Protein AF-A0A833Y8Z1-F1 (afdb_monomer)

Secondary structure (DSSP, 8-state):
--EEE-TT-TT-TTT--EEE----SSHHHHHHHHHHHHHHHTTPPPPPSSTTS---SSTT----TTS---SSS---S--HHHHHHHHHHHHTTTTGGGGS-------S---TTSS--BTTBS-----TTT---TTEETTTTEEPTT-SS-TTSTTEETTEEPPTT-EEE---STTB--EE--SS-SSPPPP-BBPTT-EEGGGTEE-BTTB---HHHHHHHHH-TT-EEPPHHHHHHHHTT-SSSS-S-B-TTS-B-PPPTTTGGGSB--EESS-SS-SSSEEEEEEEEEEEETTEEEEEEEEEEE--TTB----BPPTTBEEETTEEEETTEEEEGGGG-HHHHHHTTTTSEEEBTTS-EEEPTTEETTTS-EE-----THHHHHHHHHHHHHHHHHHHHHHHHHHHHHHHHHHHS-S---PPP---PPPP-----------------------PPP-PPPPPPPPTTSSSSSS--PPPPPPPPPPPP---------PPPPPPPPPPPPPP----------------PPPPPPP--PPPPPPP------

Nearest PDB structures (foldseek):
  8y6b-assembly2_B  TM=7.627E-01  e=2.754E-31  Homo sapiens
  5y31-assembly2_C  TM=7.857E-01  e=7.204E-30  Homo sapiens
  5y2z-assembly5_I  TM=7.882E-01  e=6.789E-30  Homo sapiens
  5y2z-assembly4_G  TM=7.884E-01  e=2.596E-26  Homo sapiens
  2dw0-assembly1_A  TM=6.151E-01  e=1.289E-25  Crotalus atrox

Sequence (550 aa):
MVGMAIQNSICSPDFSGGVNMDHSISILGVASSIAHELGHSLGLDHDTPGNSCPCPGPAPSKTCIMEASTDFLPGLNFSNCSRQALEKALLDGMGSCLFEQLPRLPSMATVCGNKISGLSKQYNCGFPDHCTDPCCDSVTCQLRPGARCTSDGPCCQNCQLRPAGWQCRPARGDCDLPEFCSGDSSECPPDVSLGDGEPCAGGQAVCMQGRCASYAQQCQALWGPGAQPATPLCLLTANTRGDAFGNCGRSPTGSYVSCDPRDAICGQLQCQGGMAQPLLGSARDLHWETLEANGTWLNCSWVHLDLGNDVAQPLLTLPGTACGPGLVCIDHRCQPVDLLGAQECRSKCHGHGVCDSNRNCHCEEGWAPPDCSARVRASSSLTTGLPLSLLLLLILVLLGASYWHRARLRQRLCQLKGPSCQYRAAQSGPQECPEPPQRALLMPGAKASALGFLAPPSRPLPPDPVSRRLQAELADRPNPPTRPLPADPVVRHPKSQGPAKPPPPRKPLPADPQGRCPSSDLPDPGAGNLPLVVPSRPAPPPPGVTSLYL

Solvent-accessible surface area (backbone atoms only — not comparable to full-atom values): 33336 Å² total; per-residue (Å²): 127,60,42,30,12,18,58,67,15,44,75,38,93,89,41,50,56,64,50,73,52,92,81,49,97,44,67,62,42,39,50,21,49,52,51,30,32,49,33,18,17,51,44,34,67,66,53,62,92,64,86,86,41,54,57,68,71,71,84,82,62,84,45,31,32,41,38,78,89,84,67,99,67,59,20,86,33,65,23,57,52,45,52,52,39,37,54,50,35,50,48,63,24,46,45,53,66,73,52,50,78,71,81,77,74,82,74,72,78,72,53,79,22,70,59,62,79,40,103,86,34,93,39,41,71,19,40,64,95,69,37,80,45,89,16,47,36,43,88,78,27,39,65,37,93,89,36,74,22,40,58,87,25,66,14,24,52,94,20,33,57,37,57,58,72,42,75,46,42,79,51,42,65,78,16,35,44,64,39,42,11,74,38,86,40,28,52,53,61,68,70,53,24,33,14,36,45,39,72,17,76,94,65,41,11,15,12,38,81,23,25,59,49,28,60,42,55,52,23,23,64,39,21,31,79,77,19,28,60,35,56,71,66,49,32,36,60,34,6,45,64,20,46,82,56,10,11,42,48,61,45,101,87,66,47,51,28,52,25,54,80,80,16,10,80,15,4,38,69,47,50,39,73,39,49,98,58,46,72,62,53,37,80,71,45,80,51,72,49,77,44,81,53,97,93,41,81,43,82,33,66,38,58,28,72,42,60,56,92,38,40,57,78,74,65,48,40,55,62,24,15,50,62,49,94,71,21,17,15,49,95,43,27,55,36,60,44,72,80,54,42,32,68,68,44,32,66,55,6,66,82,34,32,43,34,25,63,86,70,44,34,50,42,40,93,58,33,31,70,72,32,20,80,45,69,52,76,77,79,58,63,69,73,58,50,52,59,51,52,52,49,51,51,50,50,52,49,52,52,50,50,50,51,50,49,52,49,52,50,49,52,53,54,52,68,75,44,75,100,69,85,77,79,79,81,83,76,88,77,85,85,89,86,84,86,90,88,86,89,81,92,84,84,88,86,80,90,81,90,83,84,88,88,88,84,83,93,76,81,84,79,84,85,81,83,82,73,85,80,71,70,74,82,71,76,86,67,84,80,78,86,80,76,79,78,82,78,80,86,79,84,78,80,90,79,80,90,77,88,80,83,84,81,85,88,81,84,82,83,83,81,88,84,84,87,85,85,87,88,88,88,86,85,90,88,82,90,83,84,86,84,86,88,77,87,90,76,85,82,83,80,80,84,78,86,80,87,72,94,129

Foldseek 3Di:
DQKFAAACAPPPPVGLDMGGHPPDPDPLQRVLQVVQRNLRNLHHAADDPDPPWDWDDDPPLVDASRHPDDDPDGHDTHTPSSVVRNVVSVLQQRPLVVLDDPDADPDPPPDQFPPDDHPPQNARQHAPVRRPWPQADSVVSDGDPPALDTPPQLQDDPSAGHQWQQFSAPFRFDFFHTFTGRRNDSHTPGTWTFAQLCAHPPNQFTDDSSHDDALQNLQCLWQNPPKGADDLVLLLVQQQVQDLQHALDADPVRGGHRDDSLLSLQIARFIDDHHPATPAAGFPDKDWDWDDDPNDIDIHMTTRGDRDPRHDDRNGDDFGRASDDQWTHDSSGTHGSCVSVQVVLLVQQVVQAGQIRVSAGDGDQQADDRRSPDGDPPPPVVVPPVVVVVVVVVVVVVVVVVVVVVVVVVVVVCVVDPPDPDDDDDDDDDDDDDDDDDDDDDDDDDDDDDDDDDDDDDDDDDDDDDDPPVPPVVPDDDDDDDDDDDDDDDDDDDDDDDDDDDDDDDDDDDDDDDDDDDDDDDDDDDDDDDDDDDDDDDDDDDDDDDDDDD

Radius of gyration: 40.7 Å; Cα contacts (8 Å, |Δi|>4): 850; chains: 1; bounding box: 122×117×95 Å

Mean predicted aligned error: 18.91 Å

Structure (mmCIF, N/CA/C/O backbone):
data_AF-A0A833Y8Z1-F1
#
_entry.id   AF-A0A833Y8Z1-F1
#
loop_
_atom_site.group_PDB
_atom_site.id
_atom_site.type_symbol
_atom_site.label_atom_id
_atom_site.label_alt_id
_atom_site.label_comp_id
_atom_site.label_asym_id
_atom_site.label_entity_id
_atom_site.label_seq_id
_atom_site.pdbx_PDB_ins_code
_atom_site.Cartn_x
_atom_site.Cartn_y
_atom_site.Cartn_z
_atom_site.occupancy
_atom_site.B_iso_or_equiv
_atom_site.auth_seq_id
_atom_site.auth_comp_id
_atom_site.auth_asym_id
_atom_site.auth_atom_id
_atom_site.pdbx_PDB_model_num
ATOM 1 N N . MET A 1 1 ? 0.655 26.658 5.316 1.00 70.88 1 MET A N 1
ATOM 2 C CA . MET A 1 1 ? 0.199 25.471 4.573 1.00 70.88 1 MET A CA 1
ATOM 3 C C . MET A 1 1 ? 0.143 25.849 3.105 1.00 70.88 1 MET A C 1
ATOM 5 O O . MET A 1 1 ? -0.548 26.809 2.778 1.00 70.88 1 MET A O 1
ATOM 9 N N . VAL A 1 2 ? 0.922 25.166 2.269 1.00 84.94 2 VAL A N 1
ATOM 10 C CA . VAL A 1 2 ? 0.940 25.349 0.805 1.00 84.94 2 VAL A CA 1
ATOM 11 C C . VAL A 1 2 ? 0.521 24.081 0.058 1.00 84.94 2 VAL A C 1
ATOM 13 O O . VAL A 1 2 ? 0.344 24.129 -1.152 1.00 84.94 2 VAL A O 1
ATOM 16 N N . GLY A 1 3 ? 0.306 22.980 0.772 1.00 87.44 3 GLY A N 1
ATOM 17 C CA . GLY A 1 3 ? -0.259 21.742 0.264 1.00 87.44 3 GLY A CA 1
ATOM 18 C C . GLY A 1 3 ? -0.881 20.933 1.400 1.00 87.44 3 GLY A C 1
ATOM 19 O O . GLY A 1 3 ? -0.816 21.349 2.563 1.00 87.44 3 GLY A O 1
ATOM 20 N N . MET A 1 4 ? -1.584 19.867 1.028 1.00 88.62 4 MET A N 1
ATOM 21 C CA . MET A 1 4 ? -2.130 18.884 1.953 1.00 88.62 4 MET A CA 1
ATOM 22 C C . MET A 1 4 ? -2.351 17.539 1.251 1.00 88.62 4 MET A C 1
ATOM 24 O O . MET A 1 4 ? -2.900 17.508 0.145 1.00 88.62 4 MET A O 1
ATOM 28 N N . ALA A 1 5 ? -2.030 16.435 1.917 1.00 88.38 5 ALA A N 1
ATOM 29 C CA . ALA A 1 5 ? -2.270 15.077 1.438 1.00 88.38 5 ALA A CA 1
ATOM 30 C C . ALA A 1 5 ? -2.708 14.128 2.557 1.00 88.38 5 ALA A C 1
ATOM 32 O O . ALA A 1 5 ? -2.626 14.423 3.748 1.00 88.38 5 ALA A O 1
ATOM 33 N N . ILE A 1 6 ? -3.212 12.963 2.164 1.00 82.44 6 ILE A N 1
ATOM 34 C CA . ILE A 1 6 ? -3.553 11.891 3.098 1.00 82.44 6 ILE A CA 1
ATOM 35 C C . ILE A 1 6 ? -2.346 10.972 3.217 1.00 82.44 6 ILE A C 1
ATOM 37 O O . ILE A 1 6 ? -1.845 10.484 2.206 1.00 82.44 6 ILE A O 1
ATOM 41 N N . GLN A 1 7 ? -1.884 10.698 4.434 1.00 80.12 7 GLN A N 1
ATOM 42 C CA . GLN A 1 7 ? -0.724 9.828 4.615 1.00 80.12 7 GLN A CA 1
ATOM 43 C C . GLN A 1 7 ? -1.032 8.356 4.264 1.00 80.12 7 GLN A C 1
ATOM 45 O O . GLN A 1 7 ? -2.179 7.929 4.375 1.00 80.12 7 GLN A O 1
ATOM 50 N N . ASN A 1 8 ? -0.052 7.542 3.857 1.00 78.81 8 ASN A N 1
ATOM 51 C CA . ASN A 1 8 ? -0.241 6.090 3.626 1.00 78.81 8 ASN A CA 1
ATOM 52 C C . ASN A 1 8 ? -1.396 5.732 2.658 1.00 78.81 8 ASN A C 1
ATOM 54 O O . ASN A 1 8 ? -2.038 4.678 2.783 1.00 78.81 8 ASN A O 1
ATOM 58 N N . SER A 1 9 ? -1.705 6.643 1.736 1.00 81.12 9 SER A N 1
ATOM 59 C CA . SER A 1 9 ? -2.927 6.634 0.935 1.00 81.12 9 SER A CA 1
ATOM 60 C C . SER A 1 9 ? -2.705 6.233 -0.514 1.00 81.12 9 SER A C 1
ATOM 62 O O . SER A 1 9 ? -3.682 5.999 -1.221 1.00 81.12 9 SER A O 1
ATOM 64 N N . ILE A 1 10 ? -1.450 6.144 -0.964 1.00 86.06 10 ILE A N 1
ATOM 65 C CA . ILE A 1 10 ? -1.124 5.820 -2.352 1.00 86.06 10 ILE A CA 1
ATOM 66 C C . ILE A 1 10 ? -1.833 4.529 -2.791 1.00 86.06 10 ILE A C 1
ATOM 68 O O . ILE A 1 10 ? -1.918 3.561 -2.031 1.00 86.06 10 ILE A O 1
ATOM 72 N N . CYS A 1 11 ? -2.360 4.533 -4.016 1.00 80.44 11 CYS A N 1
ATOM 73 C CA . CYS A 1 11 ? -3.190 3.471 -4.605 1.00 80.44 11 CYS A CA 1
ATOM 74 C C . CYS A 1 11 ? -4.613 3.325 -4.038 1.00 80.44 11 CYS A C 1
ATOM 76 O O . CYS A 1 11 ? -5.410 2.602 -4.631 1.00 80.44 11 CYS A O 1
ATOM 78 N N . SER A 1 12 ? -4.981 4.030 -2.962 1.00 77.12 12 SER A N 1
ATOM 79 C CA . SER A 1 12 ? -6.376 4.083 -2.513 1.00 77.12 12 SER A CA 1
ATOM 80 C C . SER A 1 12 ? -7.243 4.882 -3.497 1.00 77.12 12 SER A C 1
ATOM 82 O O . SER A 1 12 ? -6.910 6.035 -3.783 1.00 77.12 12 SER A O 1
ATOM 84 N N . PRO A 1 13 ? -8.386 4.351 -3.963 1.00 73.06 13 PRO A N 1
ATOM 85 C CA . PRO A 1 13 ? -9.286 5.090 -4.850 1.00 73.06 13 PRO A CA 1
ATOM 86 C C . PRO A 1 13 ? -9.892 6.333 -4.182 1.00 73.06 13 PRO A C 1
ATOM 88 O O . PRO A 1 13 ? -10.132 7.331 -4.859 1.00 73.06 13 PRO A O 1
ATOM 91 N N . ASP A 1 14 ? -10.092 6.294 -2.863 1.00 71.56 14 ASP A N 1
ATOM 92 C CA . ASP A 1 14 ? -10.751 7.369 -2.114 1.00 71.56 14 ASP A CA 1
ATOM 93 C C . ASP A 1 14 ? -9.763 8.385 -1.537 1.00 71.56 14 ASP A C 1
ATOM 95 O O . ASP A 1 14 ? -10.122 9.537 -1.285 1.00 71.56 14 ASP A O 1
ATOM 99 N N . PHE A 1 15 ? -8.515 7.960 -1.309 1.00 77.12 15 PHE A N 1
ATOM 100 C CA . PHE A 1 15 ? -7.561 8.724 -0.506 1.00 77.12 15 PHE A CA 1
ATOM 101 C C . PHE A 1 15 ? -6.238 9.052 -1.204 1.00 77.12 15 PHE A C 1
ATOM 103 O O . PHE A 1 15 ? -5.528 9.920 -0.704 1.00 77.12 15 PHE A O 1
ATOM 110 N N . SER A 1 16 ? -5.900 8.416 -2.335 1.00 85.75 16 SER A N 1
ATOM 111 C CA . SER A 1 16 ? -4.631 8.621 -3.059 1.00 85.75 16 SER A CA 1
ATOM 112 C C . SER A 1 16 ? -4.600 9.957 -3.812 1.00 85.75 16 SER A C 1
ATOM 114 O O . SER A 1 16 ? -4.532 10.002 -5.044 1.00 85.75 16 SER A O 1
ATOM 116 N N . GLY A 1 17 ? -4.649 11.062 -3.077 1.00 86.31 17 GLY A N 1
ATOM 117 C CA . GLY A 1 17 ? -4.665 12.408 -3.623 1.00 86.31 17 GLY A CA 1
ATOM 118 C C . GLY A 1 17 ? -4.132 13.448 -2.646 1.00 86.31 17 GLY A C 1
ATOM 119 O O . GLY A 1 17 ? -4.015 13.225 -1.442 1.00 86.31 17 GLY A O 1
ATOM 120 N N . GLY A 1 18 ? -3.829 14.619 -3.195 1.00 88.50 18 GLY A N 1
ATOM 121 C CA . GLY A 1 18 ? -3.389 15.779 -2.437 1.00 88.50 18 GLY A CA 1
ATOM 122 C C . GLY A 1 18 ? -3.719 17.069 -3.175 1.00 88.50 18 GLY A C 1
ATOM 123 O O . GLY A 1 18 ? -3.968 17.079 -4.383 1.00 88.50 18 GLY A O 1
ATOM 124 N N . VAL A 1 19 ? -3.726 18.171 -2.440 1.00 90.50 19 VAL A N 1
ATOM 125 C CA . VAL A 1 19 ? -3.928 19.521 -2.959 1.00 90.50 19 VAL A CA 1
ATOM 126 C C . VAL A 1 19 ? -2.646 20.314 -2.779 1.00 90.50 19 VAL A C 1
ATOM 128 O O . VAL A 1 19 ? -1.986 20.213 -1.755 1.00 90.50 19 VAL A O 1
ATOM 131 N N . ASN A 1 20 ? -2.282 21.108 -3.780 1.00 89.69 20 ASN A N 1
ATOM 132 C CA . ASN A 1 20 ? -1.110 21.973 -3.736 1.00 89.69 20 ASN A CA 1
ATOM 133 C C . ASN A 1 20 ? -1.502 23.369 -4.219 1.00 89.69 20 ASN A C 1
ATOM 135 O O . ASN A 1 20 ? -2.213 23.520 -5.213 1.00 89.69 20 ASN A O 1
ATOM 139 N N . MET A 1 21 ? -1.037 24.390 -3.511 1.00 88.62 21 MET A N 1
ATOM 140 C CA . MET A 1 21 ? -1.154 25.786 -3.898 1.00 88.62 21 MET A CA 1
ATOM 141 C C . MET A 1 21 ? 0.005 26.151 -4.825 1.00 88.62 21 MET A C 1
ATOM 143 O O . MET A 1 21 ? 1.162 25.851 -4.539 1.00 88.62 21 MET A O 1
ATOM 147 N N . ASP A 1 22 ? -0.288 26.877 -5.901 1.00 89.25 22 ASP A N 1
ATOM 148 C CA . ASP A 1 22 ? 0.740 27.568 -6.679 1.00 89.25 22 ASP A CA 1
ATOM 149 C C . ASP A 1 22 ? 1.219 28.803 -5.899 1.00 89.25 22 ASP A C 1
ATOM 151 O O . ASP A 1 22 ? 0.655 29.895 -5.993 1.00 89.25 22 ASP A O 1
ATOM 155 N N . HIS A 1 23 ? 2.188 28.587 -5.009 1.00 85.75 23 HIS A N 1
ATOM 156 C CA . HIS A 1 23 ? 2.637 29.585 -4.032 1.00 85.75 23 HIS A CA 1
ATOM 157 C C . HIS A 1 23 ? 3.935 30.298 -4.426 1.00 85.75 23 HIS A C 1
ATOM 159 O O . HIS A 1 23 ? 4.301 31.290 -3.794 1.00 85.75 23 HIS A O 1
ATOM 165 N N . SER A 1 24 ? 4.632 29.825 -5.465 1.00 84.25 24 SER A N 1
ATOM 166 C CA . SER A 1 24 ? 5.974 30.290 -5.816 1.00 84.25 24 SER A CA 1
ATOM 167 C C . SER A 1 24 ? 6.140 30.497 -7.315 1.00 84.25 24 SER A C 1
ATOM 169 O O . SER A 1 24 ? 5.797 29.643 -8.121 1.00 84.25 24 SER A O 1
ATOM 171 N N . ILE A 1 25 ? 6.794 31.598 -7.693 1.00 85.75 25 ILE A N 1
ATOM 172 C CA . ILE A 1 25 ? 7.237 31.827 -9.079 1.00 85.75 25 ILE A CA 1
ATOM 173 C C . ILE A 1 25 ? 8.335 30.845 -9.518 1.00 85.75 25 ILE A C 1
ATOM 175 O O . ILE A 1 25 ? 8.632 30.728 -10.707 1.00 85.75 25 ILE A O 1
ATOM 179 N N . SER A 1 26 ? 8.985 30.176 -8.560 1.00 84.62 26 SER A N 1
ATOM 180 C CA . SER A 1 26 ? 9.982 29.149 -8.828 1.00 84.62 26 SER A CA 1
ATOM 181 C C . SER A 1 26 ? 9.289 27.807 -9.016 1.00 84.62 26 SER A C 1
ATOM 183 O O . SER A 1 26 ? 8.696 27.271 -8.080 1.00 84.62 26 SER A O 1
ATOM 185 N N . ILE A 1 27 ? 9.461 27.214 -10.198 1.00 87.25 27 ILE A N 1
ATOM 186 C CA . ILE A 1 27 ? 8.978 25.859 -10.503 1.00 87.25 27 ILE A CA 1
ATOM 187 C C . ILE A 1 27 ? 9.522 24.846 -9.485 1.00 87.25 27 ILE A C 1
ATOM 189 O O . ILE A 1 27 ? 8.811 23.926 -9.100 1.00 87.25 27 ILE A O 1
ATOM 193 N N . LEU A 1 28 ? 10.754 25.039 -8.997 1.00 85.31 28 LEU A N 1
ATOM 194 C CA . LEU A 1 28 ? 11.349 24.173 -7.974 1.00 85.31 28 LEU A CA 1
ATOM 195 C C . LEU A 1 28 ? 10.617 24.264 -6.631 1.00 85.31 28 LEU A C 1
ATOM 197 O O . LEU A 1 28 ? 10.532 23.268 -5.923 1.00 85.31 28 LEU A O 1
ATOM 201 N N . GLY A 1 29 ? 10.075 25.438 -6.292 1.00 85.50 29 GLY A N 1
ATOM 202 C CA . GLY A 1 29 ? 9.286 25.629 -5.076 1.00 85.50 29 GLY A CA 1
ATOM 203 C C . GLY A 1 29 ? 7.994 24.823 -5.114 1.00 85.50 29 GLY A C 1
ATOM 204 O O . GLY A 1 29 ? 7.721 24.049 -4.203 1.00 85.50 29 GLY A O 1
ATOM 205 N N . VAL A 1 30 ? 7.241 24.946 -6.209 1.00 88.81 30 VAL A N 1
ATOM 206 C CA . VAL A 1 30 ? 5.987 24.201 -6.404 1.00 88.81 30 VAL A CA 1
ATOM 207 C C . VAL A 1 30 ? 6.248 22.698 -6.552 1.00 88.81 30 VAL A C 1
ATOM 209 O O . VAL A 1 30 ? 5.537 21.893 -5.960 1.00 88.81 30 VAL A O 1
ATOM 212 N N . ALA A 1 31 ? 7.294 22.300 -7.283 1.00 90.19 31 ALA A N 1
ATOM 213 C CA . ALA A 1 31 ? 7.666 20.893 -7.446 1.00 90.19 31 ALA A CA 1
ATOM 214 C C . ALA A 1 31 ? 8.071 20.232 -6.119 1.00 90.19 31 ALA A C 1
ATOM 216 O O . ALA A 1 31 ? 7.714 19.081 -5.884 1.00 90.19 31 ALA A O 1
ATOM 217 N N . SER A 1 32 ? 8.778 20.959 -5.249 1.00 89.25 32 SER A N 1
ATOM 218 C CA . SER A 1 32 ? 9.127 20.488 -3.905 1.00 89.25 32 SER A CA 1
ATOM 219 C C . SER A 1 32 ? 7.884 20.276 -3.041 1.00 89.25 32 SER A C 1
ATOM 221 O O . SER A 1 32 ? 7.767 19.228 -2.416 1.00 89.25 32 SER A O 1
ATOM 223 N N . SER A 1 33 ? 6.904 21.188 -3.089 1.00 88.81 33 SER A N 1
ATOM 224 C CA . SER A 1 33 ? 5.615 20.990 -2.406 1.00 88.81 33 SER A CA 1
ATOM 225 C C . SER A 1 33 ? 4.862 19.771 -2.939 1.00 88.81 33 SER A C 1
ATOM 227 O O . SER A 1 33 ? 4.453 18.925 -2.157 1.00 88.81 33 SER A O 1
ATOM 229 N N . ILE A 1 34 ? 4.780 19.588 -4.260 1.00 92.25 34 ILE A N 1
ATOM 230 C CA . ILE A 1 34 ? 4.152 18.385 -4.836 1.00 92.25 34 ILE A CA 1
ATOM 231 C C . ILE A 1 34 ? 4.871 17.110 -4.367 1.00 92.25 34 ILE A C 1
ATOM 233 O O . ILE A 1 34 ? 4.215 16.122 -4.042 1.00 92.25 34 ILE A O 1
ATOM 237 N N . ALA A 1 35 ? 6.206 17.124 -4.314 1.00 93.12 35 ALA A N 1
ATOM 238 C CA . ALA A 1 35 ? 6.993 15.995 -3.827 1.00 93.12 35 ALA A CA 1
ATOM 239 C C . ALA A 1 35 ? 6.774 15.725 -2.328 1.00 93.12 35 ALA A C 1
ATOM 241 O O . ALA A 1 35 ? 6.736 14.561 -1.939 1.00 93.12 35 ALA A O 1
ATOM 242 N N . HIS A 1 36 ? 6.597 16.769 -1.515 1.00 91.12 36 HIS A N 1
ATOM 243 C CA . HIS A 1 36 ? 6.256 16.672 -0.094 1.00 91.12 36 HIS A CA 1
ATOM 244 C C . HIS A 1 36 ? 4.897 15.987 0.106 1.00 91.12 36 HIS A C 1
ATOM 246 O O . HIS A 1 36 ? 4.804 14.974 0.796 1.00 91.12 36 HIS A O 1
ATOM 252 N N . GLU A 1 37 ? 3.859 16.460 -0.589 1.00 91.56 37 GLU A N 1
ATOM 253 C CA . GLU A 1 37 ? 2.507 15.894 -0.486 1.00 91.56 37 GLU A CA 1
ATOM 254 C C . GLU A 1 37 ? 2.425 14.456 -1.033 1.00 91.56 37 GLU A C 1
ATOM 256 O O . GLU A 1 37 ? 1.743 13.584 -0.481 1.00 91.56 37 GLU A O 1
ATOM 261 N N . LEU A 1 38 ? 3.161 14.165 -2.110 1.00 93.06 38 LEU A N 1
ATOM 262 C CA . LEU A 1 38 ? 3.304 12.796 -2.601 1.00 93.06 38 LEU A CA 1
ATOM 263 C C . LEU A 1 38 ? 4.068 11.924 -1.594 1.00 93.06 38 LEU A C 1
ATOM 265 O O . LEU A 1 38 ? 3.732 10.754 -1.427 1.00 93.06 38 LEU A O 1
ATOM 269 N N . GLY A 1 39 ? 5.049 12.496 -0.895 1.00 92.12 39 GLY A N 1
ATOM 270 C CA . GLY A 1 39 ? 5.754 11.865 0.213 1.00 92.12 39 GLY A CA 1
ATOM 271 C C . GLY A 1 39 ? 4.793 11.396 1.301 1.00 92.12 39 GLY A C 1
ATOM 272 O O . GLY A 1 39 ? 4.812 10.219 1.651 1.00 92.12 39 GLY A O 1
ATOM 273 N N . HIS A 1 40 ? 3.877 12.251 1.758 1.00 88.38 40 HIS A N 1
ATOM 274 C CA . HIS A 1 40 ? 2.825 11.828 2.686 1.00 88.38 40 HIS A CA 1
ATOM 275 C C . HIS A 1 40 ? 1.995 10.674 2.122 1.00 88.38 40 HIS A C 1
ATOM 277 O O . HIS A 1 40 ? 1.834 9.652 2.790 1.00 88.38 40 HIS A O 1
ATOM 283 N N . SER A 1 41 ? 1.544 10.770 0.869 1.00 88.25 41 SER A N 1
ATOM 284 C CA . SER A 1 41 ? 0.780 9.691 0.219 1.00 88.25 41 SER A CA 1
ATOM 285 C C . SER A 1 41 ? 1.530 8.350 0.231 1.00 88.25 41 SER A C 1
ATOM 287 O O . SER A 1 41 ? 0.913 7.303 0.427 1.00 88.25 41 SER A O 1
ATOM 289 N N . LEU A 1 42 ? 2.859 8.391 0.097 1.00 89.44 42 LEU A N 1
ATOM 290 C CA . LEU A 1 42 ? 3.784 7.252 0.172 1.00 89.44 42 LEU A CA 1
ATOM 291 C C . LEU A 1 42 ? 4.153 6.821 1.606 1.00 89.44 42 LEU A C 1
ATOM 293 O O . LEU A 1 42 ? 4.959 5.910 1.780 1.00 89.44 42 LEU A O 1
ATOM 297 N N . GLY A 1 43 ? 3.587 7.467 2.623 1.00 83.31 43 GLY A N 1
ATOM 298 C CA . GLY A 1 43 ? 3.788 7.131 4.030 1.00 83.31 43 GLY A CA 1
ATOM 299 C C . GLY A 1 43 ? 4.944 7.843 4.720 1.00 83.31 43 GLY A C 1
ATOM 300 O O . GLY A 1 43 ? 5.367 7.421 5.791 1.00 83.31 43 GLY A O 1
ATOM 301 N N . LEU A 1 44 ? 5.466 8.921 4.136 1.00 88.94 44 LEU A N 1
ATOM 302 C CA . LEU A 1 44 ? 6.553 9.688 4.736 1.00 88.94 44 LEU A CA 1
ATOM 303 C C . LEU A 1 44 ? 6.018 10.663 5.788 1.00 88.94 44 LEU A C 1
ATOM 305 O O . LEU A 1 44 ? 5.118 11.456 5.506 1.00 88.94 44 LEU A O 1
ATOM 309 N N . ASP A 1 45 ? 6.584 10.595 6.989 1.00 83.81 45 ASP A N 1
ATOM 310 C CA . ASP A 1 45 ? 6.412 11.593 8.046 1.00 83.81 45 ASP A CA 1
ATOM 311 C C . ASP A 1 45 ? 7.336 12.794 7.824 1.00 83.81 45 ASP A C 1
ATOM 313 O O . ASP A 1 45 ? 8.294 12.732 7.045 1.00 83.81 45 ASP A O 1
ATOM 317 N N . HIS A 1 46 ? 7.069 13.888 8.541 1.00 87.12 46 HIS A N 1
ATOM 318 C CA . HIS A 1 46 ? 7.996 15.011 8.565 1.00 87.12 46 HIS A CA 1
ATOM 319 C C . HIS A 1 46 ? 9.339 14.625 9.187 1.00 87.12 46 HIS A C 1
ATOM 321 O O . HIS A 1 46 ? 9.410 13.883 10.170 1.00 87.12 46 HIS A O 1
ATOM 327 N N . ASP A 1 47 ? 10.418 15.188 8.648 1.00 84.44 47 ASP A N 1
ATOM 328 C CA . ASP A 1 47 ? 11.747 15.023 9.225 1.00 84.44 47 ASP A CA 1
ATOM 329 C C . ASP A 1 47 ? 11.815 15.704 10.604 1.00 84.44 47 ASP A C 1
ATOM 331 O O . ASP A 1 47 ? 11.501 16.886 10.759 1.00 84.44 47 ASP A O 1
ATOM 335 N N . THR A 1 48 ? 12.241 14.961 11.632 1.00 72.81 48 THR A N 1
ATOM 336 C CA . THR A 1 48 ? 12.393 15.518 12.985 1.00 72.81 48 THR A CA 1
ATOM 337 C C . THR A 1 48 ? 13.495 16.587 13.020 1.00 72.81 48 THR A C 1
ATOM 339 O O . THR A 1 48 ? 14.555 16.358 12.430 1.00 72.81 48 THR A O 1
ATOM 342 N N . PRO A 1 49 ? 13.328 17.695 13.767 1.00 63.06 49 PRO A N 1
ATOM 343 C CA . PRO A 1 49 ? 14.348 18.736 13.864 1.00 63.06 49 PRO A CA 1
ATOM 344 C C . PRO A 1 49 ? 15.686 18.217 14.416 1.00 63.06 49 PRO A C 1
ATOM 346 O O . PRO A 1 49 ? 15.729 17.574 15.466 1.00 63.06 49 PRO A O 1
ATOM 349 N N . GLY A 1 50 ? 16.795 18.566 13.756 1.00 62.28 50 GLY A N 1
ATOM 350 C CA . GLY A 1 50 ? 18.162 18.252 14.194 1.00 62.28 50 GLY A CA 1
ATOM 351 C C . GLY A 1 50 ? 18.902 17.254 13.293 1.00 62.28 50 GLY A C 1
ATOM 352 O O . GLY A 1 50 ? 18.470 16.927 12.196 1.00 62.28 50 GLY A O 1
ATOM 353 N N . ASN A 1 51 ? 20.059 16.762 13.751 1.00 62.03 51 ASN A N 1
ATOM 354 C CA . ASN A 1 51 ? 20.921 15.854 12.972 1.00 62.03 51 ASN A CA 1
ATOM 355 C C . ASN A 1 51 ? 20.417 14.391 12.902 1.00 62.03 51 ASN A C 1
ATOM 357 O O . ASN A 1 51 ? 21.153 13.522 12.433 1.00 62.03 51 ASN A O 1
ATOM 361 N N . SER A 1 52 ? 19.212 14.086 13.391 1.00 74.19 52 SER A N 1
ATOM 362 C CA . SER A 1 52 ? 18.652 12.724 13.419 1.00 74.19 52 SER A CA 1
ATOM 363 C C . SER A 1 52 ? 18.315 12.185 12.028 1.00 74.19 52 SER A C 1
ATOM 365 O O . SER A 1 52 ? 18.444 10.982 11.809 1.00 74.19 52 SER A O 1
ATOM 367 N N . CYS A 1 53 ? 17.966 13.058 11.079 1.00 81.69 53 CYS A N 1
ATOM 368 C CA . CYS A 1 53 ? 17.647 12.693 9.698 1.00 81.69 53 CYS A CA 1
ATOM 369 C C . CYS A 1 53 ? 18.571 13.423 8.707 1.00 81.69 53 CYS A C 1
ATOM 371 O O . CYS A 1 53 ? 18.230 14.495 8.211 1.00 81.69 53 CYS A O 1
ATOM 373 N N . PRO A 1 54 ? 19.762 12.870 8.394 1.00 81.75 54 PRO A N 1
ATOM 374 C CA . PRO A 1 54 ? 20.704 13.508 7.479 1.00 81.75 54 PRO A CA 1
ATOM 375 C C . PRO A 1 54 ? 20.115 13.701 6.075 1.00 81.75 54 PRO A C 1
ATOM 377 O O . PRO A 1 54 ? 19.598 12.752 5.476 1.00 81.75 54 PRO A O 1
ATOM 380 N N . CYS A 1 55 ? 20.260 14.917 5.541 1.00 81.50 55 CYS A N 1
ATOM 381 C CA . CYS A 1 55 ? 19.839 15.288 4.193 1.00 81.50 55 CYS A CA 1
ATOM 382 C C . CYS A 1 55 ? 21.037 15.213 3.223 1.00 81.50 55 CYS A C 1
ATOM 384 O O . CYS A 1 55 ? 21.961 16.026 3.330 1.00 81.50 55 CYS A O 1
ATOM 386 N N . PRO A 1 56 ? 21.097 14.237 2.299 1.00 74.06 56 PRO A N 1
ATOM 387 C CA . PRO A 1 56 ? 22.170 14.175 1.309 1.00 74.06 56 PRO A CA 1
ATOM 388 C C . PRO A 1 56 ? 22.020 15.311 0.283 1.00 74.06 56 PRO A C 1
ATOM 390 O O . PRO A 1 56 ? 20.926 15.539 -0.218 1.00 74.06 56 PRO A O 1
ATOM 393 N N . GLY A 1 57 ? 23.101 16.016 -0.072 1.00 66.00 57 GLY A N 1
ATOM 394 C CA . GLY A 1 57 ? 23.085 17.034 -1.134 1.00 66.00 57 GLY A CA 1
ATOM 395 C C . GLY A 1 57 ? 24.240 18.042 -1.054 1.00 66.00 57 GLY A C 1
ATOM 396 O O . GLY A 1 57 ? 24.827 18.215 0.017 1.00 66.00 57 GLY A O 1
ATOM 397 N N . PRO A 1 58 ? 24.615 18.702 -2.168 1.00 60.16 58 PRO A N 1
ATOM 398 C CA . PRO A 1 58 ? 25.599 19.776 -2.132 1.00 60.16 58 PRO A CA 1
ATOM 399 C C . PRO A 1 58 ? 25.044 20.973 -1.348 1.00 60.16 58 PRO A C 1
ATOM 401 O O . PRO A 1 58 ? 23.928 21.434 -1.588 1.00 60.16 58 PRO A O 1
ATOM 404 N N . ALA A 1 59 ? 25.839 21.504 -0.416 1.00 52.41 59 ALA A N 1
ATOM 405 C CA . ALA A 1 59 ? 25.511 22.753 0.264 1.00 52.41 59 ALA A CA 1
ATOM 406 C C . ALA A 1 59 ? 25.224 23.860 -0.781 1.00 52.41 59 ALA A C 1
ATOM 408 O O . ALA A 1 59 ? 25.986 23.984 -1.744 1.00 52.41 59 ALA A O 1
ATOM 409 N N . PRO A 1 60 ? 24.149 24.657 -0.617 1.00 54.47 60 PRO A N 1
ATOM 410 C CA . PRO A 1 60 ? 23.536 25.003 0.659 1.00 54.47 60 PRO A CA 1
ATOM 411 C C . PRO A 1 60 ? 22.104 24.475 0.846 1.00 54.47 60 PRO A C 1
ATOM 413 O O . PRO A 1 60 ? 21.365 25.102 1.601 1.00 54.47 60 PRO A O 1
ATOM 416 N N . SER A 1 61 ? 21.681 23.378 0.196 1.00 56.00 61 SER A N 1
ATOM 417 C CA . SER A 1 61 ? 20.351 22.789 0.446 1.00 56.00 61 SER A CA 1
ATOM 418 C C . SER A 1 61 ? 20.299 22.197 1.860 1.00 56.00 61 SER A C 1
ATOM 420 O O . SER A 1 61 ? 20.506 21.003 2.061 1.00 56.00 61 SER A O 1
ATOM 422 N N . LYS A 1 62 ? 20.141 23.067 2.860 1.00 61.38 62 LYS A N 1
ATOM 423 C CA . LYS A 1 62 ? 20.082 22.706 4.277 1.00 61.38 62 LYS A CA 1
ATOM 424 C C . LYS A 1 62 ? 18.770 22.013 4.633 1.00 61.38 62 LYS A C 1
ATOM 426 O O . LYS A 1 62 ? 18.745 21.347 5.657 1.00 61.38 62 LYS A O 1
ATOM 431 N N . THR A 1 63 ? 17.747 22.165 3.793 1.00 77.56 63 THR A N 1
ATOM 432 C CA . THR A 1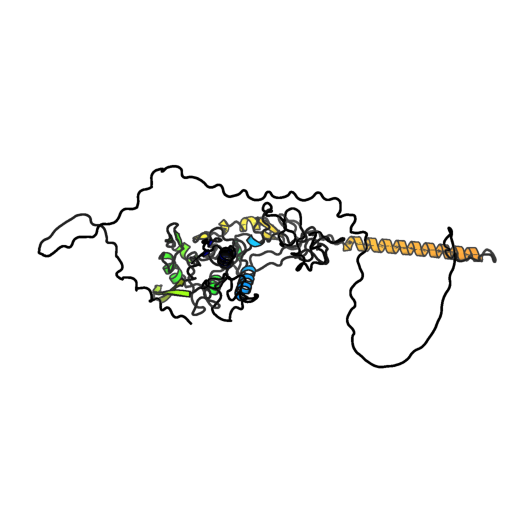 63 ? 16.404 21.653 4.037 1.00 77.56 63 THR A CA 1
ATOM 433 C C . THR A 1 63 ? 16.088 20.447 3.162 1.00 77.56 63 THR A C 1
ATOM 435 O O . THR A 1 63 ? 16.506 20.355 1.999 1.00 77.56 63 THR A O 1
ATOM 438 N N . CYS A 1 64 ? 15.358 19.504 3.744 1.00 87.06 64 CYS A N 1
ATOM 439 C CA . CYS A 1 64 ? 14.910 18.282 3.088 1.00 87.06 64 CYS A CA 1
ATOM 440 C C . CYS A 1 64 ? 13.442 18.406 2.660 1.00 87.06 64 CYS A C 1
ATOM 442 O O . CYS A 1 64 ? 12.711 19.244 3.177 1.00 87.06 64 CYS A O 1
ATOM 444 N N . ILE A 1 65 ? 13.007 17.599 1.685 1.00 89.69 65 ILE A N 1
ATOM 445 C CA . ILE A 1 65 ? 11.639 17.691 1.139 1.00 89.69 65 ILE A CA 1
ATOM 446 C C . ILE A 1 65 ? 10.590 17.514 2.241 1.00 89.69 65 ILE A C 1
ATOM 448 O O . ILE A 1 65 ? 9.630 18.271 2.255 1.00 89.69 65 ILE A O 1
ATOM 452 N N . MET A 1 66 ? 10.783 16.571 3.169 1.00 89.19 66 MET A N 1
ATOM 453 C CA . MET A 1 66 ? 9.825 16.275 4.244 1.00 89.19 66 MET A CA 1
ATOM 454 C C . MET A 1 66 ? 10.007 17.148 5.492 1.00 89.19 66 MET A C 1
ATOM 456 O O . MET A 1 66 ? 9.361 16.915 6.506 1.00 89.19 66 MET A O 1
ATOM 460 N N . GLU A 1 67 ? 10.871 18.156 5.469 1.00 85.00 67 GLU A N 1
ATOM 461 C CA . GLU A 1 67 ? 10.964 19.092 6.587 1.00 85.00 67 GLU A CA 1
ATOM 462 C C . GLU A 1 67 ? 9.728 20.006 6.605 1.00 85.00 67 GLU A C 1
ATOM 464 O O . GLU A 1 67 ? 9.324 20.543 5.568 1.00 85.00 67 GLU A O 1
ATOM 469 N N . ALA A 1 68 ? 9.111 20.188 7.777 1.00 73.31 68 ALA A N 1
ATOM 470 C CA . ALA A 1 68 ? 7.954 21.068 7.925 1.00 73.31 68 ALA A CA 1
ATOM 471 C C . ALA A 1 68 ? 8.343 22.494 7.492 1.00 73.31 68 ALA A C 1
ATOM 473 O O . ALA A 1 68 ? 9.199 23.129 8.103 1.00 73.31 68 ALA A O 1
ATOM 474 N N . SER A 1 69 ? 7.752 22.982 6.398 1.00 63.03 69 SER A N 1
ATOM 475 C CA . SER A 1 69 ? 8.241 24.149 5.646 1.00 63.03 69 SER A CA 1
ATOM 476 C C . SER A 1 69 ? 8.402 25.421 6.501 1.00 63.03 69 SER A C 1
ATOM 478 O O . SER A 1 69 ? 7.412 26.089 6.808 1.00 63.03 69 SER A O 1
ATOM 480 N N . THR A 1 70 ? 9.645 25.807 6.819 1.00 55.66 70 THR A N 1
ATOM 481 C CA . THR A 1 70 ? 9.972 27.070 7.518 1.00 55.66 70 THR A CA 1
ATOM 482 C C . THR A 1 70 ? 10.741 28.092 6.677 1.00 55.66 70 THR A C 1
ATOM 484 O O . THR A 1 70 ? 10.802 29.254 7.077 1.00 55.66 70 THR A O 1
ATOM 487 N N . ASP A 1 71 ? 11.284 27.715 5.512 1.00 57.41 71 ASP A N 1
ATOM 488 C CA . ASP A 1 71 ? 12.262 28.536 4.784 1.00 57.41 71 ASP A CA 1
ATOM 489 C C . ASP A 1 71 ? 11.872 28.893 3.339 1.00 57.41 71 ASP A C 1
ATOM 491 O O . ASP A 1 71 ? 11.093 28.223 2.668 1.00 57.41 71 ASP A O 1
ATOM 495 N N . PHE A 1 72 ? 12.474 29.978 2.837 1.00 62.62 72 PHE A N 1
ATOM 496 C CA . PHE A 1 72 ? 12.296 30.509 1.477 1.00 62.62 72 PHE A CA 1
ATOM 497 C C . PHE A 1 72 ? 12.828 29.576 0.370 1.00 62.62 72 PHE A C 1
ATOM 499 O O . PHE A 1 72 ? 12.440 29.714 -0.792 1.00 62.62 72 PHE A O 1
ATOM 506 N N . LEU A 1 73 ? 13.736 28.651 0.705 1.00 73.56 73 LEU A N 1
ATOM 507 C CA . LEU A 1 73 ? 14.352 27.732 -0.253 1.00 73.56 73 LEU A CA 1
ATOM 508 C C . LEU A 1 73 ? 13.747 26.326 -0.126 1.00 73.56 73 LEU A C 1
ATOM 510 O O . LEU A 1 73 ? 13.777 25.759 0.967 1.00 73.56 73 LEU A O 1
ATOM 514 N N . PRO A 1 74 ? 13.240 25.744 -1.228 1.00 77.44 74 PRO A N 1
ATOM 515 C CA . PRO A 1 74 ? 12.652 24.413 -1.194 1.00 77.44 74 PRO A CA 1
ATOM 516 C C . PRO A 1 74 ? 13.710 23.336 -0.958 1.00 77.44 74 PRO A C 1
ATOM 518 O O . PRO A 1 74 ? 14.811 23.400 -1.515 1.00 77.44 74 PRO A O 1
ATOM 521 N N . GLY A 1 75 ? 13.336 22.303 -0.203 1.00 81.19 75 GLY A N 1
ATOM 522 C CA . GLY A 1 75 ? 14.112 21.074 -0.129 1.00 81.19 75 GLY A CA 1
ATOM 523 C C . GLY A 1 75 ? 14.121 20.372 -1.486 1.00 81.19 75 GLY A C 1
ATOM 524 O O . GLY A 1 75 ? 13.098 20.303 -2.169 1.00 81.19 75 GLY A O 1
ATOM 525 N N . LEU A 1 76 ? 15.285 19.870 -1.898 1.00 84.25 76 LEU A N 1
ATOM 526 C CA . LEU A 1 76 ? 15.461 19.214 -3.204 1.00 84.25 76 LEU A CA 1
ATOM 527 C C . LEU A 1 76 ? 15.747 17.715 -3.092 1.00 84.25 76 LEU A C 1
ATOM 529 O O . LEU A 1 76 ? 15.710 17.016 -4.099 1.00 84.25 76 LEU A O 1
ATOM 533 N N . ASN A 1 77 ? 16.022 17.229 -1.882 1.00 87.31 77 ASN A N 1
ATOM 534 C CA . ASN A 1 77 ? 16.341 15.834 -1.613 1.00 87.31 77 ASN A CA 1
ATOM 535 C C . ASN A 1 77 ? 15.490 15.302 -0.461 1.00 87.31 77 ASN A C 1
ATOM 537 O O . ASN A 1 77 ? 15.129 16.039 0.456 1.00 87.31 77 ASN A O 1
ATOM 541 N N . PHE A 1 78 ? 15.201 14.004 -0.511 1.00 89.81 78 PHE A N 1
ATOM 542 C CA . PHE A 1 78 ? 14.637 13.267 0.615 1.00 89.81 78 PHE A CA 1
ATOM 543 C C . PHE A 1 78 ? 15.736 12.902 1.616 1.00 89.81 78 PHE A C 1
ATOM 545 O O . PHE A 1 78 ? 16.861 12.572 1.223 1.00 89.81 78 PHE A O 1
ATOM 552 N N . SER A 1 79 ? 15.402 12.927 2.906 1.00 89.25 79 SER A N 1
ATOM 553 C CA . SER A 1 79 ? 16.321 12.541 3.974 1.00 89.25 79 SER A CA 1
ATOM 554 C C . SER A 1 79 ? 16.566 11.032 3.977 1.00 89.25 79 SER A C 1
ATOM 556 O O . SER A 1 79 ? 15.854 10.248 3.340 1.00 89.25 79 SER A O 1
ATOM 558 N N . ASN A 1 80 ? 17.563 10.580 4.738 1.00 87.94 80 ASN A N 1
ATOM 559 C CA . ASN A 1 80 ? 17.759 9.143 4.921 1.00 87.94 80 ASN A CA 1
ATOM 560 C C . ASN A 1 80 ? 16.589 8.476 5.679 1.00 87.94 80 ASN A C 1
ATOM 562 O O . ASN A 1 80 ? 16.298 7.310 5.426 1.00 87.94 80 ASN A O 1
ATOM 566 N N . CYS A 1 81 ? 15.892 9.217 6.549 1.00 88.12 81 CYS A N 1
ATOM 567 C CA . CYS A 1 81 ? 14.689 8.751 7.247 1.00 88.12 81 CYS A CA 1
ATOM 568 C C . CYS A 1 81 ? 13.530 8.543 6.267 1.00 88.12 81 CYS A C 1
ATOM 570 O O . CYS A 1 81 ? 12.930 7.471 6.241 1.00 88.12 81 CYS A O 1
ATOM 572 N N . SER A 1 82 ? 13.298 9.519 5.383 1.00 91.00 82 SER A N 1
ATOM 573 C CA . SER A 1 82 ? 12.309 9.419 4.305 1.00 91.00 82 SER A CA 1
ATOM 574 C C . SER A 1 82 ? 12.546 8.180 3.432 1.00 91.00 82 SER A C 1
ATOM 576 O O . SER A 1 82 ? 11.619 7.447 3.102 1.00 91.00 82 SER A O 1
ATOM 578 N N . ARG A 1 83 ? 13.806 7.890 3.084 1.00 90.38 83 ARG A N 1
ATOM 579 C CA . ARG A 1 83 ? 14.150 6.708 2.275 1.00 90.38 83 ARG A CA 1
ATOM 580 C C . ARG A 1 83 ? 13.847 5.391 2.990 1.00 90.38 83 ARG A C 1
ATOM 582 O O . ARG A 1 83 ? 13.313 4.485 2.361 1.00 90.38 83 ARG A O 1
ATOM 589 N N . GLN A 1 84 ? 14.169 5.295 4.280 1.00 88.75 84 GLN A N 1
ATOM 590 C CA . GLN A 1 84 ? 13.878 4.106 5.088 1.00 88.75 84 GLN A CA 1
ATOM 591 C C . GLN A 1 84 ? 12.371 3.900 5.279 1.00 88.75 84 GLN A C 1
ATOM 593 O O . GLN A 1 84 ? 11.896 2.769 5.194 1.00 88.75 84 GLN A O 1
ATOM 598 N N . ALA A 1 85 ? 11.617 4.981 5.493 1.00 86.81 85 ALA A N 1
ATOM 599 C CA . ALA A 1 85 ? 10.162 4.931 5.600 1.00 86.81 85 ALA A CA 1
ATOM 600 C C . ALA A 1 85 ? 9.515 4.459 4.287 1.00 86.81 85 ALA A C 1
ATOM 602 O O . ALA A 1 85 ? 8.675 3.564 4.321 1.00 86.81 85 ALA A O 1
ATOM 603 N N . LEU A 1 86 ? 9.971 4.968 3.134 1.00 91.12 86 LEU A N 1
ATOM 604 C CA . LEU A 1 86 ? 9.503 4.504 1.824 1.00 91.12 86 LEU A CA 1
ATOM 605 C C . LEU A 1 86 ? 9.800 3.016 1.608 1.00 91.12 86 LEU A C 1
ATOM 607 O O . LEU A 1 86 ? 8.922 2.265 1.197 1.00 91.12 86 LEU A O 1
ATOM 611 N N . GLU A 1 87 ? 11.032 2.579 1.883 1.00 88.69 87 GLU A N 1
ATOM 612 C CA . GLU A 1 87 ? 11.423 1.173 1.738 1.00 88.69 87 GLU A CA 1
ATOM 613 C C . GLU A 1 87 ? 10.546 0.265 2.604 1.00 88.69 87 GLU A C 1
ATOM 615 O O . GLU A 1 87 ? 10.013 -0.729 2.113 1.00 88.69 87 GLU A O 1
ATOM 620 N N . LYS A 1 88 ? 10.324 0.649 3.864 1.00 83.25 88 LYS A N 1
ATOM 621 C CA . LYS A 1 88 ? 9.427 -0.062 4.774 1.00 83.25 88 LYS A CA 1
ATOM 622 C C . LYS A 1 88 ? 7.998 -0.124 4.230 1.00 83.25 88 LYS A C 1
ATOM 624 O O . LYS A 1 88 ? 7.432 -1.209 4.180 1.00 83.25 88 LYS A O 1
ATOM 629 N N . ALA A 1 89 ? 7.435 1.000 3.787 1.00 81.31 89 ALA A N 1
ATOM 630 C CA . ALA A 1 89 ? 6.075 1.053 3.255 1.00 81.31 89 ALA A CA 1
ATOM 631 C C . ALA A 1 89 ? 5.900 0.140 2.027 1.00 81.31 89 ALA A C 1
ATOM 633 O O . ALA A 1 89 ? 4.936 -0.621 1.957 1.00 81.31 89 ALA A O 1
ATOM 634 N N . LEU A 1 90 ? 6.859 0.159 1.094 1.00 83.75 90 LEU A N 1
ATOM 635 C CA . LEU A 1 90 ? 6.847 -0.698 -0.098 1.00 83.75 90 LEU A CA 1
ATOM 636 C C . LEU A 1 90 ? 7.014 -2.192 0.233 1.00 83.75 90 LEU A C 1
ATOM 638 O O . LEU A 1 90 ? 6.500 -3.042 -0.493 1.00 83.75 90 LEU A O 1
ATOM 642 N N . LEU A 1 91 ? 7.747 -2.528 1.299 1.00 79.62 91 LEU A N 1
ATOM 643 C CA . LEU A 1 91 ? 7.884 -3.905 1.790 1.00 79.62 91 LEU A CA 1
ATOM 644 C C . LEU A 1 91 ? 6.630 -4.391 2.523 1.00 79.62 91 LEU A C 1
ATOM 646 O O . LEU A 1 91 ? 6.296 -5.568 2.427 1.00 79.62 91 LEU A O 1
ATOM 650 N N . ASP A 1 92 ? 5.917 -3.486 3.193 1.00 75.62 92 ASP A N 1
ATOM 651 C CA . ASP A 1 92 ? 4.642 -3.753 3.867 1.00 75.62 92 ASP A CA 1
ATOM 652 C C . ASP A 1 92 ? 3.457 -3.851 2.861 1.00 75.62 92 ASP A C 1
ATOM 654 O O . ASP A 1 92 ? 2.297 -3.958 3.263 1.00 75.62 92 ASP A O 1
ATOM 658 N N . GLY A 1 93 ? 3.734 -3.831 1.547 1.00 73.69 93 GLY A N 1
ATOM 659 C CA . GLY A 1 93 ? 2.752 -4.009 0.466 1.00 73.69 93 GLY A CA 1
ATOM 660 C C . GLY A 1 93 ? 2.067 -2.720 -0.005 1.00 73.69 93 GLY A C 1
ATOM 661 O O . GLY A 1 93 ? 1.098 -2.769 -0.762 1.00 73.69 93 GLY A O 1
ATOM 662 N N . MET A 1 94 ? 2.533 -1.546 0.433 1.00 78.94 94 MET A N 1
ATOM 663 C CA . MET A 1 94 ? 2.038 -0.265 -0.076 1.00 78.94 94 MET A CA 1
ATOM 664 C C . MET A 1 94 ? 2.553 -0.004 -1.496 1.00 78.94 94 MET A C 1
ATOM 666 O O . MET A 1 94 ? 3.687 -0.340 -1.827 1.00 78.94 94 MET A O 1
ATOM 670 N N . GLY A 1 95 ? 1.747 0.659 -2.328 1.00 80.25 95 GLY A N 1
ATOM 671 C CA . GLY A 1 95 ? 2.194 1.090 -3.652 1.00 80.25 95 GLY A CA 1
ATOM 672 C C . GLY A 1 95 ? 2.112 0.016 -4.738 1.00 80.25 95 GLY A C 1
ATOM 673 O O . GLY A 1 95 ? 2.787 0.166 -5.749 1.00 80.25 95 GLY A O 1
ATOM 674 N N . SER A 1 96 ? 1.296 -1.030 -4.572 1.00 75.25 96 SER A N 1
ATOM 675 C CA . SER A 1 96 ? 1.074 -2.082 -5.585 1.00 75.25 96 SER A CA 1
ATOM 676 C C . SER A 1 96 ? 0.776 -1.510 -6.983 1.00 75.25 96 SER A C 1
ATOM 678 O O . SER A 1 96 ? 1.403 -1.901 -7.965 1.00 75.25 96 SER A O 1
ATOM 680 N N . CYS A 1 97 ? -0.064 -0.473 -7.068 1.00 78.12 97 CYS A N 1
ATOM 681 C CA . CYS A 1 97 ? -0.381 0.221 -8.322 1.00 78.12 97 CYS A CA 1
ATOM 682 C C . CYS A 1 97 ? 0.799 0.977 -8.969 1.00 78.12 97 CYS A C 1
ATOM 684 O O . CYS A 1 97 ? 0.718 1.367 -10.132 1.00 78.12 97 CYS A O 1
ATOM 686 N N . LEU A 1 98 ? 1.893 1.231 -8.240 1.00 82.25 98 LEU A N 1
ATOM 687 C CA . LEU A 1 98 ? 3.063 1.956 -8.756 1.00 82.25 98 LEU A CA 1
ATOM 688 C C . LEU A 1 98 ? 3.953 1.076 -9.639 1.00 82.25 98 LEU A C 1
ATOM 690 O O . LEU A 1 98 ? 4.791 1.598 -10.376 1.00 82.25 98 LEU A O 1
ATOM 694 N N . PHE A 1 99 ? 3.786 -0.243 -9.548 1.00 72.00 99 PHE A N 1
ATOM 695 C CA . PHE A 1 99 ? 4.531 -1.228 -10.327 1.00 72.00 99 PHE A CA 1
ATOM 696 C C . PHE A 1 99 ? 3.766 -1.678 -11.581 1.00 72.00 99 PHE A C 1
ATOM 698 O O . PHE A 1 99 ? 4.304 -2.424 -12.401 1.00 72.00 99 PHE A O 1
ATOM 705 N N . GLU A 1 100 ? 2.541 -1.179 -11.779 1.00 63.47 100 GLU A N 1
ATOM 706 C CA . GLU A 1 100 ? 1.814 -1.354 -13.028 1.00 63.47 100 GLU A CA 1
ATOM 707 C C . GLU A 1 100 ? 2.438 -0.506 -14.138 1.00 63.47 100 GLU A C 1
ATOM 709 O O . GLU A 1 100 ? 2.618 0.712 -14.033 1.00 63.47 100 GLU A O 1
ATOM 714 N N . GLN A 1 101 ? 2.736 -1.143 -15.268 1.00 55.91 101 GLN A N 1
ATOM 715 C CA . GLN A 1 101 ? 3.212 -0.422 -16.435 1.00 55.91 101 GLN A CA 1
ATOM 716 C C . GLN A 1 101 ? 2.027 0.243 -17.142 1.00 55.91 101 GLN A C 1
ATOM 718 O O . GLN A 1 101 ? 1.363 -0.368 -17.981 1.00 55.91 101 GLN A O 1
ATOM 723 N N . LEU A 1 102 ? 1.764 1.514 -16.814 1.00 53.44 102 LEU A N 1
ATOM 724 C CA . LEU A 1 102 ? 0.738 2.308 -17.493 1.00 53.44 102 LEU A CA 1
ATOM 725 C C . LEU A 1 102 ? 0.936 2.263 -19.022 1.00 53.44 102 LEU A C 1
ATOM 727 O O . LEU A 1 102 ? 2.075 2.360 -19.504 1.00 53.44 102 LEU A O 1
ATOM 731 N N . PRO A 1 103 ? -0.151 2.173 -19.816 1.00 47.56 103 PRO A N 1
ATOM 732 C CA . PRO A 1 103 ? -0.069 2.284 -21.261 1.00 47.56 103 PRO A CA 1
ATOM 733 C C . PRO A 1 103 ? 0.589 3.613 -21.622 1.00 47.56 103 PRO A C 1
ATOM 735 O O . PRO A 1 103 ? 0.035 4.681 -21.378 1.00 47.56 103 PRO A O 1
ATOM 738 N N . ARG A 1 104 ? 1.803 3.503 -22.168 1.00 50.19 104 ARG A N 1
ATOM 739 C CA . ARG A 1 104 ? 2.624 4.527 -22.833 1.00 50.19 104 ARG A CA 1
ATOM 740 C C . ARG A 1 104 ? 1.893 5.870 -22.979 1.00 50.19 104 ARG A C 1
ATOM 742 O O . ARG A 1 104 ? 1.194 6.090 -23.968 1.00 50.19 104 ARG A O 1
ATOM 749 N N . LEU A 1 105 ? 2.076 6.767 -22.007 1.00 46.62 105 LEU A N 1
ATOM 750 C CA . LEU A 1 105 ? 1.612 8.151 -22.117 1.00 46.62 105 LEU A CA 1
ATOM 751 C C . LEU A 1 105 ? 2.148 8.760 -23.430 1.00 46.62 105 LEU A C 1
ATOM 753 O O . LEU A 1 105 ? 3.316 8.533 -23.772 1.00 46.62 105 LEU A O 1
ATOM 757 N N . PRO A 1 106 ? 1.335 9.519 -24.191 1.00 46.16 106 PRO A N 1
ATOM 758 C CA . PRO A 1 106 ? 1.795 10.152 -25.417 1.00 46.16 106 PRO A CA 1
ATOM 759 C C . PRO A 1 106 ? 2.968 11.092 -25.126 1.00 46.16 106 PRO A C 1
ATOM 761 O O . PRO A 1 106 ? 2.834 12.047 -24.368 1.00 46.16 106 PRO A O 1
ATOM 764 N N . SER A 1 107 ? 4.110 10.778 -25.743 1.00 44.34 107 SER A N 1
ATOM 765 C CA . SER A 1 107 ? 5.320 11.588 -25.932 1.00 44.34 107 SER A CA 1
ATOM 766 C C . SER A 1 107 ? 5.287 13.014 -25.343 1.00 44.34 107 SER A C 1
ATOM 768 O O . SER A 1 107 ? 5.146 13.995 -26.076 1.00 44.34 107 SER A O 1
ATOM 770 N N . MET A 1 108 ? 5.603 13.151 -24.054 1.00 47.62 108 MET A N 1
ATOM 771 C CA . MET A 1 108 ? 6.551 14.200 -23.671 1.00 47.62 108 MET A CA 1
ATOM 772 C C . MET A 1 108 ? 7.891 13.739 -24.241 1.00 47.62 108 MET A C 1
ATOM 774 O O . MET A 1 108 ? 8.284 12.604 -23.975 1.00 47.62 108 MET A O 1
ATOM 778 N N . ALA A 1 109 ? 8.493 14.541 -25.127 1.00 49.88 109 ALA A N 1
ATOM 779 C CA . ALA A 1 109 ? 9.628 14.172 -25.979 1.00 49.88 109 ALA A CA 1
ATOM 780 C C . ALA A 1 109 ? 10.540 13.117 -25.327 1.00 49.88 109 ALA A C 1
ATOM 782 O O . ALA A 1 109 ? 11.129 13.369 -24.279 1.00 49.88 109 ALA A O 1
ATOM 783 N N . THR A 1 110 ? 10.620 11.917 -25.911 1.00 53.50 110 THR A N 1
ATOM 784 C CA . THR A 1 110 ? 11.469 10.837 -25.392 1.00 53.50 110 THR A CA 1
ATOM 785 C C . THR A 1 110 ? 12.935 11.259 -25.507 1.00 53.50 110 THR A C 1
ATOM 787 O O . THR A 1 110 ? 13.568 11.093 -26.550 1.00 53.50 110 THR A O 1
ATOM 790 N N . VAL A 1 111 ? 13.468 11.858 -24.442 1.00 62.28 111 VAL A N 1
ATOM 791 C CA . VAL A 1 111 ? 14.869 12.263 -24.347 1.00 62.28 111 VAL A CA 1
ATOM 792 C C . VAL A 1 111 ? 15.694 11.036 -23.975 1.00 62.28 111 VAL A C 1
ATOM 794 O O . VAL A 1 111 ? 15.514 10.447 -22.914 1.00 62.28 111 VAL A O 1
ATOM 797 N N . CYS A 1 112 ? 16.616 10.649 -24.855 1.00 62.31 112 CYS A N 1
ATOM 798 C CA . CYS A 1 112 ? 17.624 9.644 -24.530 1.00 62.31 112 CYS A CA 1
ATOM 799 C C . CYS A 1 112 ? 18.418 10.107 -23.300 1.00 62.31 112 CYS A C 1
ATOM 801 O O . CYS A 1 112 ? 18.967 11.207 -23.305 1.00 62.31 112 CYS A O 1
ATOM 803 N N . GLY A 1 113 ? 18.427 9.293 -22.248 1.00 59.66 113 GLY A N 1
ATOM 804 C CA . GLY A 1 113 ? 19.124 9.563 -20.997 1.00 59.66 113 GLY A CA 1
ATOM 805 C C . GLY A 1 113 ? 18.245 9.971 -19.809 1.00 59.66 113 GLY A C 1
ATOM 806 O O . GLY A 1 113 ? 18.756 10.106 -18.702 1.00 59.66 113 GLY A O 1
ATOM 807 N N . ASN A 1 114 ? 16.929 10.120 -19.980 1.00 60.44 114 ASN A N 1
ATOM 808 C CA . ASN A 1 114 ? 16.017 10.469 -18.880 1.00 60.44 114 ASN A CA 1
ATOM 809 C C . ASN A 1 114 ? 15.437 9.263 -18.102 1.00 60.44 114 ASN A C 1
ATOM 811 O O . ASN A 1 114 ? 14.550 9.467 -17.280 1.00 60.44 114 ASN A O 1
ATOM 815 N N . LYS A 1 115 ? 15.892 8.026 -18.371 1.00 59.47 115 LYS A N 1
ATOM 816 C CA . LYS A 1 115 ? 15.395 6.762 -17.774 1.00 59.47 115 LYS A CA 1
ATOM 817 C C . LYS A 1 115 ? 13.894 6.465 -17.962 1.00 59.47 115 LYS A C 1
ATOM 819 O O . LYS A 1 115 ? 13.379 5.533 -17.358 1.00 59.47 115 LYS A O 1
ATOM 824 N N . ILE A 1 116 ? 13.188 7.208 -18.819 1.00 57.16 116 ILE A N 1
ATOM 825 C CA . ILE A 1 116 ? 11.783 6.944 -19.155 1.00 57.16 116 ILE A CA 1
ATOM 826 C C . ILE A 1 116 ? 11.741 6.133 -20.454 1.00 57.16 116 ILE A C 1
ATOM 828 O O . ILE A 1 116 ? 12.232 6.579 -21.498 1.00 57.16 116 ILE A O 1
ATOM 832 N N . SER A 1 117 ? 11.150 4.940 -20.400 1.00 52.97 117 SER A N 1
ATOM 833 C CA . SER A 1 117 ? 10.976 4.059 -21.561 1.00 52.97 117 SER A CA 1
ATOM 834 C C . SER A 1 117 ? 9.834 4.564 -22.452 1.00 52.97 117 SER A C 1
ATOM 836 O O . SER A 1 117 ? 8.658 4.341 -22.177 1.00 52.97 117 SER A O 1
ATOM 838 N N . GLY A 1 118 ? 10.176 5.288 -23.522 1.00 47.62 118 GLY A N 1
ATOM 839 C CA . GLY A 1 118 ? 9.235 5.758 -24.546 1.00 47.62 118 GLY A CA 1
ATOM 840 C C . GLY A 1 118 ? 9.088 4.793 -25.732 1.00 47.62 118 GLY A C 1
ATOM 841 O O . GLY A 1 118 ? 9.913 3.903 -25.929 1.00 47.62 118 GLY A O 1
ATOM 842 N N . LEU A 1 119 ? 8.056 5.026 -26.556 1.00 38.38 119 LEU A N 1
ATOM 843 C CA . LEU A 1 119 ? 7.544 4.227 -27.695 1.00 38.38 119 LEU A CA 1
ATOM 844 C C . LEU A 1 119 ? 8.561 3.670 -28.725 1.00 38.38 119 LEU A C 1
ATOM 846 O O . LEU A 1 119 ? 8.155 2.903 -29.594 1.00 38.38 119 LEU A O 1
ATOM 850 N N . SER A 1 120 ? 9.850 4.014 -28.662 1.00 41.16 120 SER A N 1
ATOM 851 C CA . SER A 1 120 ? 10.867 3.557 -29.626 1.00 41.16 120 SER A CA 1
ATOM 852 C C . SER A 1 120 ? 12.285 3.358 -29.070 1.00 41.16 120 SER A C 1
ATOM 854 O O . SER A 1 120 ? 13.182 2.997 -29.830 1.00 41.16 120 SER A O 1
ATOM 856 N N . LYS A 1 121 ? 12.516 3.553 -27.766 1.00 47.53 121 LYS A N 1
ATOM 857 C CA . LYS A 1 121 ? 13.820 3.317 -27.123 1.00 47.53 121 LYS A CA 1
ATOM 858 C C . LYS A 1 121 ? 13.597 2.532 -25.835 1.00 47.53 121 LYS A C 1
ATOM 860 O O . LYS A 1 121 ? 13.428 3.117 -24.773 1.00 47.53 121 LYS A O 1
ATOM 865 N N . GLN A 1 122 ? 13.594 1.203 -25.955 1.00 51.56 122 GLN A N 1
ATOM 866 C CA . GLN A 1 122 ? 13.532 0.259 -24.826 1.00 51.56 122 GLN A CA 1
ATOM 867 C C . GLN A 1 122 ? 14.755 0.343 -23.895 1.00 51.56 122 GLN A C 1
ATOM 869 O O . GLN A 1 122 ? 14.762 -0.291 -22.850 1.00 51.56 122 GLN A O 1
ATOM 874 N N . TYR A 1 123 ? 15.791 1.103 -24.263 1.00 62.12 123 TYR A N 1
ATOM 875 C CA . TYR A 1 123 ? 17.117 1.000 -23.660 1.00 62.12 123 TYR A CA 1
ATOM 876 C C . TYR A 1 123 ? 17.620 2.394 -23.274 1.00 62.12 123 TYR A C 1
ATOM 878 O O . TYR A 1 123 ? 18.217 3.104 -24.081 1.00 62.12 123 TYR A O 1
ATOM 886 N N . ASN A 1 124 ? 17.296 2.831 -22.057 1.00 64.38 124 ASN A N 1
ATOM 887 C CA . ASN A 1 124 ? 17.591 4.173 -21.555 1.00 64.38 124 ASN A CA 1
ATOM 888 C C . ASN A 1 124 ? 18.340 4.075 -20.216 1.00 64.38 124 ASN A C 1
ATOM 890 O O . ASN A 1 124 ? 17.750 4.235 -19.153 1.00 64.38 124 ASN A O 1
ATOM 894 N N . CYS A 1 125 ? 19.649 3.815 -20.275 1.00 68.25 125 CYS A N 1
ATOM 895 C CA . CYS A 1 125 ? 20.523 3.670 -19.100 1.00 68.25 125 CYS A CA 1
ATOM 896 C C . CYS A 1 125 ? 20.805 4.990 -18.341 1.00 68.25 125 CYS A C 1
ATOM 898 O O . CYS A 1 125 ? 21.570 5.009 -17.378 1.00 68.25 125 CYS A O 1
ATOM 900 N N . GLY A 1 126 ? 20.202 6.111 -18.754 1.00 66.31 126 GLY A N 1
ATOM 901 C CA . GLY A 1 126 ? 20.459 7.437 -18.189 1.00 66.31 126 GLY A CA 1
ATOM 902 C C . GLY A 1 126 ? 21.401 8.298 -19.039 1.00 66.31 126 GLY A C 1
ATOM 903 O O . GLY A 1 126 ? 21.837 7.894 -20.118 1.00 66.31 126 GLY A O 1
ATOM 904 N N . PHE A 1 127 ? 21.668 9.527 -18.585 1.00 66.56 127 PHE A N 1
ATOM 905 C CA . PHE A 1 127 ? 22.547 10.470 -19.283 1.00 66.56 127 PHE A CA 1
ATOM 906 C C . PHE A 1 127 ? 23.972 9.907 -19.449 1.00 66.56 127 PHE A C 1
ATOM 908 O O . PHE A 1 127 ? 24.406 9.118 -18.606 1.00 66.56 127 PHE A O 1
ATOM 915 N N . PRO A 1 128 ? 24.727 10.321 -20.486 1.00 66.88 128 PRO A N 1
ATOM 916 C CA . PRO A 1 128 ? 26.063 9.791 -20.774 1.00 66.88 128 PRO A CA 1
ATOM 917 C C . PRO A 1 128 ? 27.034 9.792 -19.591 1.00 66.88 128 PRO A C 1
ATOM 919 O O . PRO A 1 128 ? 27.768 8.823 -19.427 1.00 66.88 128 PRO A O 1
ATOM 922 N N . ASP A 1 129 ? 26.981 10.814 -18.734 1.00 66.44 129 ASP A N 1
ATOM 923 C CA . ASP A 1 129 ? 27.856 10.945 -17.559 1.00 66.44 129 ASP A CA 1
ATOM 924 C C . ASP A 1 129 ? 27.536 9.933 -16.439 1.00 66.44 129 ASP A C 1
ATOM 926 O O . ASP A 1 129 ? 28.346 9.714 -15.540 1.00 66.44 129 ASP A O 1
ATOM 930 N N . HIS A 1 130 ? 26.360 9.300 -16.492 1.00 66.69 130 HIS A N 1
ATOM 931 C CA . HIS A 1 130 ? 25.852 8.376 -15.476 1.00 66.69 130 HIS A CA 1
ATOM 932 C C . HIS A 1 130 ? 25.516 6.977 -16.011 1.00 66.69 130 HIS A C 1
ATOM 934 O O . HIS A 1 130 ? 25.166 6.101 -15.220 1.00 66.69 130 HIS A O 1
ATOM 940 N N . CYS A 1 131 ? 25.613 6.739 -17.321 1.00 73.81 131 CYS A N 1
ATOM 941 C CA . CYS A 1 131 ? 25.351 5.425 -17.898 1.00 73.81 131 CYS A CA 1
ATOM 942 C C . CYS A 1 131 ? 26.602 4.541 -17.826 1.00 73.81 131 CYS A C 1
ATOM 944 O O . CYS A 1 131 ? 27.552 4.705 -18.592 1.00 73.81 131 CYS A O 1
ATOM 946 N N . THR A 1 132 ? 26.572 3.568 -16.920 1.00 80.81 132 THR A N 1
ATOM 947 C CA . THR A 1 132 ? 27.606 2.535 -16.753 1.00 80.81 132 THR A CA 1
ATOM 948 C C . THR A 1 132 ? 27.212 1.187 -17.364 1.00 80.81 132 THR A C 1
ATOM 950 O O . THR A 1 132 ? 27.938 0.211 -17.186 1.00 80.81 132 THR A O 1
ATOM 953 N N . ASP A 1 133 ? 26.083 1.112 -18.082 1.00 83.69 133 ASP A N 1
ATOM 954 C CA . ASP A 1 133 ? 25.555 -0.141 -18.632 1.00 83.69 133 ASP A CA 1
ATOM 955 C C . ASP A 1 133 ? 26.436 -0.665 -19.791 1.00 83.69 133 ASP A C 1
ATOM 957 O O . ASP A 1 133 ? 26.505 -0.036 -20.855 1.00 83.69 133 ASP A O 1
ATOM 961 N N . PRO A 1 134 ? 27.089 -1.836 -19.645 1.00 87.50 134 PRO A N 1
ATOM 962 C CA . PRO A 1 134 ? 27.901 -2.430 -20.704 1.00 87.50 134 PRO A CA 1
ATOM 963 C C . PRO A 1 134 ? 27.085 -2.901 -21.916 1.00 87.50 134 PRO A C 1
ATOM 965 O O . PRO A 1 134 ? 27.672 -3.170 -22.961 1.00 87.50 134 PRO A O 1
ATOM 968 N N . CYS A 1 135 ? 25.762 -3.009 -21.812 1.00 88.69 135 CYS A N 1
ATOM 969 C CA . CYS A 1 135 ? 24.882 -3.500 -22.869 1.00 88.69 135 CYS A CA 1
ATOM 970 C C . CYS A 1 135 ? 24.233 -2.374 -23.686 1.00 88.69 135 CYS A C 1
ATOM 972 O O . CYS A 1 135 ? 23.720 -2.637 -24.774 1.00 88.69 135 CYS A O 1
ATOM 974 N N . CYS A 1 136 ? 24.281 -1.129 -23.199 1.00 85.94 136 CYS A N 1
ATOM 975 C CA . CYS A 1 136 ? 23.651 0.031 -23.824 1.00 85.94 136 CYS A CA 1
ATOM 976 C C . CYS A 1 136 ? 24.687 1.060 -24.294 1.00 85.94 136 CYS A C 1
ATOM 978 O O . CYS A 1 136 ? 25.755 1.242 -23.704 1.00 85.94 136 CYS A O 1
ATOM 980 N N . ASP A 1 137 ? 24.365 1.759 -25.374 1.00 82.81 137 ASP A N 1
ATOM 981 C CA . ASP A 1 137 ? 25.065 2.963 -25.801 1.00 82.81 137 ASP A CA 1
ATOM 982 C C . ASP A 1 137 ? 24.276 4.197 -25.335 1.00 82.81 137 ASP A C 1
ATOM 984 O O . ASP A 1 137 ? 23.118 4.382 -25.709 1.00 82.81 137 ASP A O 1
ATOM 988 N N . SER A 1 138 ? 24.888 5.026 -24.488 1.00 76.88 138 SER A N 1
ATOM 989 C CA . SER A 1 138 ? 24.234 6.162 -23.821 1.00 76.88 138 SER A CA 1
ATOM 990 C C . SER A 1 138 ? 23.943 7.353 -24.734 1.00 76.88 138 SER A C 1
ATOM 992 O O . SER A 1 138 ? 23.131 8.209 -24.390 1.00 76.88 138 SER A O 1
ATOM 994 N N . VAL A 1 139 ? 24.584 7.418 -25.903 1.00 76.69 139 VAL A N 1
ATOM 995 C CA . VAL A 1 139 ? 24.403 8.504 -26.876 1.00 76.69 139 VAL A CA 1
ATOM 996 C C . VAL A 1 139 ? 23.254 8.169 -27.821 1.00 76.69 139 VAL A C 1
ATOM 998 O O . VAL A 1 139 ? 22.412 9.009 -28.142 1.00 76.69 139 VAL A O 1
ATOM 1001 N N . THR A 1 140 ? 23.203 6.919 -28.270 1.00 78.12 140 THR A N 1
ATOM 1002 C CA . THR A 1 140 ? 22.204 6.445 -29.231 1.00 78.12 140 THR A CA 1
ATOM 1003 C C . THR A 1 140 ? 20.960 5.867 -28.552 1.00 78.12 140 THR A C 1
ATOM 1005 O O . THR A 1 140 ? 19.883 5.890 -29.158 1.00 78.12 140 THR A O 1
ATOM 1008 N N . CYS A 1 141 ? 21.062 5.436 -27.287 1.00 75.56 141 CYS A N 1
ATOM 1009 C CA . CYS A 1 141 ? 20.064 4.633 -26.570 1.00 75.56 141 CYS A CA 1
ATOM 1010 C C . CYS A 1 141 ? 19.701 3.351 -27.338 1.00 75.56 141 CYS A C 1
ATOM 1012 O O . CYS A 1 141 ? 18.527 3.015 -27.517 1.00 75.56 141 CYS A O 1
ATOM 1014 N N . GLN A 1 142 ? 20.725 2.681 -27.869 1.00 81.88 142 GLN A N 1
ATOM 1015 C CA . GLN A 1 142 ? 20.614 1.399 -28.559 1.00 81.88 142 GLN A CA 1
ATOM 1016 C C . GLN A 1 142 ? 21.429 0.332 -27.831 1.00 81.88 142 GLN A C 1
ATOM 1018 O O . GLN A 1 142 ? 22.414 0.631 -27.154 1.00 81.88 142 GLN A O 1
ATOM 1023 N N . LEU A 1 143 ? 21.022 -0.927 -27.997 1.00 84.94 143 LEU A N 1
ATOM 1024 C CA . LEU A 1 143 ? 21.799 -2.064 -27.523 1.00 84.94 143 LEU A CA 1
ATOM 1025 C C . LEU A 1 143 ? 23.105 -2.186 -28.308 1.00 84.94 143 LEU A C 1
ATOM 1027 O O . LEU A 1 143 ? 23.143 -2.014 -29.529 1.00 84.94 143 LEU A O 1
ATOM 1031 N N . ARG A 1 144 ? 24.179 -2.536 -27.604 1.00 88.12 144 ARG A N 1
ATOM 1032 C CA . ARG A 1 144 ? 25.454 -2.866 -28.240 1.00 88.12 144 ARG A CA 1
ATOM 1033 C C . ARG A 1 144 ? 25.343 -4.180 -29.025 1.00 88.12 144 ARG A C 1
ATOM 1035 O O . ARG A 1 144 ? 24.526 -5.037 -28.681 1.00 88.12 144 ARG A O 1
ATOM 1042 N N . PRO A 1 145 ? 26.179 -4.389 -30.059 1.00 90.25 145 PRO A N 1
ATOM 1043 C CA . PRO A 1 145 ? 26.186 -5.640 -30.812 1.00 90.25 145 PRO A CA 1
ATOM 1044 C C . PRO A 1 145 ? 26.311 -6.868 -29.898 1.00 90.25 145 PRO A C 1
ATOM 1046 O O . PRO A 1 145 ? 27.217 -6.946 -29.074 1.00 90.25 145 PRO A O 1
ATOM 1049 N N . GLY A 1 146 ? 25.395 -7.828 -30.054 1.00 88.56 146 GLY A N 1
ATOM 1050 C CA . GLY A 1 146 ? 25.346 -9.053 -29.248 1.00 88.56 146 GLY A CA 1
ATOM 1051 C C . GLY A 1 146 ? 24.518 -8.955 -27.961 1.00 88.56 146 GLY A C 1
ATOM 1052 O O . GLY A 1 146 ? 24.200 -9.997 -27.387 1.00 88.56 146 GLY A O 1
ATOM 1053 N N . ALA A 1 147 ? 24.113 -7.756 -27.536 1.00 90.88 147 ALA A N 1
ATOM 1054 C CA . ALA A 1 147 ? 23.186 -7.575 -26.425 1.00 90.88 147 ALA A CA 1
ATOM 1055 C C . ALA A 1 147 ? 21.728 -7.783 -26.870 1.00 90.88 147 ALA A C 1
ATOM 1057 O O . ALA A 1 147 ? 21.333 -7.397 -27.970 1.00 90.88 147 ALA A O 1
ATOM 1058 N N . ARG A 1 148 ? 20.926 -8.390 -25.994 1.00 89.31 148 ARG A N 1
ATOM 1059 C CA . ARG A 1 148 ? 19.470 -8.570 -26.138 1.00 89.31 148 ARG A CA 1
ATOM 1060 C C . ARG A 1 148 ? 18.665 -7.783 -25.104 1.00 89.31 148 ARG A C 1
ATOM 1062 O O . ARG A 1 148 ? 17.453 -7.679 -25.235 1.00 89.31 148 ARG A O 1
ATOM 1069 N N . CYS A 1 149 ? 19.336 -7.253 -24.087 1.00 86.62 149 CYS A N 1
ATOM 1070 C CA . CYS A 1 149 ? 18.754 -6.483 -22.996 1.00 86.62 149 CYS A CA 1
ATOM 1071 C C . CYS A 1 149 ? 19.791 -5.541 -22.380 1.00 86.62 149 CYS A C 1
ATOM 1073 O O . CYS A 1 149 ? 20.993 -5.732 -22.575 1.00 86.62 149 CYS A O 1
ATOM 1075 N N . THR A 1 150 ? 19.311 -4.538 -21.647 1.00 82.81 150 THR A N 1
ATOM 1076 C CA . THR A 1 150 ? 20.095 -3.659 -20.767 1.00 82.81 150 THR A CA 1
ATOM 1077 C C . THR A 1 150 ? 20.422 -4.364 -19.456 1.00 82.81 150 THR A C 1
ATOM 1079 O O . THR A 1 150 ? 19.615 -5.151 -18.963 1.00 82.81 150 THR A O 1
ATOM 1082 N N . SER A 1 151 ? 21.583 -4.075 -18.866 1.00 82.06 151 SER A N 1
ATOM 1083 C CA . SER A 1 151 ? 22.010 -4.722 -17.611 1.00 82.06 151 SER A CA 1
ATOM 1084 C C . SER A 1 151 ? 21.110 -4.390 -16.422 1.00 82.06 151 SER A C 1
ATOM 1086 O O . SER A 1 151 ? 21.076 -5.153 -15.463 1.00 82.06 151 SER A O 1
ATOM 1088 N N . ASP A 1 152 ? 20.396 -3.266 -16.492 1.00 78.19 152 ASP A N 1
ATOM 1089 C CA . ASP A 1 152 ? 19.545 -2.764 -15.411 1.00 78.19 152 ASP A CA 1
ATOM 1090 C C . ASP A 1 152 ? 18.224 -3.545 -15.266 1.00 78.19 152 ASP A C 1
ATOM 1092 O O . ASP A 1 152 ? 17.557 -3.439 -14.239 1.00 78.19 152 ASP A O 1
ATOM 1096 N N . GLY A 1 153 ? 17.839 -4.337 -16.275 1.00 82.19 153 GLY A N 1
ATOM 1097 C CA . GLY A 1 153 ? 16.599 -5.113 -16.248 1.00 82.19 153 GLY A CA 1
ATOM 1098 C C . GLY A 1 153 ? 16.705 -6.351 -15.341 1.00 82.19 153 GLY A C 1
ATOM 1099 O O . GLY A 1 153 ? 17.667 -7.117 -15.469 1.00 82.19 153 GLY A O 1
ATOM 1100 N N . PRO A 1 154 ? 15.714 -6.637 -14.473 1.00 87.94 154 PRO A N 1
ATOM 1101 C CA . PRO A 1 154 ? 15.757 -7.774 -13.542 1.00 87.94 154 PRO A CA 1
ATOM 1102 C C . PRO A 1 154 ? 15.764 -9.139 -14.258 1.00 87.94 154 PRO A C 1
ATOM 1104 O O . PRO A 1 154 ? 16.263 -10.133 -13.720 1.00 87.94 154 PRO A O 1
ATOM 1107 N N . CYS A 1 155 ? 15.276 -9.186 -15.502 1.00 92.81 155 CYS A N 1
ATOM 1108 C CA . CYS A 1 155 ? 15.312 -10.356 -16.377 1.00 92.81 155 CYS A CA 1
ATOM 1109 C C . CYS A 1 155 ? 16.493 -10.355 -17.359 1.00 92.81 155 CYS A C 1
ATOM 1111 O O . CYS A 1 155 ? 16.498 -11.137 -18.312 1.00 92.81 155 CYS A O 1
ATOM 1113 N N . CYS A 1 156 ? 17.523 -9.536 -17.130 1.00 92.00 156 CYS A N 1
ATOM 1114 C CA . CYS A 1 156 ? 18.757 -9.537 -17.910 1.00 92.00 156 CYS A CA 1
ATOM 1115 C C . CYS A 1 156 ? 19.939 -10.095 -17.105 1.00 92.00 156 CYS A C 1
ATOM 1117 O O . CYS A 1 156 ? 20.116 -9.823 -15.918 1.00 92.00 156 CYS A O 1
ATOM 1119 N N . GLN A 1 157 ? 20.786 -10.886 -17.757 1.00 93.88 157 GLN A N 1
ATOM 1120 C CA . GLN A 1 157 ? 22.063 -11.330 -17.213 1.00 93.88 157 GLN A CA 1
ATOM 1121 C C . GLN A 1 157 ? 23.110 -11.354 -18.326 1.00 93.88 157 GLN A C 1
ATOM 1123 O O . GLN A 1 157 ? 22.932 -12.025 -19.338 1.00 93.88 157 GLN A O 1
ATOM 1128 N N . ASN A 1 158 ? 24.226 -10.642 -18.136 1.00 92.44 158 ASN A N 1
ATOM 1129 C CA . ASN A 1 158 ? 25.318 -10.560 -19.118 1.00 92.44 158 ASN A CA 1
ATOM 1130 C C . ASN A 1 158 ? 24.832 -10.155 -20.526 1.00 92.44 158 ASN A C 1
ATOM 1132 O O . ASN A 1 158 ? 25.186 -10.788 -21.522 1.00 92.44 158 ASN A O 1
ATOM 1136 N N . CYS A 1 159 ? 23.979 -9.129 -20.605 1.00 92.12 159 CYS A N 1
ATOM 1137 C CA . CYS A 1 159 ? 23.336 -8.670 -21.841 1.00 92.12 159 CYS A CA 1
ATOM 1138 C C . CYS A 1 159 ? 22.454 -9.715 -22.553 1.00 92.12 159 CYS A C 1
ATOM 1140 O O . CYS A 1 159 ? 22.098 -9.511 -23.715 1.00 92.12 159 CYS A O 1
ATOM 1142 N N . GLN A 1 160 ? 22.108 -10.831 -21.904 1.00 93.88 160 GLN A N 1
ATOM 1143 C CA . GLN A 1 160 ? 21.194 -11.852 -22.418 1.00 93.88 160 GLN A CA 1
ATOM 1144 C C . GLN A 1 160 ? 19.955 -11.963 -21.534 1.00 93.88 160 GLN A C 1
ATOM 1146 O O . GLN A 1 160 ? 20.020 -11.787 -20.318 1.00 93.88 160 GLN A O 1
ATOM 1151 N N . LEU A 1 161 ? 18.824 -12.277 -22.157 1.00 93.06 161 LEU A N 1
ATOM 1152 C CA . LEU A 1 161 ? 17.577 -12.502 -21.439 1.00 93.06 161 LEU A CA 1
ATOM 1153 C C . LEU A 1 161 ? 17.679 -13.765 -20.585 1.00 93.06 161 LEU A C 1
ATOM 1155 O O . LEU A 1 161 ? 18.202 -14.794 -21.028 1.00 93.06 161 LEU A O 1
ATOM 1159 N N . ARG A 1 162 ? 17.168 -13.687 -19.359 1.00 94.19 162 ARG A N 1
ATOM 1160 C CA . ARG A 1 162 ? 16.977 -14.853 -18.498 1.00 94.19 162 ARG A CA 1
ATOM 1161 C C . ARG A 1 162 ? 15.904 -15.772 -19.093 1.00 94.19 162 ARG A C 1
ATOM 1163 O O . ARG A 1 162 ? 15.000 -15.277 -19.759 1.00 94.19 162 ARG A O 1
ATOM 1170 N N . PRO A 1 163 ? 15.984 -17.096 -18.880 1.00 93.81 163 PRO A N 1
ATOM 1171 C CA . PRO A 1 163 ? 14.971 -18.021 -19.381 1.00 93.81 163 PRO A CA 1
ATOM 1172 C C . PRO A 1 163 ? 13.608 -17.787 -18.717 1.00 93.81 163 PRO A C 1
ATOM 1174 O O . PRO A 1 163 ? 13.525 -17.261 -17.604 1.00 93.81 163 PRO A O 1
ATOM 1177 N N . ALA A 1 164 ? 12.551 -18.236 -19.396 1.00 91.62 164 ALA A N 1
ATOM 1178 C CA . ALA A 1 164 ? 11.200 -18.225 -18.852 1.00 91.62 164 ALA A CA 1
ATOM 1179 C C . ALA A 1 164 ? 11.135 -18.998 -17.522 1.00 91.62 164 ALA A C 1
ATOM 1181 O O . ALA A 1 164 ? 11.741 -20.066 -17.401 1.00 91.62 164 ALA A O 1
ATOM 1182 N N . GLY A 1 165 ? 10.411 -18.468 -16.537 1.00 89.50 165 GLY A N 1
ATOM 1183 C CA . GLY A 1 165 ? 10.299 -19.076 -15.206 1.00 89.50 165 GLY A CA 1
ATOM 1184 C C . GLY A 1 165 ? 11.428 -18.701 -14.239 1.00 89.50 165 GLY A C 1
ATOM 1185 O O . GLY A 1 165 ? 11.454 -19.195 -13.116 1.00 89.50 165 GLY A O 1
ATOM 1186 N N . TRP A 1 166 ? 12.366 -17.831 -14.629 1.00 92.69 166 TRP A N 1
ATOM 1187 C CA . TRP A 1 166 ? 13.337 -17.283 -13.681 1.00 92.69 166 TRP A CA 1
ATOM 1188 C C . TRP A 1 166 ? 12.678 -16.238 -12.777 1.00 92.69 166 TRP A C 1
ATOM 1190 O O . TRP A 1 166 ? 12.202 -15.228 -13.283 1.00 92.69 166 TRP A O 1
ATOM 1200 N N . GLN A 1 167 ? 12.696 -16.423 -11.456 1.00 93.50 167 GLN A N 1
ATOM 1201 C CA . GLN A 1 167 ? 12.098 -15.463 -10.522 1.00 93.50 167 GLN A CA 1
ATOM 1202 C C . GLN A 1 167 ? 12.826 -14.109 -10.576 1.00 93.50 167 GLN A C 1
ATOM 1204 O O . GLN A 1 167 ? 14.013 -14.020 -10.246 1.00 93.50 167 GLN A O 1
ATOM 1209 N N . CYS A 1 168 ? 12.124 -13.061 -11.009 1.00 93.12 168 CYS A N 1
ATOM 1210 C CA . CYS A 1 168 ? 12.658 -11.699 -11.100 1.00 93.12 168 CYS A CA 1
ATOM 1211 C C . CYS A 1 168 ? 12.249 -10.822 -9.923 1.00 93.12 168 CYS A C 1
ATOM 1213 O O . CYS A 1 168 ? 13.017 -9.932 -9.551 1.00 93.12 168 CYS A O 1
ATOM 1215 N N . ARG A 1 169 ? 11.102 -11.104 -9.299 1.00 91.12 169 ARG A N 1
ATOM 1216 C CA . ARG A 1 169 ? 10.664 -10.436 -8.075 1.00 91.12 169 ARG A CA 1
ATOM 1217 C C . ARG A 1 169 ? 10.148 -11.480 -7.075 1.00 91.12 169 ARG A C 1
ATOM 1219 O O . ARG A 1 169 ? 9.356 -12.343 -7.441 1.00 91.12 169 ARG A O 1
ATOM 1226 N N . PRO A 1 170 ? 10.661 -11.496 -5.834 1.00 90.44 170 PRO A N 1
ATOM 1227 C CA . PRO A 1 170 ? 10.077 -12.296 -4.764 1.00 90.44 170 PRO A CA 1
ATOM 1228 C C . PRO A 1 170 ? 8.793 -11.649 -4.238 1.00 90.44 170 PRO A C 1
ATOM 1230 O O . PRO A 1 170 ? 8.704 -10.423 -4.210 1.00 90.44 170 PRO A O 1
ATOM 1233 N N . ALA A 1 171 ? 7.875 -12.474 -3.735 1.00 90.00 171 ALA A N 1
ATOM 1234 C CA . ALA A 1 171 ? 6.703 -12.005 -3.002 1.00 90.00 171 ALA A CA 1
ATOM 1235 C C . ALA A 1 171 ? 7.099 -11.205 -1.746 1.00 90.00 171 ALA A C 1
ATOM 1237 O O . ALA A 1 171 ? 8.041 -11.569 -1.028 1.00 90.00 171 ALA A O 1
ATOM 1238 N N . ARG A 1 172 ? 6.358 -10.133 -1.469 1.00 86.00 172 ARG A N 1
ATOM 1239 C CA . ARG A 1 172 ? 6.496 -9.234 -0.320 1.00 86.00 172 ARG A CA 1
ATOM 1240 C C . ARG A 1 172 ? 5.278 -9.328 0.599 1.00 86.00 172 ARG A C 1
ATOM 1242 O O . ARG A 1 172 ? 4.212 -8.796 0.314 1.00 86.00 172 ARG A O 1
ATOM 1249 N N . GLY A 1 173 ? 5.464 -9.957 1.754 1.00 84.38 173 GLY A N 1
ATOM 1250 C CA . GLY A 1 173 ? 4.391 -10.112 2.735 1.00 84.38 173 GLY A CA 1
ATOM 1251 C C . GLY A 1 173 ? 3.317 -11.113 2.299 1.00 84.38 173 GLY A C 1
ATOM 1252 O O . GLY A 1 173 ? 3.498 -11.880 1.358 1.00 84.38 173 GLY A O 1
ATOM 1253 N N . ASP A 1 174 ? 2.206 -11.125 3.033 1.00 89.25 174 ASP A N 1
ATOM 1254 C CA . ASP A 1 174 ? 1.195 -12.185 2.931 1.00 89.25 174 ASP A CA 1
ATOM 1255 C C . ASP A 1 174 ? 0.300 -12.080 1.686 1.00 89.25 174 ASP A C 1
ATOM 1257 O O . ASP A 1 174 ? -0.306 -13.073 1.299 1.00 89.25 174 ASP A O 1
ATOM 1261 N N . CYS A 1 175 ? 0.177 -10.887 1.095 1.00 91.38 175 CYS A N 1
ATOM 1262 C CA . CYS A 1 175 ? -0.787 -10.589 0.027 1.00 91.38 175 CYS A CA 1
ATOM 1263 C C . CYS A 1 175 ? -0.162 -10.397 -1.353 1.00 91.38 175 CYS A C 1
ATOM 1265 O O . CYS A 1 175 ? -0.838 -9.930 -2.266 1.00 91.38 175 CYS A O 1
ATOM 1267 N N . ASP A 1 176 ? 1.105 -10.751 -1.516 1.00 90.88 176 ASP A N 1
ATOM 1268 C CA . ASP A 1 176 ? 1.857 -10.549 -2.749 1.00 90.88 176 ASP A CA 1
ATOM 1269 C C . ASP A 1 176 ? 2.251 -11.889 -3.379 1.00 90.88 176 ASP A C 1
ATOM 1271 O O . ASP A 1 176 ? 2.420 -12.890 -2.675 1.00 90.88 176 ASP A O 1
ATOM 1275 N N . LEU A 1 177 ? 2.400 -11.924 -4.703 1.00 91.44 177 LEU A N 1
ATOM 1276 C CA . LEU A 1 177 ? 2.830 -13.114 -5.439 1.00 91.44 177 LEU A CA 1
ATOM 1277 C C . LEU A 1 177 ? 4.214 -12.888 -6.060 1.00 91.44 177 LEU A C 1
ATOM 1279 O O . LEU A 1 177 ? 4.614 -11.758 -6.288 1.00 91.44 177 LEU A O 1
ATOM 1283 N N . PRO A 1 178 ? 5.010 -13.941 -6.300 1.00 92.25 178 PRO A N 1
ATOM 1284 C CA . PRO A 1 178 ? 6.281 -13.790 -6.996 1.00 92.25 178 PRO A CA 1
ATOM 1285 C C . PRO A 1 178 ? 6.083 -13.728 -8.516 1.00 92.25 178 PRO A C 1
ATOM 1287 O O . PRO A 1 178 ? 5.295 -14.487 -9.079 1.00 92.25 178 PRO A O 1
ATOM 1290 N N . GLU A 1 179 ? 6.894 -12.929 -9.206 1.00 91.50 179 GLU A N 1
ATOM 1291 C CA . GLU A 1 179 ? 6.918 -12.868 -10.669 1.00 91.50 179 GLU A CA 1
ATOM 1292 C C . GLU A 1 179 ? 8.156 -13.530 -11.246 1.00 91.50 179 GLU A C 1
ATOM 1294 O O . GLU A 1 179 ? 9.275 -13.505 -10.710 1.00 91.50 179 GLU A O 1
ATOM 1299 N N . PHE A 1 180 ? 7.944 -14.064 -12.442 1.00 91.88 180 PHE A N 1
ATOM 1300 C CA . PHE A 1 180 ? 8.927 -14.818 -13.182 1.00 91.88 180 PHE A CA 1
ATOM 1301 C C . PHE A 1 180 ? 9.107 -14.219 -14.569 1.00 91.88 180 PHE A C 1
ATOM 1303 O O . PHE A 1 180 ? 8.144 -13.862 -15.242 1.00 91.88 180 PHE A O 1
ATOM 1310 N N . CYS A 1 181 ? 10.353 -14.145 -15.024 1.00 92.75 181 CYS A N 1
ATOM 1311 C CA . CYS A 1 181 ? 10.694 -13.699 -16.362 1.00 92.75 181 CYS A CA 1
ATOM 1312 C C . CYS A 1 181 ? 9.915 -14.496 -17.407 1.00 92.75 181 CYS A C 1
ATOM 1314 O O . CYS A 1 181 ? 9.834 -15.724 -17.331 1.00 92.75 181 CYS A O 1
ATOM 1316 N N . SER A 1 182 ? 9.408 -13.803 -18.422 1.00 90.88 182 SER A N 1
ATOM 1317 C CA . SER A 1 182 ? 8.735 -14.407 -19.575 1.00 90.88 182 SER A CA 1
ATOM 1318 C C . SER A 1 182 ? 9.707 -15.108 -20.531 1.00 90.88 182 SER A C 1
ATOM 1320 O O . SER A 1 182 ? 9.315 -15.996 -21.283 1.00 90.88 182 SER A O 1
ATOM 1322 N N . GLY A 1 183 ? 10.990 -14.732 -20.493 1.00 91.38 183 GLY A N 1
ATOM 1323 C CA . GLY A 1 183 ? 12.041 -15.247 -21.376 1.00 91.38 183 GLY A CA 1
ATOM 1324 C C . GLY A 1 183 ? 12.272 -14.428 -22.649 1.00 91.38 183 GLY A C 1
ATOM 1325 O O . GLY A 1 183 ? 13.251 -14.662 -23.358 1.00 91.38 183 GLY A O 1
ATOM 1326 N N . ASP A 1 184 ? 11.403 -13.460 -22.934 1.00 89.69 184 ASP A N 1
ATOM 1327 C CA . ASP A 1 184 ? 11.432 -12.603 -24.126 1.00 89.69 184 ASP A CA 1
ATOM 1328 C C . ASP A 1 184 ? 11.513 -11.095 -23.808 1.00 89.69 184 ASP A C 1
ATOM 1330 O O . ASP A 1 184 ? 11.625 -10.281 -24.724 1.00 89.69 184 ASP A O 1
ATOM 1334 N N . SER A 1 185 ? 11.538 -10.728 -22.522 1.00 87.38 185 SER A N 1
ATOM 1335 C CA . SER A 1 185 ? 11.636 -9.352 -22.021 1.00 87.38 185 SER A CA 1
ATOM 1336 C C . SER A 1 185 ? 12.747 -9.207 -20.977 1.00 87.38 185 SER A C 1
ATOM 1338 O O . SER A 1 185 ? 12.999 -10.123 -20.192 1.00 87.38 185 SER A O 1
ATOM 1340 N N . SER A 1 186 ? 13.424 -8.051 -20.970 1.00 86.12 186 SER A N 1
ATOM 1341 C CA . SER A 1 186 ? 14.395 -7.669 -19.930 1.00 86.12 186 SER A CA 1
ATOM 1342 C C . SER A 1 186 ? 13.732 -7.218 -18.634 1.00 86.12 186 SER A C 1
ATOM 1344 O O . SER A 1 186 ? 14.361 -7.255 -17.575 1.00 86.12 186 SER A O 1
ATOM 1346 N N . GLU A 1 187 ? 12.471 -6.808 -18.735 1.00 85.25 187 GLU A N 1
ATOM 1347 C CA . GLU A 1 187 ? 11.649 -6.379 -17.615 1.00 85.25 187 GLU A CA 1
ATOM 1348 C C . GLU A 1 187 ? 10.958 -7.575 -16.970 1.00 85.25 187 GLU A C 1
ATOM 1350 O O . GLU A 1 187 ? 10.581 -8.538 -17.647 1.00 85.25 187 GLU A O 1
ATOM 1355 N N . CYS A 1 188 ? 10.772 -7.487 -15.656 1.00 87.56 188 CYS A N 1
ATOM 1356 C CA . CYS A 1 188 ? 9.879 -8.390 -14.945 1.00 87.56 188 CYS A CA 1
ATOM 1357 C C . CYS A 1 188 ? 8.436 -8.096 -15.397 1.00 87.56 188 CYS A C 1
ATOM 1359 O O . CYS A 1 188 ? 8.134 -6.935 -15.698 1.00 87.56 188 CYS A O 1
ATOM 1361 N N . PRO A 1 189 ? 7.548 -9.101 -15.487 1.00 88.06 189 PRO A N 1
ATOM 1362 C CA . PRO A 1 189 ? 6.129 -8.850 -15.712 1.00 88.06 189 PRO A CA 1
ATOM 1363 C C . PRO A 1 189 ? 5.544 -7.870 -14.679 1.00 88.06 189 PRO A C 1
ATOM 1365 O O . PRO A 1 189 ? 6.136 -7.704 -13.610 1.00 88.06 189 PRO A O 1
ATOM 1368 N N . PRO A 1 190 ? 4.400 -7.228 -14.984 1.00 85.81 190 PRO A N 1
ATOM 1369 C CA . PRO A 1 190 ? 3.700 -6.390 -14.016 1.00 85.81 190 PRO A CA 1
ATOM 1370 C C . PRO A 1 190 ? 3.456 -7.129 -12.697 1.00 85.81 190 PRO A C 1
ATOM 1372 O O . PRO A 1 190 ? 3.167 -8.325 -12.712 1.00 85.81 190 PRO A O 1
ATOM 1375 N N . ASP A 1 191 ? 3.572 -6.390 -11.595 1.00 84.81 191 ASP A N 1
ATOM 1376 C CA . ASP A 1 191 ? 3.337 -6.877 -10.233 1.00 84.81 191 ASP A CA 1
ATOM 1377 C C . ASP A 1 191 ? 1.901 -7.407 -10.097 1.00 84.81 191 ASP A C 1
ATOM 1379 O O . ASP A 1 191 ? 0.940 -6.729 -10.481 1.00 84.81 191 ASP A O 1
ATOM 1383 N N . VAL A 1 192 ? 1.762 -8.636 -9.600 1.00 88.69 192 VAL A N 1
ATOM 1384 C CA . VAL A 1 192 ? 0.474 -9.257 -9.299 1.00 88.69 192 VAL A CA 1
ATOM 1385 C C . VAL A 1 192 ? 0.421 -9.649 -7.829 1.00 88.69 192 VAL A C 1
ATOM 1387 O O . VAL A 1 192 ? 1.325 -10.265 -7.279 1.00 88.69 192 VAL A O 1
ATOM 1390 N N . SER A 1 193 ? -0.698 -9.333 -7.190 1.00 89.81 193 SER A N 1
ATOM 1391 C CA . SER A 1 193 ? -0.951 -9.643 -5.787 1.00 89.81 193 SER A CA 1
ATOM 1392 C C . SER A 1 193 ? -2.013 -10.729 -5.649 1.00 89.81 193 SER A C 1
ATOM 1394 O O . SER A 1 193 ? -2.679 -11.102 -6.620 1.00 89.81 193 SER A O 1
ATOM 1396 N N . LEU A 1 194 ? -2.188 -11.255 -4.436 1.00 91.75 194 LEU A N 1
ATOM 1397 C CA . LEU A 1 194 ? -3.349 -12.081 -4.118 1.00 91.75 194 LEU A CA 1
ATOM 1398 C C . LEU A 1 194 ? -4.636 -11.272 -4.297 1.00 91.75 194 LEU A C 1
ATOM 1400 O O . LEU A 1 194 ? -4.700 -10.087 -3.964 1.00 91.75 194 LEU A O 1
ATOM 1404 N N . GLY A 1 195 ? -5.671 -11.934 -4.808 1.00 91.12 195 GLY A N 1
ATOM 1405 C CA . GLY A 1 195 ? -6.977 -11.324 -5.017 1.00 91.12 195 GLY A CA 1
ATOM 1406 C C . GLY A 1 195 ? -7.639 -10.856 -3.718 1.00 91.12 195 GLY A C 1
ATOM 1407 O O . GLY A 1 195 ? -7.427 -11.422 -2.641 1.00 91.12 195 GLY A O 1
ATOM 1408 N N . ASP A 1 196 ? -8.487 -9.834 -3.838 1.00 91.56 196 ASP A N 1
ATOM 1409 C CA . ASP A 1 196 ? -9.231 -9.285 -2.704 1.00 91.56 196 ASP A CA 1
ATOM 1410 C C . ASP A 1 196 ? -10.084 -10.364 -2.022 1.00 91.56 196 ASP A C 1
ATOM 1412 O O . ASP A 1 196 ? -10.877 -11.053 -2.667 1.00 91.56 196 ASP A O 1
ATOM 1416 N N . GLY A 1 197 ? -9.946 -10.496 -0.702 1.00 92.50 197 GLY A N 1
ATOM 1417 C CA . GLY A 1 197 ? -10.641 -11.501 0.109 1.00 92.50 197 GLY A CA 1
ATOM 1418 C C . GLY A 1 197 ? -9.825 -12.757 0.428 1.00 92.50 197 GLY A C 1
ATOM 1419 O O . GLY A 1 197 ? -10.282 -13.585 1.220 1.00 92.50 197 GLY A O 1
ATOM 1420 N N . GLU A 1 198 ? -8.621 -12.914 -0.129 1.00 92.81 198 GLU A N 1
ATOM 1421 C CA . GLU A 1 198 ? -7.686 -13.964 0.290 1.00 92.81 198 GLU A CA 1
ATOM 1422 C C . GLU A 1 198 ? -7.243 -13.750 1.756 1.00 92.81 198 GLU A C 1
ATOM 1424 O O . GLU A 1 198 ? -6.949 -12.624 2.147 1.00 92.81 198 GLU A O 1
ATOM 1429 N N . PRO A 1 199 ? -7.224 -14.782 2.619 1.00 92.75 199 PRO A N 1
ATOM 1430 C CA . PRO A 1 199 ? -6.919 -14.613 4.039 1.00 92.75 199 PRO A CA 1
ATOM 1431 C C . PRO A 1 199 ? -5.441 -14.278 4.268 1.00 92.75 199 PRO A C 1
ATOM 1433 O O . PRO A 1 199 ? -4.560 -14.902 3.684 1.00 92.75 199 PRO A O 1
ATOM 1436 N N . CYS A 1 200 ? -5.168 -13.357 5.191 1.00 94.00 200 CYS A N 1
ATOM 1437 C CA . CYS A 1 200 ? -3.814 -12.930 5.541 1.00 94.00 200 CYS A CA 1
ATOM 1438 C C . CYS A 1 200 ? -3.695 -12.649 7.054 1.00 94.00 200 CYS A C 1
ATOM 1440 O O . CYS A 1 200 ? -4.688 -12.750 7.786 1.00 94.00 200 CYS A O 1
ATOM 1442 N N . ALA A 1 201 ? -2.491 -12.366 7.572 1.00 93.50 201 ALA A N 1
ATOM 1443 C CA . ALA A 1 201 ? -2.247 -12.130 9.003 1.00 93.50 201 ALA A CA 1
ATOM 1444 C C . ALA A 1 201 ? -2.835 -13.237 9.906 1.00 93.50 201 ALA A C 1
ATOM 1446 O O . ALA A 1 201 ? -3.476 -12.972 10.927 1.00 93.50 201 ALA A O 1
ATOM 1447 N N . GLY A 1 202 ? -2.688 -14.499 9.487 1.00 91.12 202 GLY A N 1
ATOM 1448 C CA . GLY A 1 202 ? -3.236 -15.655 10.205 1.00 91.12 202 GLY A CA 1
ATOM 1449 C C . GLY A 1 202 ? -4.769 -15.679 10.307 1.00 91.12 202 GLY A C 1
ATOM 1450 O O . GLY A 1 202 ? -5.302 -16.277 11.239 1.00 91.12 202 GLY A O 1
ATOM 1451 N N . GLY A 1 203 ? -5.480 -15.016 9.388 1.00 91.81 203 GLY A N 1
ATOM 1452 C CA . GLY A 1 203 ? -6.945 -14.931 9.361 1.00 91.81 203 GLY A CA 1
ATOM 1453 C C . GLY A 1 203 ? -7.531 -13.749 10.139 1.00 91.81 203 GLY A C 1
ATOM 1454 O O . GLY A 1 203 ? -8.747 -13.670 10.295 1.00 91.81 203 GLY A O 1
ATOM 1455 N N . GLN A 1 204 ? -6.696 -12.828 10.632 1.00 95.69 204 GLN A N 1
ATOM 1456 C CA . GLN A 1 204 ? -7.148 -11.587 11.280 1.00 95.69 204 GLN A CA 1
ATOM 1457 C C . GLN A 1 204 ? -7.436 -10.448 10.289 1.00 95.69 204 GLN A C 1
ATOM 1459 O O . GLN A 1 204 ? -7.867 -9.364 10.690 1.00 95.69 204 GLN A O 1
ATOM 1464 N N . ALA A 1 205 ? -7.175 -10.678 9.007 1.00 95.94 205 ALA A N 1
ATOM 1465 C CA . ALA A 1 205 ? -7.504 -9.789 7.908 1.00 95.94 205 ALA A CA 1
ATOM 1466 C C . ALA A 1 205 ? -7.620 -10.599 6.610 1.00 95.94 205 ALA A C 1
ATOM 1468 O O . ALA A 1 205 ? -7.299 -11.793 6.561 1.00 95.94 205 ALA A O 1
ATOM 1469 N N . VAL A 1 206 ? -8.068 -9.929 5.559 1.00 95.25 206 VAL A N 1
ATOM 1470 C CA . VAL A 1 206 ? -7.986 -10.406 4.182 1.00 95.25 206 VAL A CA 1
ATOM 1471 C C . VAL A 1 206 ? -7.213 -9.408 3.335 1.00 95.25 206 VAL A C 1
ATOM 1473 O O . VAL A 1 206 ? -7.175 -8.216 3.649 1.00 95.25 206 VAL A O 1
ATOM 1476 N N . CYS A 1 207 ? -6.616 -9.905 2.260 1.00 92.69 207 CYS A N 1
ATOM 1477 C CA . CYS A 1 207 ? -5.974 -9.098 1.245 1.00 92.69 207 CYS A CA 1
ATOM 1478 C C . CYS A 1 207 ? -6.987 -8.136 0.639 1.00 92.69 207 CYS A C 1
ATOM 1480 O O . CYS A 1 207 ? -8.092 -8.536 0.273 1.00 92.69 207 CYS A O 1
ATOM 1482 N N . MET A 1 208 ? -6.598 -6.871 0.559 1.00 88.94 208 MET A N 1
ATOM 1483 C CA . MET A 1 208 ? -7.327 -5.818 -0.137 1.00 88.94 208 MET A CA 1
ATOM 1484 C C . MET A 1 208 ? -6.304 -4.979 -0.891 1.00 88.94 208 MET A C 1
ATOM 1486 O O . MET A 1 208 ? -5.432 -4.365 -0.272 1.00 88.94 208 MET A O 1
ATOM 1490 N N . GLN A 1 209 ? -6.380 -4.966 -2.219 1.00 83.81 209 GLN A N 1
ATOM 1491 C CA . GLN A 1 209 ? -5.495 -4.207 -3.107 1.00 83.81 209 GLN A CA 1
ATOM 1492 C C . GLN A 1 209 ? -4.001 -4.510 -2.864 1.00 83.81 209 GLN A C 1
ATOM 1494 O O . GLN A 1 209 ? -3.146 -3.623 -2.916 1.00 83.81 209 GLN A O 1
ATOM 1499 N N . GLY A 1 210 ? -3.683 -5.776 -2.564 1.00 84.44 210 GLY A N 1
ATOM 1500 C CA . GLY A 1 210 ? -2.329 -6.245 -2.238 1.00 84.44 210 GLY A CA 1
ATOM 1501 C C . GLY A 1 210 ? -1.848 -5.933 -0.816 1.00 84.44 210 GLY A C 1
ATOM 1502 O O . GLY A 1 210 ? -0.715 -6.257 -0.472 1.00 84.44 210 GLY A O 1
ATOM 1503 N N . ARG A 1 211 ? -2.689 -5.338 0.041 1.00 83.94 211 ARG A N 1
ATOM 1504 C CA . ARG A 1 211 ? -2.345 -5.005 1.431 1.00 83.94 211 ARG A CA 1
ATOM 1505 C C . ARG A 1 211 ? -2.930 -6.019 2.405 1.00 83.94 211 ARG A C 1
ATOM 1507 O O . ARG A 1 211 ? -4.073 -6.444 2.252 1.00 83.94 211 ARG A O 1
ATOM 1514 N N . CYS A 1 212 ? -2.169 -6.319 3.456 1.00 89.69 212 CYS A N 1
ATOM 1515 C CA . CYS A 1 212 ? -2.645 -7.048 4.626 1.00 89.69 212 CYS A CA 1
ATOM 1516 C C . CYS A 1 212 ? -2.487 -6.191 5.881 1.00 89.69 212 CYS A C 1
ATOM 1518 O O . CYS A 1 212 ? -1.370 -5.800 6.217 1.00 89.69 212 CYS A O 1
ATOM 1520 N N . ALA A 1 213 ? -3.577 -5.915 6.596 1.00 88.75 213 ALA A N 1
ATOM 1521 C CA . ALA A 1 213 ? -3.498 -5.165 7.844 1.00 88.75 213 ALA A CA 1
ATOM 1522 C C . ALA A 1 213 ? -4.550 -5.634 8.851 1.00 88.75 213 ALA A C 1
ATOM 1524 O O . ALA A 1 213 ? -5.722 -5.276 8.763 1.00 88.75 213 ALA A O 1
ATOM 1525 N N . SER A 1 214 ? -4.129 -6.389 9.865 1.00 94.44 214 SER A N 1
ATOM 1526 C CA . SER A 1 214 ? -4.984 -6.670 11.017 1.00 94.44 214 SER A CA 1
ATOM 1527 C C . SER A 1 214 ? -5.169 -5.422 11.881 1.00 94.44 214 SER A C 1
ATOM 1529 O O . SER A 1 214 ? -4.354 -4.494 11.862 1.00 94.44 214 SER A O 1
ATOM 1531 N N . TYR A 1 215 ? -6.225 -5.403 12.695 1.00 95.38 215 TYR A N 1
ATOM 1532 C CA . TYR A 1 215 ? -6.482 -4.281 13.600 1.00 95.38 215 TYR A CA 1
ATOM 1533 C C . TYR A 1 215 ? -5.303 -4.072 14.571 1.00 95.38 215 TYR A C 1
ATOM 1535 O O . TYR A 1 215 ? -4.877 -2.947 14.831 1.00 95.38 215 TYR A O 1
ATOM 1543 N N . ALA A 1 216 ? -4.717 -5.164 15.074 1.00 94.88 216 ALA A N 1
ATOM 1544 C CA . ALA A 1 216 ? -3.565 -5.102 15.969 1.00 94.88 216 ALA A CA 1
ATOM 1545 C C . ALA A 1 216 ? -2.317 -4.531 15.277 1.00 94.88 216 ALA A C 1
ATOM 1547 O O . ALA A 1 216 ? -1.620 -3.709 15.871 1.00 94.88 216 ALA A O 1
ATOM 1548 N N . GLN A 1 217 ? -2.052 -4.917 14.023 1.00 91.88 217 GLN A N 1
ATOM 1549 C CA . GLN A 1 217 ? -0.952 -4.350 13.235 1.00 91.88 217 GLN A CA 1
ATOM 1550 C C . GLN A 1 217 ? -1.140 -2.845 13.017 1.00 91.88 217 GLN A C 1
ATOM 1552 O O . GLN A 1 217 ? -0.187 -2.088 13.180 1.00 91.88 217 GLN A O 1
ATOM 1557 N N . GLN A 1 218 ? -2.367 -2.394 12.741 1.00 91.81 218 GLN A N 1
ATOM 1558 C CA . GLN A 1 218 ? -2.682 -0.967 12.603 1.00 91.81 218 GLN A CA 1
ATOM 1559 C C . GLN A 1 218 ? -2.451 -0.199 13.912 1.00 91.81 218 GLN A C 1
ATOM 1561 O O . GLN A 1 218 ? -1.843 0.869 13.899 1.00 91.81 218 GLN A O 1
ATOM 1566 N N . CYS A 1 219 ? -2.838 -0.765 15.059 1.00 92.38 219 CYS A N 1
ATOM 1567 C CA . CYS A 1 219 ? -2.528 -0.164 16.356 1.00 92.38 219 CYS A CA 1
ATOM 1568 C C . CYS A 1 219 ? -1.024 -0.081 16.628 1.00 92.38 219 CYS A C 1
ATOM 1570 O O . CYS A 1 219 ? -0.561 0.925 17.160 1.00 92.38 219 CYS A O 1
ATOM 1572 N N . GLN A 1 220 ? -0.251 -1.101 16.251 1.00 92.00 220 GLN A N 1
ATOM 1573 C CA . GLN A 1 220 ? 1.207 -1.088 16.405 1.00 92.00 220 GLN A CA 1
ATOM 1574 C C . GLN A 1 220 ? 1.893 -0.116 15.448 1.00 92.00 220 GLN A C 1
ATOM 1576 O O . GLN A 1 220 ? 2.887 0.497 15.827 1.00 92.00 220 GLN A O 1
ATOM 1581 N N . ALA A 1 221 ? 1.359 0.069 14.242 1.00 85.31 221 ALA A N 1
ATOM 1582 C CA . ALA A 1 221 ? 1.838 1.094 13.322 1.00 85.31 221 ALA A CA 1
ATOM 1583 C C . ALA A 1 221 ? 1.620 2.504 13.892 1.00 85.31 221 ALA A C 1
ATOM 1585 O O . ALA A 1 221 ? 2.462 3.375 13.707 1.00 85.31 221 ALA A O 1
ATOM 1586 N N . LEU A 1 222 ? 0.525 2.710 14.632 1.00 85.06 222 LEU A N 1
ATOM 1587 C CA . LEU A 1 222 ? 0.181 4.009 15.205 1.00 85.06 222 LEU A CA 1
ATOM 1588 C C . LEU A 1 222 ? 0.888 4.305 16.536 1.00 85.06 222 LEU A C 1
ATOM 1590 O O . LEU A 1 222 ? 1.371 5.413 16.745 1.00 85.06 222 LEU A O 1
ATOM 1594 N N . TRP A 1 223 ? 0.952 3.330 17.442 1.00 88.88 223 TRP A N 1
ATOM 1595 C CA . TRP A 1 223 ? 1.409 3.510 18.830 1.00 88.88 223 TRP A CA 1
ATOM 1596 C C . TRP A 1 223 ? 2.691 2.740 19.160 1.00 88.88 223 TRP A C 1
ATOM 1598 O O . TRP A 1 223 ? 3.178 2.791 20.287 1.00 88.88 223 TRP A O 1
ATOM 1608 N N . GLY A 1 224 ? 3.257 2.024 18.192 1.00 89.19 224 GLY A N 1
ATOM 1609 C CA . GLY A 1 224 ? 4.463 1.227 18.358 1.00 89.19 224 GLY A CA 1
ATOM 1610 C C . GLY A 1 224 ? 4.238 -0.182 18.916 1.00 89.19 224 GLY A C 1
ATOM 1611 O O . GLY A 1 224 ? 3.106 -0.615 19.166 1.00 89.19 224 GLY A O 1
ATOM 1612 N N . PRO A 1 225 ? 5.336 -0.933 19.113 1.00 91.50 225 PRO A N 1
ATOM 1613 C CA . PRO A 1 225 ? 5.284 -2.315 19.576 1.00 91.50 225 PRO A CA 1
ATOM 1614 C C . PRO A 1 225 ? 4.519 -2.467 20.896 1.00 91.50 225 PRO A C 1
ATOM 1616 O O . PRO A 1 225 ? 4.700 -1.691 21.832 1.00 91.50 225 PRO A O 1
ATOM 1619 N N . GLY A 1 226 ? 3.677 -3.499 20.984 1.00 92.75 226 GLY A N 1
ATOM 1620 C CA . GLY A 1 226 ? 2.867 -3.788 22.173 1.00 92.75 226 GLY A CA 1
ATOM 1621 C C . GLY A 1 226 ? 1.501 -3.096 22.212 1.00 92.75 226 GLY A C 1
ATOM 1622 O O . GLY A 1 226 ? 0.693 -3.437 23.075 1.00 92.75 226 GLY A O 1
ATOM 1623 N N . ALA A 1 227 ? 1.204 -2.191 21.277 1.00 94.75 227 ALA A N 1
ATOM 1624 C CA . ALA A 1 227 ? -0.143 -1.657 21.110 1.00 94.75 227 ALA A CA 1
ATOM 1625 C C . ALA A 1 227 ? -1.122 -2.734 20.615 1.00 94.75 227 ALA A C 1
ATOM 1627 O O . ALA A 1 227 ? -0.765 -3.619 19.832 1.00 94.75 227 ALA A O 1
ATOM 1628 N N . GLN A 1 228 ? -2.364 -2.661 21.084 1.00 95.56 228 GLN A N 1
ATOM 1629 C CA . GLN A 1 228 ? -3.427 -3.624 20.795 1.00 95.56 228 GLN A CA 1
ATOM 1630 C C . GLN A 1 228 ? -4.754 -2.903 20.532 1.00 95.56 228 GLN A C 1
ATOM 1632 O O . GLN A 1 228 ? -4.894 -1.742 20.927 1.00 95.56 228 GLN A O 1
ATOM 1637 N N . PRO A 1 229 ? -5.743 -3.570 19.907 1.00 95.31 229 PRO A N 1
ATOM 1638 C CA . PRO A 1 229 ? -7.094 -3.033 19.813 1.00 95.31 229 PRO A CA 1
ATOM 1639 C C . PRO A 1 229 ? -7.627 -2.679 21.205 1.00 95.31 229 PRO A C 1
ATOM 1641 O O . PRO A 1 229 ? -7.437 -3.438 22.162 1.00 95.31 229 PRO A O 1
ATOM 1644 N N . ALA A 1 230 ? -8.301 -1.536 21.320 1.00 95.00 230 ALA A N 1
ATOM 1645 C CA . ALA A 1 230 ? -9.058 -1.222 22.522 1.00 95.00 230 ALA A CA 1
ATOM 1646 C C . ALA A 1 230 ? -10.148 -2.281 22.747 1.00 95.00 230 ALA A C 1
ATOM 1648 O O . ALA A 1 230 ? -10.584 -2.974 21.824 1.00 95.00 230 ALA A O 1
ATOM 1649 N N . THR A 1 231 ? -10.613 -2.403 23.988 1.00 94.44 231 THR A N 1
ATOM 1650 C CA . THR A 1 231 ? -11.718 -3.321 24.282 1.00 94.44 231 THR A CA 1
ATOM 1651 C C . THR A 1 231 ? -12.960 -3.007 23.425 1.00 94.44 231 THR A C 1
ATOM 1653 O O . THR A 1 231 ? -13.211 -1.835 23.113 1.00 94.44 231 THR A O 1
ATOM 1656 N N . PRO A 1 232 ? -13.788 -4.017 23.089 1.00 93.75 232 PRO A N 1
ATOM 1657 C CA . PRO A 1 232 ? -14.960 -3.815 22.236 1.00 93.75 232 PRO A CA 1
ATOM 1658 C C . PRO A 1 232 ? -15.907 -2.715 22.728 1.00 93.75 232 PRO A C 1
ATOM 1660 O O . PRO A 1 232 ? -16.443 -1.967 21.918 1.00 93.75 232 PRO A O 1
ATOM 1663 N N . LEU A 1 233 ? -16.080 -2.571 24.049 1.00 94.19 233 LEU A N 1
ATOM 1664 C CA . LEU A 1 233 ? -16.949 -1.541 24.620 1.00 94.19 233 LEU A CA 1
ATOM 1665 C C . LEU A 1 233 ? -16.378 -0.127 24.446 1.00 94.19 233 LEU A C 1
ATOM 1667 O O . LEU A 1 233 ? -17.119 0.776 24.059 1.00 94.19 233 LEU A O 1
ATOM 1671 N N . CYS A 1 234 ? -15.079 0.073 24.698 1.00 95.00 234 CYS A N 1
ATOM 1672 C CA . CYS A 1 234 ? -14.439 1.373 24.484 1.00 95.00 234 CYS A CA 1
ATOM 1673 C C . CYS A 1 234 ? -14.490 1.773 23.009 1.00 95.00 234 CYS A C 1
ATOM 1675 O O . CYS A 1 234 ? -14.778 2.923 22.685 1.00 95.00 234 CYS A O 1
ATOM 1677 N N . LEU A 1 235 ? -14.232 0.813 22.122 1.00 94.94 235 LEU A N 1
ATOM 1678 C CA . LEU A 1 235 ? -14.278 1.016 20.683 1.00 94.94 235 LEU A CA 1
ATOM 1679 C C . LEU A 1 235 ? -15.686 1.423 20.234 1.00 94.94 235 LEU A C 1
ATOM 1681 O O . LEU A 1 235 ? -15.857 2.452 19.581 1.00 94.94 235 LEU A O 1
ATOM 1685 N N . LEU A 1 236 ? -16.692 0.632 20.620 1.00 95.75 236 LEU A N 1
ATOM 1686 C CA . LEU A 1 236 ? -18.096 0.878 20.301 1.00 95.75 236 LEU A CA 1
ATOM 1687 C C . LEU A 1 236 ? -18.533 2.264 20.775 1.00 95.75 236 LEU A C 1
ATOM 1689 O O . LEU A 1 236 ? -19.135 3.022 20.016 1.00 95.75 236 LEU A O 1
ATOM 1693 N N . THR A 1 237 ? -18.203 2.601 22.020 1.00 95.62 237 THR A N 1
ATOM 1694 C CA . THR A 1 237 ? -18.613 3.861 22.648 1.00 95.62 237 THR A CA 1
ATOM 1695 C C . THR A 1 237 ? -17.997 5.068 21.956 1.00 95.62 237 THR A C 1
ATOM 1697 O O . THR A 1 237 ? -18.705 6.042 21.730 1.00 95.62 237 THR A O 1
ATOM 1700 N N . ALA A 1 238 ? -16.717 5.017 21.576 1.00 95.31 238 ALA A N 1
ATOM 1701 C CA . ALA A 1 238 ? -16.108 6.104 20.812 1.00 95.31 238 ALA A CA 1
ATOM 1702 C C . ALA A 1 238 ? -16.748 6.249 19.434 1.00 95.31 238 ALA A C 1
ATOM 1704 O O . ALA A 1 238 ? -17.241 7.315 19.081 1.00 95.31 238 ALA A O 1
ATOM 1705 N N . ASN A 1 239 ? -16.771 5.174 18.650 1.00 96.44 239 ASN A N 1
ATOM 1706 C CA . ASN A 1 239 ? -17.097 5.275 17.230 1.00 96.44 239 ASN A CA 1
ATOM 1707 C C . ASN A 1 239 ? -18.592 5.543 16.967 1.00 96.44 239 ASN A C 1
ATOM 1709 O O . ASN A 1 239 ? -18.948 6.132 15.947 1.00 96.44 239 ASN A O 1
ATOM 1713 N N . THR A 1 240 ? -19.473 5.214 17.916 1.00 96.75 240 THR A N 1
ATOM 1714 C CA . THR A 1 240 ? -20.902 5.576 17.856 1.00 96.75 240 THR A CA 1
ATOM 1715 C C . THR A 1 240 ? -21.196 7.025 18.265 1.00 96.75 240 THR A C 1
ATOM 1717 O O . THR A 1 240 ? -22.309 7.498 18.036 1.00 96.75 240 THR A O 1
ATOM 1720 N N . ARG A 1 241 ? -20.232 7.787 18.801 1.00 94.88 241 ARG A N 1
ATOM 1721 C CA . ARG A 1 241 ? -20.435 9.224 19.084 1.00 94.88 241 ARG A CA 1
ATOM 1722 C C . ARG A 1 241 ? -20.490 10.061 17.821 1.00 94.88 241 ARG A C 1
ATOM 1724 O O . ARG A 1 241 ? -21.323 10.958 17.728 1.00 94.88 241 ARG A O 1
ATOM 1731 N N . GLY A 1 242 ? -19.633 9.756 16.848 1.00 93.44 242 GLY A N 1
ATOM 1732 C CA . GLY A 1 242 ? -19.516 10.556 15.632 1.00 93.44 242 GLY A CA 1
ATOM 1733 C C . GLY A 1 242 ? -18.899 11.922 15.912 1.00 93.44 242 GLY A C 1
ATOM 1734 O O . GLY A 1 242 ? -19.460 12.945 15.526 1.00 93.44 242 GLY A O 1
ATOM 1735 N N . ASP A 1 243 ? -17.754 11.941 16.588 1.00 91.56 243 ASP A N 1
ATOM 1736 C CA . ASP A 1 243 ? -16.979 13.141 16.888 1.00 91.56 243 ASP A CA 1
ATOM 1737 C C . ASP A 1 243 ? -15.487 12.952 16.539 1.00 91.56 243 ASP A C 1
ATOM 1739 O O . ASP A 1 243 ? -15.102 12.021 15.830 1.00 91.56 243 ASP A O 1
ATOM 1743 N N . ALA A 1 244 ? -14.637 13.872 17.000 1.00 88.62 244 ALA A N 1
ATOM 1744 C CA . ALA A 1 244 ? -13.204 13.876 16.709 1.00 88.62 244 ALA A CA 1
ATOM 1745 C C . ALA A 1 244 ? -12.408 12.736 17.383 1.00 88.62 244 ALA A C 1
ATOM 1747 O O . ALA A 1 244 ? -11.250 12.513 17.012 1.00 88.62 244 ALA A O 1
ATOM 1748 N N . PHE A 1 245 ? -13.007 12.055 18.364 1.00 90.75 245 PHE A N 1
ATOM 1749 C CA . PHE A 1 245 ? -12.418 10.954 19.127 1.00 90.75 245 PHE A CA 1
ATOM 1750 C C . PHE A 1 245 ? -12.923 9.583 18.659 1.00 90.75 245 PHE A C 1
ATOM 1752 O O . PHE A 1 245 ? -12.269 8.577 18.931 1.00 90.75 245 PHE A O 1
ATOM 1759 N N . GLY A 1 246 ? -14.056 9.528 17.954 1.00 92.56 246 GLY A N 1
ATOM 1760 C CA . GLY A 1 246 ? -14.537 8.315 17.298 1.00 92.56 246 GLY A CA 1
ATOM 1761 C C . GLY A 1 246 ? -15.654 8.573 16.288 1.00 92.56 246 GLY A C 1
ATOM 1762 O O . GLY A 1 246 ? -16.640 9.254 16.575 1.00 92.56 246 GLY A O 1
ATOM 1763 N N . ASN A 1 247 ? -15.511 8.012 15.088 1.00 93.50 247 ASN A N 1
ATOM 1764 C CA . ASN A 1 247 ? -16.443 8.188 13.969 1.00 93.50 247 ASN A CA 1
ATOM 1765 C C . ASN A 1 247 ? -16.252 7.102 12.891 1.00 93.50 247 ASN A C 1
ATOM 1767 O O . ASN A 1 247 ? -15.257 6.384 12.899 1.00 93.50 247 ASN A O 1
ATOM 1771 N N . CYS A 1 248 ? -17.184 7.024 11.940 1.00 93.12 248 CYS A N 1
ATOM 1772 C CA . CYS A 1 248 ? -17.106 6.220 10.712 1.00 93.12 248 CYS A CA 1
ATOM 1773 C C . CYS A 1 248 ? -16.794 7.102 9.495 1.00 93.12 248 CYS A C 1
ATOM 1775 O O . CYS A 1 248 ? -17.414 6.997 8.438 1.00 93.12 248 CYS A O 1
ATOM 1777 N N . GLY A 1 249 ? -15.851 8.026 9.666 1.00 88.19 249 GLY A N 1
ATOM 1778 C CA . GLY A 1 249 ? -15.451 8.981 8.647 1.00 88.19 249 GLY A CA 1
ATOM 1779 C C . GLY A 1 249 ? -16.229 10.290 8.712 1.00 88.19 249 GLY A C 1
ATOM 1780 O O . GLY A 1 249 ? -16.790 10.684 9.742 1.00 88.19 249 GLY A O 1
ATOM 1781 N N . ARG A 1 250 ? -16.205 11.019 7.596 1.00 86.06 250 ARG A N 1
ATOM 1782 C CA . ARG A 1 250 ? -16.770 12.366 7.488 1.00 86.06 250 ARG A CA 1
ATOM 1783 C C . ARG A 1 250 ? -17.763 12.421 6.340 1.00 86.06 250 ARG A C 1
ATOM 1785 O O . ARG A 1 250 ? -17.556 11.813 5.295 1.00 86.06 250 ARG A O 1
ATOM 1792 N N . SER A 1 251 ? -18.838 13.173 6.531 1.00 85.81 251 SER A N 1
ATOM 1793 C CA . SER A 1 251 ? -19.795 13.450 5.467 1.00 85.81 251 SER A CA 1
ATOM 1794 C C . SER A 1 251 ? -19.165 14.379 4.418 1.00 85.81 251 SER A C 1
ATOM 1796 O O . SER A 1 251 ? -18.178 15.059 4.718 1.00 85.81 251 SER A O 1
ATOM 1798 N N . PRO A 1 252 ? -19.762 14.522 3.221 1.00 83.75 252 PRO A N 1
ATOM 1799 C CA . PRO A 1 252 ? -19.301 15.487 2.217 1.00 83.75 252 PRO A CA 1
ATOM 1800 C C . PRO A 1 252 ? -19.255 16.942 2.716 1.00 83.75 252 PRO A C 1
ATOM 1802 O O . PRO A 1 252 ? -18.575 17.780 2.134 1.00 83.75 252 PRO A O 1
ATOM 1805 N N . THR A 1 253 ? -19.974 17.253 3.801 1.00 86.31 253 THR A N 1
ATOM 1806 C CA . THR A 1 253 ? -19.975 18.581 4.440 1.00 86.31 253 THR A CA 1
ATOM 1807 C C . THR A 1 253 ? -18.858 18.757 5.478 1.00 86.31 253 THR A C 1
ATOM 1809 O O . THR A 1 253 ? -18.709 19.834 6.048 1.00 86.31 253 THR A O 1
ATOM 1812 N N . GLY A 1 254 ? -18.070 17.708 5.737 1.00 82.50 254 GLY A N 1
ATOM 1813 C CA . GLY A 1 254 ? -16.961 17.689 6.693 1.00 82.50 254 GLY A CA 1
ATOM 1814 C C . GLY A 1 254 ? -17.349 17.329 8.133 1.00 82.50 254 GLY A C 1
ATOM 1815 O O . GLY A 1 254 ? -16.464 17.209 8.988 1.00 82.50 254 GLY A O 1
ATOM 1816 N N . SER A 1 255 ? -18.641 17.130 8.418 1.00 89.12 255 SER A N 1
ATOM 1817 C CA . SER A 1 255 ? -19.116 16.671 9.729 1.00 89.12 255 SER A CA 1
ATOM 1818 C C . SER A 1 255 ? -18.712 15.220 9.986 1.00 89.12 255 SER A C 1
ATOM 1820 O O . SER A 1 255 ? -18.747 14.401 9.068 1.00 89.12 255 SER A O 1
ATOM 1822 N N . TYR A 1 256 ? -18.376 14.882 11.228 1.00 90.81 256 TYR A N 1
ATOM 1823 C CA . TYR A 1 256 ? -18.144 13.492 11.616 1.00 90.81 256 TYR A CA 1
ATOM 1824 C C . TYR A 1 256 ? -19.429 12.667 11.498 1.00 90.81 256 TYR A C 1
ATOM 1826 O O . TYR A 1 256 ? -20.530 13.169 11.741 1.00 90.81 256 TYR A O 1
ATOM 1834 N N . VAL A 1 257 ? -19.281 11.412 11.082 1.00 93.31 257 VAL A N 1
ATOM 1835 C CA . VAL A 1 257 ? -20.379 10.454 10.931 1.00 93.31 257 VAL A CA 1
ATOM 1836 C C . VAL A 1 257 ? -20.316 9.466 12.089 1.00 93.31 257 VAL A C 1
ATOM 183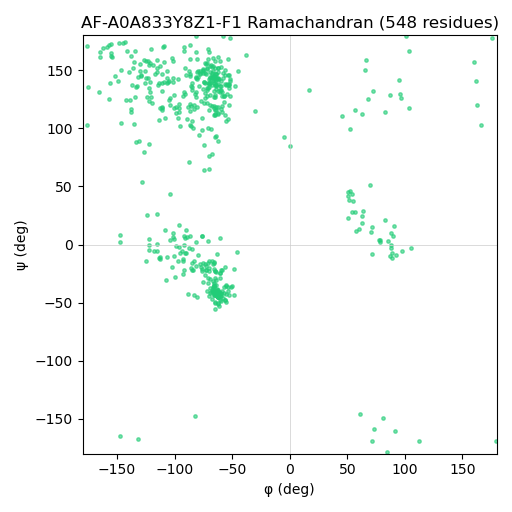8 O O . VAL A 1 257 ? -19.287 8.837 12.313 1.00 93.31 257 VAL A O 1
ATOM 1841 N N . SER A 1 258 ? -21.408 9.333 12.837 1.00 96.38 258 SER A N 1
ATOM 1842 C CA . SER A 1 258 ? -21.543 8.290 13.860 1.00 96.38 258 SER A CA 1
ATOM 1843 C C . SER A 1 258 ? -21.665 6.913 13.201 1.00 96.38 258 SER A C 1
ATOM 1845 O O . SER A 1 258 ? -22.349 6.764 12.186 1.00 96.38 258 SER A O 1
ATOM 1847 N N . CYS A 1 259 ? -20.987 5.913 13.762 1.00 97.12 259 CYS A N 1
ATOM 1848 C CA . CYS A 1 259 ? -21.083 4.532 13.303 1.00 97.12 259 CYS A CA 1
ATOM 1849 C C . CYS A 1 259 ? -22.394 3.860 13.731 1.00 97.12 259 CYS A C 1
ATOM 1851 O O . CYS A 1 259 ? -22.871 4.067 14.848 1.00 97.12 259 CYS A O 1
ATOM 1853 N N . ASP A 1 260 ? -22.907 2.941 12.905 1.00 97.56 260 ASP A N 1
ATOM 1854 C CA . ASP A 1 260 ? -23.820 1.903 13.401 1.00 97.56 260 ASP A CA 1
ATOM 1855 C C . ASP A 1 260 ? -23.067 1.028 14.422 1.00 97.56 260 ASP A C 1
ATOM 1857 O O . ASP A 1 260 ? -21.881 0.745 14.217 1.00 97.56 260 ASP A O 1
ATOM 1861 N N . PRO A 1 261 ? -23.711 0.557 15.505 1.00 96.69 261 PRO A N 1
ATOM 1862 C CA . PRO A 1 261 ? -23.057 -0.294 16.495 1.00 96.69 261 PRO A CA 1
ATOM 1863 C C . PRO A 1 261 ? -22.304 -1.498 15.915 1.00 96.69 261 PRO A C 1
ATOM 1865 O O . PRO A 1 261 ? -21.244 -1.855 16.426 1.00 96.69 261 PRO A O 1
ATOM 1868 N N . ARG A 1 262 ? -22.811 -2.114 14.837 1.00 96.50 262 ARG A N 1
ATOM 1869 C CA . ARG A 1 262 ? -22.137 -3.256 14.187 1.00 96.50 262 ARG A CA 1
ATOM 1870 C C . ARG A 1 262 ? -20.896 -2.848 13.386 1.00 96.50 262 ARG A C 1
ATOM 1872 O O . ARG A 1 262 ? -20.001 -3.660 13.185 1.00 96.50 262 ARG A O 1
ATOM 1879 N N . ASP A 1 263 ? -20.871 -1.602 12.926 1.00 97.31 263 ASP A N 1
ATOM 1880 C CA . ASP A 1 263 ? -19.853 -1.042 12.039 1.00 97.31 263 ASP A CA 1
ATOM 1881 C C . ASP A 1 263 ? -18.757 -0.317 12.835 1.00 97.31 263 ASP A C 1
ATOM 1883 O O . ASP A 1 263 ? -17.734 0.057 12.274 1.00 97.31 263 ASP A O 1
ATOM 1887 N N . ALA A 1 264 ? -18.924 -0.162 14.154 1.00 96.88 264 ALA A N 1
ATOM 1888 C CA . ALA A 1 264 ? -18.014 0.599 15.003 1.00 96.88 264 ALA A CA 1
ATOM 1889 C C . ALA A 1 264 ? -16.547 0.157 14.875 1.00 96.88 264 ALA A C 1
ATOM 1891 O O . ALA A 1 264 ? -15.672 1.013 14.820 1.00 96.88 264 ALA A O 1
ATOM 1892 N N . ILE A 1 265 ? -16.263 -1.147 14.766 1.00 96.38 265 ILE A N 1
ATOM 1893 C CA . ILE A 1 265 ? -14.902 -1.697 14.564 1.00 96.38 265 ILE A CA 1
ATOM 1894 C C . ILE A 1 265 ? -14.268 -1.322 13.218 1.00 96.38 265 ILE A C 1
ATOM 1896 O O . ILE A 1 265 ? -13.061 -1.440 13.067 1.00 96.38 265 ILE A O 1
ATOM 1900 N N . CYS A 1 266 ? -15.058 -0.839 12.263 1.00 95.81 266 CYS A N 1
ATOM 1901 C CA . CYS A 1 266 ? -14.592 -0.332 10.976 1.00 95.81 266 CYS A CA 1
ATOM 1902 C C . CYS A 1 266 ? -14.516 1.204 10.923 1.00 95.81 266 CYS A C 1
ATOM 1904 O O . CYS A 1 266 ? -14.238 1.769 9.865 1.00 95.81 266 CYS A O 1
ATOM 1906 N N . GLY A 1 267 ? -14.783 1.872 12.051 1.00 94.00 267 GLY A N 1
ATOM 1907 C CA . GLY A 1 267 ? -14.631 3.313 12.219 1.00 94.00 267 GLY A CA 1
ATOM 1908 C C . GLY A 1 267 ? -13.189 3.722 12.522 1.00 94.00 267 GLY A C 1
ATOM 1909 O O . GLY A 1 267 ? -12.233 3.115 12.052 1.00 94.00 267 GLY A O 1
ATOM 1910 N N . GLN A 1 268 ? -13.019 4.780 13.309 1.00 92.88 268 GLN A N 1
ATOM 1911 C CA . GLN A 1 268 ? -11.713 5.268 13.742 1.00 92.88 268 GLN A CA 1
ATOM 1912 C C . GLN A 1 268 ? -10.998 4.239 14.629 1.00 92.88 268 GLN A C 1
ATOM 1914 O O . GLN A 1 268 ? -11.600 3.646 15.526 1.00 92.88 268 GLN A O 1
ATOM 1919 N N . LEU A 1 269 ? -9.700 4.048 14.397 1.00 92.56 269 LEU A N 1
ATOM 1920 C CA . LEU A 1 269 ? -8.843 3.135 15.139 1.00 92.56 269 LEU A CA 1
ATOM 1921 C C . LEU A 1 269 ? -8.753 3.543 16.611 1.00 92.56 269 LEU A C 1
ATOM 1923 O O . LEU A 1 269 ? -8.150 4.553 16.966 1.00 92.56 269 LEU A O 1
ATOM 1927 N N . GLN A 1 270 ? -9.313 2.697 17.468 1.00 93.56 270 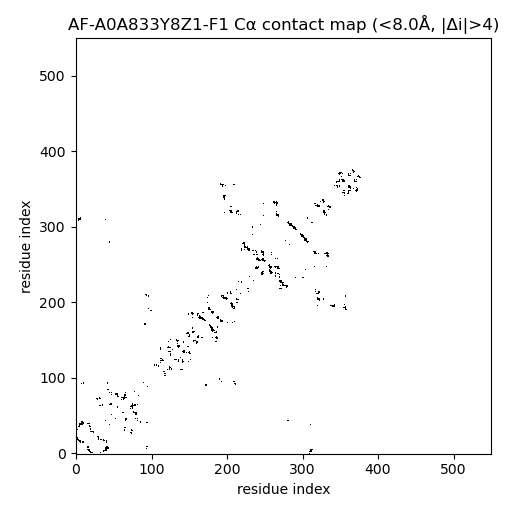GLN A N 1
ATOM 1928 C CA . GLN A 1 270 ? -9.181 2.775 18.920 1.00 93.56 270 GLN A CA 1
ATOM 1929 C C . GLN A 1 270 ? -8.198 1.717 19.420 1.00 93.56 270 GLN A C 1
ATOM 1931 O O . GLN A 1 270 ? -8.424 0.518 19.233 1.00 93.56 270 GLN A O 1
ATOM 1936 N N . CYS A 1 271 ? -7.122 2.162 20.065 1.00 93.00 271 CYS A N 1
ATOM 1937 C CA . CYS A 1 271 ? -6.010 1.323 20.506 1.00 93.00 271 CYS A CA 1
ATOM 1938 C C . CYS A 1 271 ? -5.720 1.519 21.997 1.00 93.00 271 CYS A C 1
ATOM 1940 O O . CYS A 1 271 ? -6.060 2.544 22.581 1.00 93.00 271 CYS A O 1
ATOM 1942 N N . GLN A 1 272 ? -5.066 0.535 22.605 1.00 92.62 272 GLN A N 1
ATOM 1943 C CA . GLN A 1 272 ? -4.597 0.575 23.987 1.00 92.62 272 GLN A CA 1
ATOM 1944 C C . GLN A 1 272 ? -3.166 0.030 24.092 1.00 92.62 272 GLN A C 1
ATOM 1946 O O . GLN A 1 272 ? -2.761 -0.835 23.311 1.00 92.62 272 GLN A O 1
ATOM 1951 N N . GLY A 1 273 ? -2.415 0.501 25.090 1.00 90.50 273 GLY A N 1
ATOM 1952 C CA . GLY A 1 273 ? -1.006 0.140 25.269 1.00 90.50 273 GLY A CA 1
ATOM 1953 C C . GLY A 1 273 ? -0.083 0.809 24.243 1.00 90.50 273 GLY A C 1
ATOM 1954 O O . GLY A 1 273 ? -0.435 1.828 23.660 1.00 90.50 273 GLY A O 1
ATOM 1955 N N . GLY A 1 274 ? 1.100 0.230 24.033 1.00 89.94 274 GLY A N 1
ATOM 1956 C CA . GLY A 1 274 ? 2.135 0.809 23.173 1.00 89.94 274 GLY A CA 1
ATOM 1957 C C . GLY A 1 274 ? 2.960 1.893 23.872 1.00 89.94 274 GLY A C 1
ATOM 1958 O O . GLY A 1 274 ? 3.204 1.832 25.080 1.00 89.94 274 GLY A O 1
ATOM 1959 N N . MET A 1 275 ? 3.432 2.861 23.093 1.00 87.44 275 MET A N 1
ATOM 1960 C CA . MET A 1 275 ? 4.268 3.970 23.546 1.00 87.44 275 MET A CA 1
ATOM 1961 C C . MET A 1 275 ? 3.435 5.153 24.055 1.00 87.44 275 MET A C 1
ATOM 1963 O O . MET A 1 275 ? 2.264 5.306 23.724 1.00 87.44 275 MET A O 1
ATOM 1967 N N . ALA A 1 276 ? 4.060 6.021 24.856 1.00 83.00 276 ALA A N 1
ATOM 1968 C CA . ALA A 1 276 ? 3.399 7.202 25.421 1.00 83.00 276 ALA A CA 1
ATOM 1969 C C . ALA A 1 276 ? 3.075 8.290 24.379 1.00 83.00 276 ALA A C 1
ATOM 1971 O O . ALA A 1 276 ? 2.206 9.126 24.616 1.00 83.00 276 ALA A O 1
ATOM 1972 N N . GLN A 1 277 ? 3.785 8.296 23.250 1.00 82.25 277 GLN A N 1
ATOM 1973 C CA . GLN A 1 277 ? 3.528 9.171 22.110 1.00 82.25 277 GLN A CA 1
ATOM 1974 C C . GLN A 1 277 ? 3.311 8.312 20.861 1.00 82.25 277 GLN A C 1
ATOM 1976 O O . GLN A 1 277 ? 3.962 7.267 20.738 1.00 82.25 277 GLN A O 1
ATOM 1981 N N . PRO A 1 278 ? 2.399 8.718 19.961 1.00 82.38 278 PRO A N 1
ATOM 1982 C CA . PRO A 1 278 ? 2.179 8.006 18.712 1.00 82.38 278 PRO A CA 1
ATOM 1983 C C . PRO A 1 278 ? 3.429 8.088 17.827 1.00 82.38 278 PRO A C 1
ATOM 1985 O O . PRO A 1 278 ? 4.203 9.040 17.905 1.00 82.38 278 PRO A O 1
ATOM 1988 N N . LEU A 1 279 ? 3.618 7.078 16.980 1.00 78.00 279 LEU A N 1
ATOM 1989 C CA . LEU A 1 279 ? 4.629 7.090 15.921 1.00 78.00 279 LEU A CA 1
ATOM 1990 C C . LEU A 1 279 ? 4.264 8.063 14.798 1.00 78.00 279 LEU A C 1
ATOM 1992 O O . LEU A 1 279 ? 5.156 8.594 14.148 1.00 78.00 279 LEU A O 1
ATOM 1996 N N . LEU A 1 280 ? 2.962 8.280 14.599 1.00 73.88 280 LEU A N 1
ATOM 1997 C CA . LEU A 1 280 ? 2.404 9.139 13.565 1.00 73.88 280 LEU A CA 1
ATOM 1998 C C . LEU A 1 280 ? 1.768 10.379 14.210 1.00 73.88 280 LEU A C 1
ATOM 2000 O O . LEU A 1 280 ? 0.817 10.264 14.991 1.00 73.88 280 LEU A O 1
ATOM 2004 N N . GLY A 1 281 ? 2.286 11.559 13.873 1.00 74.88 281 GLY A N 1
ATOM 2005 C CA . GLY A 1 281 ? 1.812 12.845 14.387 1.00 74.88 281 GLY A CA 1
ATOM 2006 C C . GLY A 1 281 ? 1.916 13.010 15.905 1.00 74.88 281 GLY A C 1
ATOM 2007 O O . GLY A 1 281 ? 2.864 12.559 16.543 1.00 74.88 281 GLY A O 1
ATOM 2008 N N . SER A 1 282 ? 0.959 13.723 16.497 1.00 77.31 282 SER A N 1
ATOM 2009 C CA . SER A 1 282 ? 0.973 14.108 17.910 1.00 77.31 282 SER A CA 1
ATOM 2010 C C . SER A 1 282 ? -0.409 14.002 18.555 1.00 77.31 282 SER A C 1
ATOM 2012 O O . SER A 1 282 ? -1.436 14.191 17.911 1.00 77.31 282 SER A O 1
ATOM 2014 N N . ALA A 1 283 ? -0.461 13.689 19.851 1.00 81.25 283 ALA A N 1
ATOM 2015 C CA . ALA A 1 283 ? -1.719 13.677 20.593 1.00 81.25 283 ALA A CA 1
ATOM 2016 C C . ALA A 1 283 ? -2.156 15.113 20.910 1.00 81.25 283 ALA A C 1
ATOM 2018 O O . ALA A 1 283 ? -1.541 15.777 21.745 1.00 81.25 283 ALA A O 1
ATOM 2019 N N . ARG A 1 284 ? -3.216 15.590 20.247 1.00 80.88 284 ARG A N 1
ATOM 2020 C CA . ARG A 1 284 ? -3.748 16.946 20.440 1.00 80.88 284 ARG A CA 1
ATOM 2021 C C . ARG A 1 284 ? -4.625 17.049 21.670 1.00 80.88 284 ARG A C 1
ATOM 2023 O O . ARG A 1 284 ? -4.515 18.015 22.419 1.00 80.88 284 ARG A O 1
ATOM 2030 N N . ASP A 1 285 ? -5.508 16.072 21.843 1.00 83.81 285 ASP A N 1
ATOM 2031 C CA . ASP A 1 285 ? -6.415 16.009 22.981 1.00 83.81 285 ASP A CA 1
ATOM 2032 C C . ASP A 1 285 ? -6.686 14.555 23.379 1.00 83.81 285 ASP A C 1
ATOM 2034 O O . ASP A 1 285 ? -6.664 13.650 22.536 1.00 83.81 285 ASP A O 1
ATOM 2038 N N . LEU A 1 286 ? -6.939 14.339 24.668 1.00 87.44 286 LEU A N 1
ATOM 2039 C CA . LEU A 1 286 ? -7.255 13.036 25.240 1.00 87.44 286 LEU A CA 1
ATOM 2040 C C . LEU A 1 286 ? -8.592 13.108 25.966 1.00 87.44 286 LEU A C 1
ATOM 2042 O O . LEU A 1 286 ? -8.780 13.904 26.885 1.00 87.44 286 LEU A O 1
ATOM 2046 N N . HIS A 1 287 ? -9.491 12.202 25.609 1.00 88.75 287 HIS A N 1
ATOM 2047 C CA . HIS A 1 287 ? -10.753 12.020 26.302 1.00 88.75 287 HIS A CA 1
ATOM 2048 C C . HIS A 1 287 ? -10.744 10.684 27.043 1.00 88.75 287 HIS A C 1
ATOM 2050 O O . HIS A 1 287 ? -10.364 9.660 26.477 1.00 88.75 287 HIS A O 1
ATOM 2056 N N . TRP A 1 288 ? -11.150 10.688 28.311 1.00 90.75 288 TRP A N 1
ATOM 2057 C CA . TRP A 1 288 ? -11.241 9.486 29.133 1.00 90.75 288 TRP A CA 1
ATOM 2058 C C . TRP A 1 288 ? -12.608 9.395 29.793 1.00 90.75 288 TRP A C 1
ATOM 2060 O O . TRP A 1 288 ? -13.203 10.405 30.168 1.00 90.75 288 TRP A O 1
ATOM 2070 N N . GLU A 1 289 ? -13.089 8.171 29.956 1.00 92.56 289 GLU A N 1
ATOM 2071 C CA . GLU A 1 289 ? -14.342 7.887 30.639 1.00 92.56 289 GLU A CA 1
ATOM 2072 C C . GLU A 1 289 ? -14.295 6.499 31.272 1.00 92.56 289 GLU A C 1
ATOM 2074 O O . GLU A 1 289 ? -13.708 5.563 30.723 1.00 92.56 289 GLU A O 1
ATOM 2079 N N . THR A 1 290 ? -14.931 6.362 32.432 1.00 93.00 290 THR A N 1
ATOM 2080 C CA . THR A 1 290 ? -15.136 5.066 33.071 1.00 93.00 290 THR A CA 1
ATOM 2081 C C . THR A 1 290 ? -16.522 4.545 32.711 1.00 93.00 290 THR A C 1
ATOM 2083 O O . THR A 1 290 ? -17.531 5.142 33.078 1.00 93.00 290 THR A O 1
ATOM 2086 N N . LEU A 1 291 ? -16.565 3.412 32.019 1.00 92.31 291 LEU A N 1
ATOM 2087 C CA . LEU A 1 291 ? -17.789 2.737 31.609 1.00 92.31 291 LEU A CA 1
ATOM 2088 C C . LEU A 1 291 ? -18.078 1.558 32.536 1.00 92.31 291 LEU A C 1
ATOM 2090 O O . LEU A 1 291 ? -17.172 0.815 32.914 1.00 92.31 291 LEU A O 1
ATOM 2094 N N . GLU A 1 292 ? -19.344 1.357 32.882 1.00 90.38 292 GLU A N 1
ATOM 2095 C CA . GLU A 1 292 ? -19.784 0.165 33.605 1.00 90.38 292 GLU A CA 1
ATOM 2096 C C . GLU A 1 292 ? -20.192 -0.933 32.614 1.00 90.38 292 GLU A C 1
ATOM 2098 O O . GLU A 1 292 ? -20.993 -0.708 31.707 1.00 90.38 292 GLU A O 1
ATOM 2103 N N . ALA A 1 293 ? -19.657 -2.139 32.796 1.00 85.81 293 ALA A N 1
ATOM 2104 C CA . ALA A 1 293 ? -19.972 -3.311 31.990 1.00 85.81 293 ALA A CA 1
ATOM 2105 C C . ALA A 1 293 ? -20.123 -4.536 32.892 1.00 85.81 293 ALA A C 1
ATOM 2107 O O . ALA A 1 293 ? -19.151 -4.984 33.499 1.00 85.81 293 ALA A O 1
ATOM 2108 N N . ASN A 1 294 ? -21.335 -5.095 32.981 1.00 86.31 294 ASN A N 1
ATOM 2109 C CA . ASN A 1 294 ? -21.637 -6.295 33.776 1.00 86.31 294 ASN A CA 1
ATOM 2110 C C . ASN A 1 294 ? -21.144 -6.220 35.242 1.00 86.31 294 ASN A C 1
ATOM 2112 O O . ASN A 1 294 ? -20.655 -7.209 35.784 1.00 86.31 294 ASN A O 1
ATOM 2116 N N . GLY A 1 295 ? -21.240 -5.045 35.879 1.00 85.56 295 GLY A N 1
ATOM 2117 C CA . GLY A 1 295 ? -20.788 -4.814 37.260 1.00 85.56 295 GLY A CA 1
ATOM 2118 C C . GLY A 1 295 ? -19.273 -4.625 37.429 1.00 85.56 295 GLY A C 1
ATOM 2119 O O . GLY A 1 295 ? -18.793 -4.482 38.553 1.00 85.56 295 GLY A O 1
ATOM 2120 N N . THR A 1 296 ? -18.511 -4.604 36.332 1.00 89.38 296 THR A N 1
ATOM 2121 C CA . THR A 1 296 ? -17.098 -4.200 36.301 1.00 89.38 296 THR A CA 1
ATOM 2122 C C . THR A 1 296 ? -16.939 -2.818 35.682 1.00 89.38 296 THR A C 1
ATOM 2124 O O . THR A 1 296 ? -17.584 -2.497 34.688 1.00 89.38 296 THR A O 1
ATOM 2127 N N . TRP A 1 297 ? -16.053 -2.008 36.259 1.00 89.88 297 TRP A N 1
ATOM 2128 C CA . TRP A 1 297 ? -15.718 -0.681 35.747 1.00 89.88 297 TRP A CA 1
ATOM 2129 C C . TRP A 1 297 ? -14.522 -0.764 34.803 1.00 89.88 297 TRP A C 1
ATOM 2131 O O . TRP A 1 297 ? -13.499 -1.368 35.134 1.00 89.88 297 TRP A O 1
ATOM 2141 N N . LEU A 1 298 ? -14.648 -0.148 33.635 1.00 92.31 298 LEU A N 1
ATOM 2142 C CA . LEU A 1 298 ? -13.667 -0.160 32.564 1.00 92.31 298 LEU A CA 1
ATOM 2143 C C . LEU A 1 298 ? -13.264 1.272 32.221 1.00 92.31 298 LEU A C 1
ATOM 2145 O O . LEU A 1 298 ? -14.110 2.084 31.865 1.00 92.31 298 LEU A O 1
ATOM 2149 N N . ASN A 1 299 ? -11.970 1.574 32.288 1.00 92.31 299 ASN A N 1
ATOM 2150 C CA . ASN A 1 299 ? -11.457 2.879 31.879 1.00 92.31 299 ASN A CA 1
ATOM 2151 C C . ASN A 1 299 ? -11.134 2.871 30.387 1.00 92.31 299 ASN A C 1
ATOM 2153 O O . ASN A 1 299 ? -10.259 2.128 29.943 1.00 92.31 299 ASN A O 1
ATOM 2157 N N . CYS A 1 300 ? -11.825 3.720 29.639 1.00 93.38 300 CYS A N 1
ATOM 2158 C CA . CYS A 1 300 ? -11.601 3.946 28.223 1.00 93.38 300 CYS A CA 1
ATOM 2159 C C . CYS A 1 300 ? -10.882 5.276 28.016 1.00 93.38 300 CYS A C 1
ATOM 2161 O O . CYS A 1 300 ? -11.183 6.263 28.686 1.00 93.38 300 CYS A O 1
ATOM 2163 N N . SER A 1 301 ? -9.946 5.301 27.072 1.00 91.25 301 SER A N 1
ATOM 2164 C CA . SER A 1 301 ? -9.258 6.513 26.639 1.00 91.25 301 SER A CA 1
ATOM 2165 C C . SER A 1 301 ? -9.218 6.568 25.122 1.00 91.25 301 SER A C 1
ATOM 2167 O O . SER A 1 301 ? -8.884 5.570 24.482 1.00 91.25 301 SER A O 1
ATOM 2169 N N . TRP A 1 302 ? -9.504 7.737 24.567 1.00 90.94 302 TRP A N 1
ATOM 2170 C CA . TRP A 1 302 ? -9.519 7.992 23.133 1.00 90.94 302 TRP A CA 1
ATOM 2171 C C . TRP A 1 302 ? -8.729 9.258 22.837 1.00 90.94 302 TRP A C 1
ATOM 2173 O O . TRP A 1 302 ? -8.731 10.207 23.626 1.00 90.94 302 TRP A O 1
ATOM 2183 N N . VAL A 1 303 ? -8.036 9.265 21.705 1.00 86.62 303 VAL A N 1
ATOM 2184 C CA . VAL A 1 303 ? -7.097 10.330 21.359 1.00 86.62 303 VAL A CA 1
ATOM 2185 C C . VAL A 1 303 ? -7.518 10.973 20.053 1.00 86.62 303 VAL A C 1
ATOM 2187 O O . VAL A 1 303 ? -7.742 10.291 19.053 1.00 86.62 303 VAL A O 1
ATOM 2190 N N . HIS A 1 304 ? -7.570 12.299 20.055 1.00 86.31 304 HIS A N 1
ATOM 2191 C CA . HIS A 1 304 ? -7.613 13.070 18.827 1.00 86.31 304 HIS A CA 1
ATOM 2192 C C . HIS A 1 304 ? -6.173 13.365 18.397 1.00 86.31 304 HIS A C 1
ATOM 2194 O O . HIS A 1 304 ? -5.465 14.133 19.055 1.00 86.31 304 HIS A O 1
ATOM 2200 N N . LEU A 1 305 ? -5.723 12.704 17.330 1.00 80.69 305 LEU A N 1
ATOM 2201 C CA . LEU A 1 305 ? -4.380 12.883 16.784 1.00 80.69 305 LEU A CA 1
ATOM 2202 C C . LEU A 1 305 ? -4.336 14.077 15.823 1.00 80.69 305 LEU A C 1
ATOM 2204 O O . LEU A 1 305 ? -5.220 14.250 14.987 1.00 80.69 305 LEU A O 1
ATOM 2208 N N . ASP A 1 306 ? -3.292 14.887 15.962 1.00 77.75 306 ASP A N 1
ATOM 2209 C CA . ASP A 1 306 ? -2.915 15.974 15.066 1.00 77.75 306 ASP A CA 1
ATOM 2210 C C . ASP A 1 306 ? -1.655 15.560 14.309 1.00 77.75 306 ASP A C 1
ATOM 2212 O O . ASP A 1 306 ? -0.574 15.426 14.889 1.00 77.75 306 ASP A O 1
ATOM 2216 N N . LEU A 1 307 ? -1.832 15.301 13.016 1.00 72.62 307 LEU A N 1
ATOM 2217 C CA . LEU A 1 307 ? -0.782 14.853 12.104 1.00 72.62 307 LEU A CA 1
ATOM 2218 C C . LEU A 1 307 ? -0.087 16.025 11.394 1.00 72.62 307 LEU A C 1
ATOM 2220 O O . LEU A 1 307 ? 0.721 15.797 10.503 1.00 72.62 307 LEU A O 1
ATOM 2224 N N . GLY A 1 308 ? -0.392 17.266 11.778 1.00 73.19 308 GLY A N 1
ATOM 2225 C CA . GLY A 1 308 ? 0.061 18.459 11.078 1.00 73.19 308 GLY A CA 1
ATOM 2226 C C . GLY A 1 308 ? -1.042 19.090 10.233 1.00 73.19 308 GLY A C 1
ATOM 2227 O O . GLY A 1 308 ? -2.108 18.527 9.990 1.00 73.19 308 GLY A O 1
ATOM 2228 N N . ASN A 1 309 ? -0.786 20.320 9.789 1.00 73.06 309 ASN A N 1
ATOM 2229 C CA . ASN A 1 309 ? -1.769 21.104 9.038 1.00 73.06 309 ASN A CA 1
ATOM 2230 C C . ASN A 1 309 ? -1.882 20.657 7.568 1.00 73.06 309 ASN A C 1
ATOM 2232 O O . ASN A 1 309 ? -2.855 20.980 6.902 1.00 73.06 309 ASN A O 1
ATOM 2236 N N . ASP A 1 310 ? -0.878 19.962 7.061 1.00 67.25 310 ASP A N 1
ATOM 2237 C CA . ASP A 1 310 ? -0.709 19.433 5.707 1.00 67.25 310 ASP A CA 1
ATOM 2238 C C . ASP A 1 310 ? -1.081 17.946 5.593 1.00 67.25 310 ASP A C 1
ATOM 2240 O O . ASP A 1 310 ? -1.105 17.400 4.495 1.00 67.25 310 ASP A O 1
ATOM 2244 N N . VAL A 1 311 ? -1.482 17.291 6.686 1.00 71.19 311 VAL A N 1
ATOM 2245 C CA . VAL A 1 311 ? -1.969 15.908 6.641 1.00 71.19 311 VAL A CA 1
ATOM 2246 C C . VAL A 1 311 ? -3.457 15.855 6.974 1.00 71.19 311 VAL A C 1
ATOM 2248 O O . VAL A 1 311 ? -3.889 16.184 8.078 1.00 71.19 311 VAL A O 1
ATOM 2251 N N . ALA A 1 312 ? -4.276 15.406 6.022 1.00 64.56 312 ALA A N 1
ATOM 2252 C CA . ALA A 1 312 ? -5.705 15.186 6.241 1.00 64.56 312 ALA A CA 1
ATOM 2253 C C . ALA A 1 312 ? -5.984 13.710 6.515 1.00 64.56 312 ALA A C 1
ATOM 2255 O O . ALA A 1 312 ? -5.873 12.905 5.601 1.00 64.56 312 ALA A O 1
ATOM 2256 N N . GLN A 1 313 ? -6.423 13.332 7.720 1.00 62.91 313 GLN A N 1
ATOM 2257 C CA . GLN A 1 313 ? -6.941 11.976 7.946 1.00 62.91 313 GLN A CA 1
ATOM 2258 C C . GLN A 1 313 ? -8.022 11.876 9.021 1.00 62.91 313 GLN A C 1
ATOM 2260 O O . GLN A 1 313 ? -7.889 12.444 10.104 1.00 62.91 313 GLN A O 1
ATOM 2265 N N . PRO A 1 314 ? -9.040 11.036 8.784 1.00 57.53 314 PRO A N 1
ATOM 2266 C CA . PRO A 1 314 ? -9.592 10.164 9.803 1.00 57.53 314 PRO A CA 1
ATOM 2267 C C . PRO A 1 314 ? -8.770 8.855 9.821 1.00 57.53 314 PRO A C 1
ATOM 2269 O O . PRO A 1 314 ? -8.663 8.174 8.804 1.00 57.53 314 PRO A O 1
ATOM 2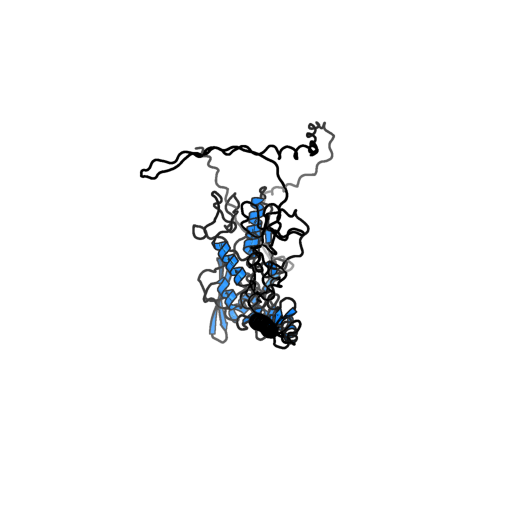272 N N . LEU A 1 315 ? -8.165 8.507 10.962 1.00 78.06 315 LEU A N 1
ATOM 2273 C CA . LEU A 1 315 ? -7.428 7.248 11.185 1.00 78.06 315 LEU A CA 1
ATOM 2274 C C . LEU A 1 315 ? -8.393 6.056 11.226 1.00 78.06 315 LEU A C 1
ATOM 2276 O O . LEU A 1 315 ? -8.614 5.463 12.278 1.00 78.06 315 LEU A O 1
ATOM 2280 N N . LEU A 1 316 ? -9.054 5.773 10.111 1.00 87.56 316 LEU A N 1
ATOM 2281 C CA . LEU A 1 316 ? -10.060 4.724 10.013 1.00 87.56 316 LEU A CA 1
ATOM 2282 C C . LEU A 1 316 ? -9.391 3.363 9.873 1.00 87.56 316 LEU A C 1
ATOM 2284 O O . LEU A 1 316 ? -8.315 3.233 9.287 1.00 87.56 316 LEU A O 1
ATOM 2288 N N . THR A 1 317 ? -10.061 2.346 10.396 1.00 92.19 317 THR A N 1
ATOM 2289 C CA . THR A 1 317 ? -9.677 0.958 10.194 1.00 92.19 317 THR A CA 1
ATOM 2290 C C . THR A 1 317 ? -9.629 0.657 8.702 1.00 92.19 317 THR A C 1
ATOM 2292 O O . THR A 1 317 ? -10.582 0.915 7.961 1.00 92.19 317 THR A O 1
ATOM 2295 N N . LEU A 1 318 ? -8.498 0.111 8.259 1.00 89.62 318 LEU A N 1
ATOM 2296 C CA . LEU A 1 318 ? -8.265 -0.173 6.851 1.00 89.62 318 LEU A CA 1
ATOM 2297 C C . LEU A 1 318 ? -9.243 -1.238 6.325 1.00 89.62 318 LEU A C 1
ATOM 2299 O O . LEU A 1 318 ? -9.600 -2.173 7.059 1.00 89.62 318 LEU A O 1
ATOM 2303 N N . PRO A 1 319 ? -9.649 -1.146 5.047 1.00 91.19 319 PRO A N 1
ATOM 2304 C CA . PRO A 1 319 ? -10.449 -2.185 4.420 1.00 91.19 319 PRO A CA 1
ATOM 2305 C C . PRO A 1 319 ? -9.760 -3.558 4.490 1.00 91.19 319 PRO A C 1
ATOM 2307 O O . PRO A 1 319 ? -8.535 -3.647 4.448 1.00 91.19 319 PRO A O 1
ATOM 2310 N N . GLY A 1 320 ? -10.542 -4.631 4.624 1.00 93.69 320 GLY A N 1
ATOM 2311 C CA . GLY A 1 320 ? -10.039 -6.009 4.748 1.00 93.69 320 GLY A CA 1
ATOM 2312 C C . GLY A 1 320 ? -9.701 -6.441 6.174 1.00 93.69 320 GLY A C 1
ATOM 2313 O O . GLY A 1 320 ? -9.509 -7.628 6.431 1.00 93.69 320 GLY A O 1
ATOM 2314 N N . THR A 1 321 ? -9.695 -5.516 7.134 1.00 96.31 321 THR A N 1
ATOM 2315 C CA . THR A 1 321 ? -9.545 -5.855 8.557 1.00 96.31 321 THR A CA 1
ATOM 2316 C C . THR A 1 321 ? -10.711 -6.724 9.018 1.00 96.31 321 THR A C 1
ATOM 2318 O O . THR A 1 321 ? -11.866 -6.377 8.766 1.00 96.31 321 THR A O 1
ATOM 2321 N N . ALA A 1 322 ? -10.445 -7.828 9.722 1.00 96.81 322 ALA A N 1
ATOM 2322 C CA . ALA A 1 322 ? -11.520 -8.654 10.263 1.00 96.81 322 ALA A CA 1
ATOM 2323 C C . ALA A 1 322 ? -12.318 -7.886 11.328 1.00 96.81 322 ALA A C 1
ATOM 2325 O O . ALA A 1 322 ? -11.755 -7.353 12.286 1.00 96.81 322 ALA A O 1
ATOM 2326 N N . CYS A 1 323 ? -13.639 -7.871 11.170 1.00 96.75 323 CYS A N 1
ATOM 2327 C CA . CYS A 1 323 ? -14.573 -7.223 12.093 1.00 96.75 323 CYS A CA 1
ATOM 2328 C C . CYS A 1 323 ? -15.512 -8.219 12.796 1.00 96.75 323 CYS A C 1
ATOM 2330 O O . CYS A 1 323 ? -16.257 -7.856 13.703 1.00 96.75 323 CYS A O 1
ATOM 2332 N N . GLY A 1 324 ? -15.451 -9.492 12.404 1.00 94.75 324 GLY A N 1
ATOM 2333 C CA . GLY A 1 324 ? -16.182 -10.599 13.005 1.00 94.75 324 GLY A CA 1
ATOM 2334 C C . GLY A 1 324 ? -15.954 -11.898 12.224 1.00 94.75 324 GLY A C 1
ATOM 2335 O O . GLY A 1 324 ? -15.265 -11.894 11.203 1.00 94.75 324 GLY A O 1
ATOM 2336 N N . PRO A 1 325 ? -16.517 -13.031 12.671 1.00 94.38 325 PRO A N 1
ATOM 2337 C CA . PRO A 1 325 ? -16.400 -14.296 11.948 1.00 94.38 325 PRO A CA 1
ATOM 2338 C C . PRO A 1 325 ? -17.000 -14.195 10.536 1.00 94.38 325 PRO A C 1
ATOM 2340 O O . PRO A 1 325 ? -18.198 -13.969 10.391 1.00 94.38 325 PRO A O 1
ATOM 2343 N N . GLY A 1 326 ? -16.166 -14.353 9.502 1.00 93.50 326 GLY A N 1
ATOM 2344 C CA . GLY A 1 326 ? -16.579 -14.219 8.095 1.00 93.50 326 GLY A CA 1
ATOM 2345 C C . GLY A 1 326 ? -16.905 -12.784 7.653 1.00 93.50 326 GLY A C 1
ATOM 2346 O O . GLY A 1 326 ? -17.454 -12.597 6.566 1.00 93.50 326 GLY A O 1
ATOM 2347 N N . LEU A 1 327 ? -16.587 -11.780 8.477 1.00 96.62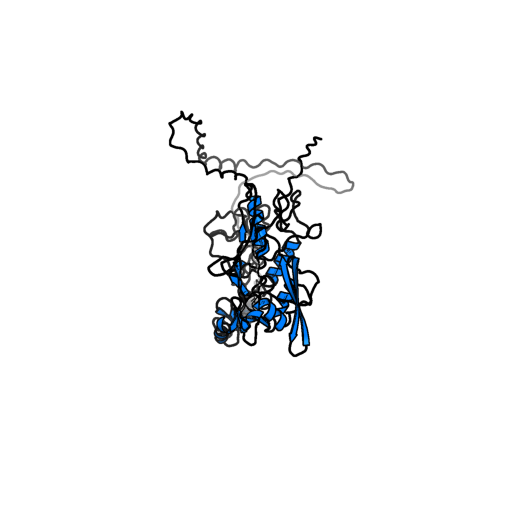 327 LEU A N 1
ATOM 2348 C CA . LEU A 1 327 ? -16.874 -10.371 8.219 1.00 96.62 327 LEU A CA 1
ATOM 2349 C C . LEU A 1 327 ? -15.586 -9.540 8.221 1.00 96.62 327 LEU A C 1
ATOM 2351 O O . LEU A 1 327 ? -14.715 -9.712 9.079 1.00 96.62 327 LEU A O 1
ATOM 2355 N N . VAL A 1 328 ? -15.501 -8.593 7.295 1.00 96.94 328 VAL A N 1
ATOM 2356 C CA . VAL A 1 328 ? -14.368 -7.681 7.120 1.00 96.94 328 VAL A CA 1
ATOM 2357 C C . VAL A 1 328 ? -14.850 -6.248 6.898 1.00 96.94 328 VAL A C 1
ATOM 2359 O O . VAL A 1 328 ? -15.985 -6.012 6.479 1.00 96.94 328 VAL A O 1
ATOM 2362 N N . CYS A 1 329 ? -13.991 -5.279 7.197 1.00 95.81 329 CYS A N 1
ATOM 2363 C CA . CYS A 1 329 ? -14.288 -3.874 6.964 1.00 95.81 329 CYS A CA 1
ATOM 2364 C C . CYS A 1 329 ? -14.255 -3.545 5.467 1.00 95.81 329 CYS A C 1
ATOM 2366 O O . CYS A 1 329 ? -13.234 -3.739 4.810 1.00 95.81 329 CYS A O 1
ATOM 2368 N N . ILE A 1 330 ? -15.365 -3.034 4.939 1.00 93.56 330 ILE A N 1
ATOM 2369 C CA . ILE A 1 330 ? -15.523 -2.556 3.560 1.00 93.56 330 ILE A CA 1
ATOM 2370 C C . ILE A 1 330 ? -16.337 -1.264 3.632 1.00 93.56 330 ILE A C 1
ATOM 2372 O O . ILE A 1 330 ? -17.425 -1.264 4.215 1.00 93.56 330 ILE A O 1
ATOM 2376 N N . ASP A 1 331 ? -15.805 -0.169 3.088 1.00 89.75 331 ASP A N 1
ATOM 2377 C CA . ASP A 1 331 ? -16.430 1.165 3.098 1.00 89.75 331 ASP A CA 1
ATOM 2378 C C . ASP A 1 331 ? -16.890 1.611 4.497 1.00 89.75 331 ASP A C 1
ATOM 2380 O O . ASP A 1 331 ? -18.015 2.071 4.692 1.00 89.75 331 ASP A O 1
ATOM 2384 N N . HIS A 1 332 ? -16.023 1.419 5.498 1.00 90.69 332 HIS A N 1
ATOM 2385 C CA . HIS A 1 332 ? -16.279 1.737 6.915 1.00 90.69 332 HIS A CA 1
ATOM 2386 C C . HIS A 1 332 ? -17.426 0.942 7.557 1.00 90.69 332 HIS A C 1
ATOM 2388 O O . HIS A 1 332 ? -17.943 1.324 8.606 1.00 90.69 332 HIS A O 1
ATOM 2394 N N . ARG A 1 333 ? -17.818 -0.185 6.953 1.00 95.44 333 ARG A N 1
ATOM 2395 C CA . ARG A 1 333 ? -18.869 -1.076 7.454 1.00 95.44 333 ARG A CA 1
ATOM 2396 C C . ARG A 1 333 ? -18.369 -2.501 7.600 1.00 95.44 333 ARG A C 1
ATOM 2398 O O . ARG A 1 333 ? -17.522 -2.948 6.831 1.00 95.44 333 ARG A O 1
ATOM 2405 N N . CYS A 1 334 ? -18.920 -3.228 8.563 1.00 97.12 334 CYS A N 1
ATOM 2406 C CA . CYS A 1 334 ? -18.588 -4.623 8.799 1.00 97.12 334 CYS A CA 1
ATOM 2407 C C . CYS A 1 334 ? -19.458 -5.525 7.916 1.00 97.12 334 CYS A C 1
ATOM 2409 O O . CYS A 1 334 ? -20.645 -5.732 8.185 1.00 97.12 334 CYS A O 1
ATOM 2411 N N . GLN A 1 335 ? -18.876 -6.034 6.830 1.00 97.19 335 GLN A N 1
ATOM 2412 C CA . GLN A 1 335 ? -19.600 -6.713 5.755 1.00 97.19 335 GLN A CA 1
ATOM 2413 C C . GLN A 1 335 ? -19.051 -8.126 5.485 1.00 97.19 335 GLN A C 1
ATOM 2415 O O . GLN A 1 335 ? -17.909 -8.415 5.838 1.00 97.19 335 GLN A O 1
ATOM 2420 N N . PRO A 1 336 ? -19.836 -9.035 4.873 1.00 96.50 336 PRO A N 1
ATOM 2421 C CA . PRO A 1 336 ? -19.371 -10.378 4.524 1.00 96.50 336 PRO A CA 1
ATOM 2422 C C . PRO A 1 336 ? -18.179 -10.377 3.566 1.00 96.50 336 PRO A C 1
ATOM 2424 O O . PRO A 1 336 ? -18.190 -9.671 2.559 1.00 96.50 336 PRO A O 1
ATOM 2427 N N . VAL A 1 337 ? -17.192 -11.237 3.839 1.00 94.50 337 VAL A N 1
ATOM 2428 C CA . VAL A 1 337 ? -16.002 -11.415 2.982 1.00 94.50 337 VAL A CA 1
ATOM 2429 C C . VAL A 1 337 ? -16.355 -11.884 1.566 1.00 94.50 337 VAL A C 1
ATOM 2431 O O . VAL A 1 337 ? -15.668 -11.538 0.607 1.00 94.50 337 VAL A O 1
ATOM 2434 N N . ASP A 1 338 ? -17.463 -12.613 1.413 1.00 91.25 338 ASP A N 1
ATOM 2435 C CA . ASP A 1 338 ? -17.918 -13.162 0.131 1.00 91.25 338 ASP A CA 1
ATOM 2436 C C . ASP A 1 338 ? -18.192 -12.084 -0.929 1.00 91.25 338 ASP A C 1
ATOM 2438 O O . ASP A 1 338 ? -18.121 -12.371 -2.124 1.00 91.25 338 ASP A O 1
ATOM 2442 N N . LEU A 1 339 ? -18.445 -10.835 -0.514 1.00 92.75 339 LEU A N 1
ATOM 2443 C CA . LEU A 1 339 ? -18.624 -9.699 -1.424 1.00 92.75 339 LEU A CA 1
ATOM 2444 C C . LEU A 1 339 ? -17.384 -9.424 -2.290 1.00 92.75 339 LEU A C 1
ATOM 2446 O O . LEU A 1 339 ? -17.517 -8.860 -3.374 1.00 92.75 339 LEU A O 1
ATOM 2450 N N . LEU A 1 340 ? -16.198 -9.838 -1.835 1.00 90.44 340 LEU A N 1
ATOM 2451 C CA . LEU A 1 340 ? -14.931 -9.647 -2.546 1.00 90.44 340 LEU A CA 1
ATOM 2452 C C . LEU A 1 340 ? -14.700 -10.707 -3.643 1.00 90.44 340 LEU A C 1
ATOM 2454 O O . LEU A 1 340 ? -13.922 -10.490 -4.567 1.00 90.44 340 LEU A O 1
ATOM 2458 N N . GLY A 1 341 ? -15.410 -11.842 -3.598 1.00 87.19 341 GLY A N 1
ATOM 2459 C CA . GLY A 1 341 ? -15.399 -12.850 -4.666 1.00 87.19 341 GLY A CA 1
ATOM 2460 C C . GLY A 1 341 ? -14.186 -13.797 -4.707 1.00 87.19 341 GLY A C 1
ATOM 2461 O O . GLY A 1 341 ? -14.145 -14.668 -5.580 1.00 87.19 341 GLY A O 1
ATOM 2462 N N . ALA A 1 342 ? -13.236 -13.706 -3.765 1.00 85.19 342 ALA A N 1
ATOM 2463 C CA . ALA A 1 342 ? -12.071 -14.606 -3.697 1.00 85.19 342 ALA A CA 1
ATOM 2464 C C . ALA A 1 342 ? -12.449 -16.097 -3.700 1.00 85.19 342 ALA A C 1
ATOM 2466 O O . ALA A 1 342 ? -11.849 -16.890 -4.425 1.00 85.19 342 ALA A O 1
ATOM 2467 N N . GLN A 1 343 ? -13.471 -16.490 -2.931 1.00 85.50 343 GLN A N 1
ATOM 2468 C CA . GLN A 1 343 ? -13.901 -17.892 -2.834 1.00 85.50 343 GLN A CA 1
ATOM 2469 C C . GLN A 1 343 ? -14.373 -18.455 -4.180 1.00 85.50 343 GLN A C 1
ATOM 2471 O O . GLN A 1 343 ? -14.013 -19.575 -4.552 1.00 85.50 343 GLN A O 1
ATOM 2476 N N . GLU A 1 344 ? -15.137 -17.669 -4.943 1.00 88.38 344 GLU A N 1
ATOM 2477 C CA . GLU A 1 344 ? -15.606 -18.079 -6.267 1.00 88.38 344 GLU A CA 1
ATOM 2478 C C . GLU A 1 344 ? -14.423 -18.290 -7.220 1.00 88.38 344 GLU A C 1
ATOM 2480 O O . GLU A 1 344 ? -14.376 -19.284 -7.945 1.00 88.38 344 GLU A O 1
ATOM 2485 N N . CYS A 1 345 ? -13.439 -17.392 -7.190 1.00 87.88 345 CYS A N 1
ATOM 2486 C CA . CYS A 1 345 ? -12.238 -17.510 -8.007 1.00 87.88 345 CYS A CA 1
ATOM 2487 C C . CYS A 1 345 ? -11.397 -18.731 -7.614 1.00 87.88 345 CYS A C 1
ATOM 2489 O O . CYS A 1 345 ? -11.084 -19.564 -8.463 1.00 87.88 345 CYS A O 1
ATOM 2491 N N . ARG A 1 346 ? -11.116 -18.909 -6.319 1.00 88.38 346 ARG A N 1
ATOM 2492 C CA . ARG A 1 346 ? -10.328 -20.034 -5.797 1.00 88.38 346 ARG A CA 1
ATOM 2493 C C . ARG A 1 346 ? -10.924 -21.388 -6.170 1.00 88.38 346 ARG A C 1
ATOM 2495 O O . ARG A 1 346 ? -10.187 -22.321 -6.482 1.00 88.38 346 ARG A O 1
ATOM 2502 N N . SER A 1 347 ? -12.254 -21.491 -6.197 1.00 90.44 347 SER A N 1
ATOM 2503 C CA . SER A 1 347 ? -12.946 -22.718 -6.608 1.00 90.44 347 SER A CA 1
ATOM 2504 C C . SER A 1 347 ? -12.628 -23.150 -8.049 1.00 90.44 347 SER A C 1
ATOM 2506 O O . SER A 1 347 ? -12.683 -24.340 -8.355 1.00 90.44 347 SER A O 1
ATOM 2508 N N . LYS A 1 348 ? -12.228 -22.209 -8.919 1.00 92.19 348 LYS A N 1
ATOM 2509 C CA . LYS A 1 348 ? -11.846 -22.458 -10.320 1.00 92.19 348 LYS A CA 1
ATOM 2510 C C . LYS A 1 348 ? -10.395 -22.929 -10.465 1.00 92.19 348 LYS A C 1
ATOM 2512 O O . LYS A 1 348 ? -10.051 -23.461 -11.512 1.00 92.19 348 LYS A O 1
ATOM 2517 N N . CYS A 1 349 ? -9.569 -22.801 -9.424 1.00 93.38 349 CYS A N 1
ATOM 2518 C CA . CYS A 1 349 ? -8.145 -23.158 -9.451 1.00 93.38 349 CYS A CA 1
ATOM 2519 C C . CYS A 1 349 ? -7.862 -24.615 -9.045 1.00 93.38 349 CYS A C 1
ATOM 2521 O O . CYS A 1 349 ? -6.722 -24.962 -8.741 1.00 93.38 349 CYS A O 1
ATOM 2523 N N . HIS A 1 350 ? -8.900 -25.461 -8.966 1.00 92.75 350 HIS A N 1
ATOM 2524 C CA . HIS A 1 350 ? -8.823 -26.904 -8.684 1.00 92.75 350 HIS A CA 1
ATOM 2525 C C . HIS A 1 350 ? -7.993 -27.305 -7.444 1.00 92.75 350 HIS A C 1
ATOM 2527 O O . HIS A 1 350 ? -7.547 -28.444 -7.339 1.00 92.75 350 HIS A O 1
ATOM 2533 N N . GLY A 1 351 ? -7.799 -26.392 -6.484 1.00 91.56 351 GLY A N 1
ATOM 2534 C CA . GLY A 1 351 ? -6.982 -26.628 -5.288 1.00 91.56 351 GLY A CA 1
ATOM 2535 C C . GLY A 1 351 ? -5.470 -26.691 -5.542 1.00 91.56 351 GLY A C 1
ATOM 2536 O O . GLY A 1 351 ? -4.742 -27.169 -4.679 1.00 91.56 351 GLY A O 1
ATOM 2537 N N . HIS A 1 352 ? -5.010 -26.229 -6.708 1.00 92.50 352 HIS A N 1
ATOM 2538 C CA . HIS A 1 352 ? -3.604 -26.233 -7.134 1.00 92.50 352 HIS A CA 1
ATOM 2539 C C . HIS A 1 352 ? -3.104 -24.834 -7.513 1.00 92.50 352 HIS A C 1
ATOM 2541 O O . HIS A 1 352 ? -2.194 -24.672 -8.328 1.00 92.50 352 HIS A O 1
ATOM 2547 N N . GLY A 1 353 ? -3.738 -23.810 -6.953 1.00 91.00 353 GLY A N 1
ATOM 2548 C CA . GLY A 1 353 ? -3.406 -22.419 -7.196 1.00 91.00 353 GLY A CA 1
ATOM 2549 C C . GLY A 1 353 ? -4.240 -21.479 -6.342 1.00 91.00 353 GLY A C 1
ATOM 2550 O O . GLY A 1 353 ? -5.206 -21.882 -5.686 1.00 91.00 353 GLY A O 1
ATOM 2551 N N . VAL A 1 354 ? -3.854 -20.214 -6.382 1.00 91.44 354 VAL A N 1
ATOM 2552 C CA . VAL A 1 354 ? -4.509 -19.100 -5.690 1.00 91.44 354 VAL A CA 1
ATOM 2553 C C . VAL A 1 354 ? -5.081 -18.121 -6.706 1.00 91.44 354 VAL A C 1
ATOM 2555 O O . VAL A 1 354 ? -4.667 -18.114 -7.863 1.00 91.44 354 VAL A O 1
ATOM 2558 N N . CYS A 1 355 ? -6.052 -17.313 -6.290 1.00 91.62 355 CYS A N 1
ATOM 2559 C CA . CYS A 1 355 ? -6.583 -16.259 -7.144 1.00 91.62 355 CYS A CA 1
ATOM 2560 C C . CYS A 1 355 ? -5.683 -15.022 -7.070 1.00 91.62 355 CYS A C 1
ATOM 2562 O O . CYS A 1 355 ? -5.383 -14.559 -5.968 1.00 91.62 355 CYS A O 1
ATOM 2564 N N . ASP A 1 356 ? -5.282 -14.484 -8.217 1.00 91.25 356 ASP A N 1
ATOM 2565 C CA . ASP A 1 356 ? -4.573 -13.207 -8.292 1.00 91.25 356 ASP A CA 1
ATOM 2566 C C . ASP A 1 356 ? -5.537 -12.003 -8.353 1.00 91.25 356 ASP A C 1
ATOM 2568 O O . ASP A 1 356 ? -6.758 -12.144 -8.497 1.00 91.25 356 ASP A O 1
ATOM 2572 N N . SER A 1 357 ? -4.984 -10.795 -8.256 1.00 88.75 357 SER A N 1
ATOM 2573 C CA . SER A 1 357 ? -5.708 -9.520 -8.351 1.00 88.75 357 SER A CA 1
ATOM 2574 C C . SER A 1 357 ? -6.463 -9.325 -9.674 1.00 88.75 357 SER A C 1
ATOM 2576 O O . SER A 1 357 ? -7.451 -8.590 -9.723 1.00 88.75 357 SER A O 1
ATOM 2578 N N . ASN A 1 358 ? -6.069 -10.038 -10.733 1.00 88.44 358 ASN A N 1
ATOM 2579 C CA . ASN A 1 358 ? -6.712 -10.029 -12.047 1.00 88.44 358 ASN A CA 1
ATOM 2580 C C . ASN A 1 358 ? -7.805 -11.102 -12.196 1.00 88.44 358 ASN A C 1
ATOM 2582 O O . ASN A 1 358 ? -8.373 -11.253 -13.281 1.00 88.44 358 ASN A O 1
ATOM 2586 N N . ARG A 1 359 ? -8.131 -11.829 -11.118 1.00 89.00 359 ARG A N 1
ATOM 2587 C CA . ARG A 1 359 ? -9.088 -12.947 -11.085 1.00 89.00 359 ARG A CA 1
ATOM 2588 C C . ARG A 1 359 ? -8.676 -14.149 -11.941 1.00 89.00 359 ARG A C 1
ATOM 2590 O O . ARG A 1 359 ? -9.542 -14.893 -12.410 1.00 89.00 359 ARG A O 1
ATOM 2597 N N . ASN A 1 360 ? -7.375 -14.357 -12.129 1.00 91.50 360 ASN A N 1
ATOM 2598 C CA . ASN A 1 360 ? -6.819 -15.561 -12.741 1.00 91.50 360 ASN A CA 1
ATOM 2599 C C . ASN A 1 360 ? -6.249 -16.498 -11.673 1.00 91.50 360 ASN A C 1
ATOM 2601 O O . ASN A 1 360 ? -5.941 -16.089 -10.554 1.00 91.50 360 ASN A O 1
ATOM 2605 N N . CYS A 1 361 ? -6.087 -17.773 -12.028 1.00 92.56 361 CYS A N 1
ATOM 2606 C CA . CYS A 1 361 ? -5.419 -18.724 -11.154 1.00 92.56 361 CYS A CA 1
ATOM 2607 C C . CYS A 1 361 ? -3.902 -18.637 -11.319 1.00 92.56 361 CYS A C 1
ATOM 2609 O O . CYS A 1 361 ? -3.352 -18.970 -12.372 1.00 92.56 361 CYS A O 1
ATOM 2611 N N . HIS A 1 362 ? -3.230 -18.258 -10.242 1.00 91.81 362 HIS A N 1
ATOM 2612 C CA . HIS A 1 362 ? -1.794 -18.379 -10.094 1.00 91.81 362 HIS A CA 1
ATOM 2613 C C . HIS A 1 362 ? -1.464 -19.783 -9.570 1.00 91.81 362 HIS A C 1
ATOM 2615 O O . HIS A 1 362 ? -1.673 -20.096 -8.394 1.00 91.81 362 HIS A O 1
ATOM 2621 N N . CYS A 1 363 ? -1.010 -20.655 -10.470 1.00 91.62 363 CYS A N 1
ATOM 2622 C CA . CYS A 1 363 ? -0.818 -22.073 -10.179 1.00 91.62 363 CYS A CA 1
ATOM 2623 C C . CYS A 1 363 ? 0.455 -22.362 -9.379 1.00 91.62 363 CYS A C 1
ATOM 2625 O O . CYS A 1 363 ? 1.485 -21.710 -9.545 1.00 91.62 363 CYS A O 1
ATOM 2627 N N . GLU A 1 364 ? 0.385 -23.396 -8.547 1.00 91.38 364 GLU A N 1
ATOM 2628 C CA . GLU A 1 364 ? 1.538 -23.954 -7.846 1.00 91.38 364 GLU A CA 1
ATOM 2629 C C . GLU A 1 364 ? 2.533 -24.602 -8.819 1.00 91.38 364 GLU A C 1
ATOM 2631 O O . GLU A 1 364 ? 2.197 -24.982 -9.947 1.00 91.38 364 GLU A O 1
ATOM 2636 N N . GLU A 1 365 ? 3.776 -24.779 -8.366 1.00 88.19 365 GLU A N 1
ATOM 2637 C CA . GLU A 1 365 ? 4.821 -25.402 -9.174 1.00 88.19 365 GLU A CA 1
ATOM 2638 C C . GLU A 1 365 ? 4.386 -26.783 -9.693 1.00 88.19 365 GLU A C 1
ATOM 2640 O O . GLU A 1 365 ? 3.934 -27.659 -8.954 1.00 88.19 365 GLU A O 1
ATOM 2645 N N . GLY A 1 366 ? 4.536 -26.984 -11.004 1.00 88.12 366 GLY A N 1
ATOM 2646 C CA . GLY A 1 366 ? 4.140 -28.219 -11.674 1.00 88.12 366 GLY A CA 1
ATOM 2647 C C . GLY A 1 366 ? 2.690 -28.248 -12.156 1.00 88.12 366 GLY A C 1
ATOM 2648 O O . GLY A 1 366 ? 2.323 -29.227 -12.807 1.00 88.12 366 GLY A O 1
ATOM 2649 N N . TRP A 1 367 ? 1.899 -27.197 -11.933 1.00 92.31 367 TRP A N 1
ATOM 2650 C CA . TRP A 1 367 ? 0.555 -27.022 -12.490 1.00 92.31 367 TRP A CA 1
ATOM 2651 C C . TRP A 1 367 ? 0.514 -25.901 -13.528 1.00 92.31 367 TRP A C 1
ATOM 2653 O O . TRP A 1 367 ? 1.279 -24.942 -13.467 1.00 92.31 367 TRP A O 1
ATOM 2663 N N . ALA A 1 368 ? -0.337 -26.065 -14.536 1.00 89.56 368 ALA A N 1
ATOM 2664 C CA . ALA A 1 368 ? -0.425 -25.160 -15.671 1.00 89.56 368 ALA A CA 1
ATOM 2665 C C . ALA A 1 368 ? -1.697 -24.295 -15.600 1.00 89.56 368 ALA A C 1
ATOM 2667 O O . ALA A 1 368 ? -2.771 -24.830 -15.310 1.00 89.56 368 ALA A O 1
ATOM 2668 N N . PRO A 1 369 ? -1.610 -22.992 -15.926 1.00 89.50 369 PRO A N 1
ATOM 2669 C CA . PRO A 1 369 ? -2.787 -22.149 -16.135 1.00 89.50 369 PRO A CA 1
ATOM 2670 C C . PRO A 1 369 ? -3.641 -22.665 -17.316 1.00 89.50 369 PRO A C 1
ATOM 2672 O O . PRO A 1 369 ? -3.129 -23.410 -18.161 1.00 89.50 369 PRO A O 1
ATOM 2675 N N . PRO A 1 370 ? -4.926 -22.267 -17.429 1.00 91.50 370 PRO A N 1
ATOM 2676 C CA . PRO A 1 370 ? -5.581 -21.168 -16.703 1.00 91.50 370 PRO A CA 1
ATOM 2677 C C . PRO A 1 370 ? -6.298 -21.556 -15.402 1.00 91.50 370 PRO A C 1
ATOM 2679 O O . PRO A 1 370 ? -6.640 -20.667 -14.635 1.00 91.50 370 PRO A O 1
ATOM 2682 N N . ASP A 1 371 ? -6.547 -22.841 -15.153 1.00 93.00 371 ASP A N 1
ATOM 2683 C CA . ASP A 1 371 ? -7.384 -23.328 -14.042 1.00 93.00 371 ASP A CA 1
ATOM 2684 C C . ASP A 1 371 ? -6.642 -24.283 -13.091 1.00 93.00 371 ASP A C 1
ATOM 2686 O O . ASP A 1 371 ? -7.244 -24.860 -12.187 1.00 93.00 371 ASP A O 1
ATOM 2690 N N . CYS A 1 372 ? -5.338 -24.473 -13.307 1.00 94.25 372 CYS A N 1
ATOM 2691 C CA . CYS A 1 372 ? -4.480 -25.373 -12.537 1.00 94.25 372 CYS A CA 1
ATOM 2692 C C . CYS A 1 372 ? -4.969 -26.834 -12.518 1.00 94.25 372 CYS A C 1
ATOM 2694 O O . CYS A 1 372 ? -4.673 -27.581 -11.590 1.00 94.25 372 CYS A O 1
ATOM 2696 N N . SER A 1 373 ? -5.693 -27.275 -13.554 1.00 94.25 373 SER A N 1
ATOM 2697 C CA . SER A 1 373 ? -6.181 -28.659 -13.678 1.00 94.25 373 SER A CA 1
ATOM 2698 C C . SER A 1 373 ? -5.159 -29.626 -14.291 1.00 94.25 373 SER A C 1
ATOM 2700 O O . SER A 1 373 ? -5.245 -30.842 -14.102 1.00 94.25 373 SER A O 1
ATOM 2702 N N . ALA A 1 374 ? -4.181 -29.109 -15.041 1.00 92.69 374 ALA A N 1
ATOM 2703 C CA . ALA A 1 374 ? -3.201 -29.904 -15.773 1.00 92.69 374 ALA A CA 1
ATOM 2704 C C . ALA A 1 374 ? -1.800 -29.769 -15.172 1.00 92.69 374 ALA A C 1
ATOM 2706 O O . ALA A 1 374 ? -1.353 -28.672 -14.848 1.00 92.69 374 ALA A O 1
ATOM 2707 N N . ARG A 1 375 ? -1.058 -30.880 -15.092 1.00 89.44 375 ARG A N 1
ATOM 2708 C CA . ARG A 1 375 ? 0.357 -30.840 -14.702 1.00 89.44 375 ARG A CA 1
ATOM 2709 C C . ARG A 1 375 ? 1.245 -30.397 -15.859 1.00 89.44 375 ARG A C 1
ATOM 2711 O O . ARG A 1 375 ? 1.127 -30.915 -16.973 1.00 89.44 375 ARG A O 1
ATOM 2718 N N . VAL A 1 376 ? 2.202 -29.520 -15.573 1.00 84.12 376 VAL A N 1
ATOM 2719 C CA . VAL A 1 376 ? 3.285 -29.169 -16.491 1.00 84.12 376 VAL A CA 1
ATOM 2720 C C . VAL A 1 376 ? 4.131 -30.421 -16.698 1.00 84.12 376 VAL A C 1
ATOM 2722 O O . VAL A 1 376 ? 4.794 -30.913 -15.783 1.00 84.12 376 VAL A O 1
ATOM 2725 N N . ARG A 1 377 ? 4.109 -30.981 -17.912 1.00 69.31 377 ARG A N 1
ATOM 2726 C CA . ARG A 1 377 ? 5.069 -32.027 -18.270 1.00 69.31 377 ARG A CA 1
ATOM 2727 C C . ARG A 1 377 ? 6.442 -31.380 -18.281 1.00 69.31 377 ARG A C 1
ATOM 2729 O O . ARG A 1 377 ? 6.727 -30.582 -19.169 1.00 69.31 377 ARG A O 1
ATOM 2736 N N . ALA A 1 378 ? 7.288 -31.749 -17.323 1.00 58.25 378 ALA A N 1
ATOM 2737 C CA . ALA A 1 378 ? 8.704 -31.452 -17.404 1.00 58.25 378 ALA A CA 1
ATOM 2738 C C . ALA A 1 378 ? 9.205 -31.985 -18.750 1.00 58.25 378 ALA A C 1
ATOM 2740 O O . ALA A 1 378 ? 9.311 -33.195 -18.958 1.00 58.25 378 ALA A O 1
ATOM 2741 N N . SER A 1 379 ? 9.501 -31.091 -19.691 1.00 51.78 379 SER A N 1
ATOM 2742 C CA . SER A 1 379 ? 10.349 -31.424 -20.823 1.00 51.78 379 SER A CA 1
ATOM 2743 C C . SER A 1 379 ? 11.748 -31.604 -20.254 1.00 51.78 379 SER A C 1
ATOM 2745 O O . SER A 1 379 ? 12.593 -30.714 -20.332 1.00 51.78 379 SER A O 1
ATOM 2747 N N . SER A 1 380 ? 11.986 -32.740 -19.602 1.00 48.44 380 SER A N 1
ATOM 2748 C CA . SER A 1 380 ? 13.312 -33.168 -19.204 1.00 48.44 380 SER A CA 1
ATOM 2749 C C . SER A 1 380 ? 14.120 -33.350 -20.484 1.00 48.44 380 SER A C 1
ATOM 2751 O O . SER A 1 380 ? 14.164 -34.437 -21.059 1.00 48.44 380 SER A O 1
ATOM 2753 N N . SER A 1 381 ? 14.770 -32.269 -20.919 1.00 49.97 381 SER A N 1
ATOM 2754 C CA . SER A 1 381 ? 15.793 -32.216 -21.974 1.00 49.97 381 SER A CA 1
ATOM 2755 C C . SER A 1 381 ? 16.873 -33.299 -21.774 1.00 49.97 381 SER A C 1
ATOM 2757 O O . SER A 1 381 ? 17.510 -33.774 -22.712 1.00 49.97 381 SER A O 1
ATOM 2759 N N . LEU A 1 382 ? 16.989 -33.802 -20.540 1.00 51.22 382 LEU A N 1
ATOM 2760 C CA . LEU A 1 382 ? 17.820 -34.933 -20.150 1.00 51.22 382 LEU A CA 1
ATOM 2761 C C . LEU A 1 382 ? 17.425 -36.282 -20.787 1.00 51.22 382 LEU A C 1
ATOM 2763 O O . LEU A 1 382 ? 18.276 -37.156 -20.916 1.00 51.22 382 LEU A O 1
ATOM 2767 N N . THR A 1 383 ? 16.170 -36.468 -21.213 1.00 55.47 383 THR A N 1
ATOM 2768 C CA . THR A 1 383 ? 15.684 -37.757 -21.753 1.00 55.47 383 THR A CA 1
ATOM 2769 C C . THR A 1 383 ? 15.952 -37.953 -23.246 1.00 55.47 383 THR A C 1
ATOM 2771 O O . THR A 1 383 ? 16.024 -39.092 -23.697 1.00 55.47 383 THR A O 1
ATOM 2774 N N . THR A 1 384 ? 16.185 -36.881 -24.012 1.00 57.62 384 THR A N 1
ATOM 2775 C CA . THR A 1 384 ? 16.515 -36.955 -25.450 1.00 57.62 384 THR A CA 1
ATOM 2776 C C . THR A 1 384 ? 17.980 -36.630 -25.746 1.00 57.62 384 THR A C 1
ATOM 2778 O O . THR A 1 384 ? 18.553 -37.215 -26.665 1.00 57.62 384 THR A O 1
ATOM 2781 N N . GLY A 1 385 ? 18.633 -35.777 -24.947 1.00 61.62 385 GLY A N 1
ATOM 2782 C CA . GLY A 1 385 ? 20.040 -35.408 -25.151 1.00 61.62 385 GLY A CA 1
ATOM 2783 C C . GLY A 1 385 ? 21.033 -36.543 -24.870 1.00 61.62 385 GLY A C 1
ATOM 2784 O O . GLY A 1 385 ? 21.965 -36.756 -25.645 1.00 61.62 385 GLY A O 1
ATOM 2785 N N . LEU A 1 386 ? 20.814 -37.317 -23.802 1.00 69.25 386 LEU A N 1
ATOM 2786 C CA . LEU A 1 386 ? 21.662 -38.461 -23.448 1.00 69.25 386 LEU A CA 1
ATOM 2787 C C . LEU A 1 386 ? 21.675 -39.572 -24.513 1.00 69.25 386 LEU A C 1
ATOM 2789 O O . LEU A 1 386 ? 22.775 -39.953 -24.922 1.00 69.25 386 LEU A O 1
ATOM 2793 N N . PRO A 1 387 ? 20.528 -40.080 -25.013 1.00 75.81 387 PRO A N 1
ATOM 2794 C CA . PRO A 1 387 ? 20.549 -41.125 -26.033 1.00 75.81 387 PRO A CA 1
ATOM 2795 C C . PRO A 1 387 ? 21.133 -40.627 -27.359 1.00 75.81 387 PRO A C 1
ATOM 2797 O O . PRO A 1 387 ? 21.870 -41.373 -27.997 1.00 75.81 387 PRO A O 1
ATOM 2800 N N . LEU A 1 388 ? 20.887 -39.370 -27.754 1.00 78.62 388 LEU A N 1
ATOM 2801 C CA . LEU A 1 388 ? 21.474 -38.787 -28.968 1.00 78.62 388 LEU A CA 1
ATOM 2802 C C . LEU A 1 388 ? 22.997 -38.634 -28.861 1.00 78.62 388 LEU A C 1
ATOM 2804 O O . LEU A 1 388 ? 23.714 -38.950 -29.811 1.00 78.62 388 LEU A O 1
ATOM 2808 N N . SER A 1 389 ? 23.501 -38.205 -27.702 1.00 80.50 389 SER A N 1
ATOM 2809 C CA . SER A 1 389 ? 24.940 -38.069 -27.463 1.00 80.50 389 SER A CA 1
ATOM 2810 C C . SER A 1 389 ? 25.637 -39.436 -27.417 1.00 80.50 389 SER A C 1
ATOM 2812 O O . SER A 1 389 ? 26.677 -39.619 -28.047 1.00 80.50 389 SER A O 1
ATOM 2814 N N . LEU A 1 390 ? 25.016 -40.440 -26.782 1.00 86.00 390 LEU A N 1
ATOM 2815 C CA . LEU A 1 390 ? 25.472 -41.838 -26.809 1.00 86.00 390 LEU A CA 1
ATOM 2816 C C . LEU A 1 390 ? 25.477 -42.424 -28.227 1.00 86.00 390 LEU A C 1
ATOM 2818 O O . LEU A 1 390 ? 26.433 -43.103 -28.600 1.00 86.00 390 LEU A O 1
ATOM 2822 N N . LEU A 1 391 ? 24.451 -42.134 -29.035 1.00 89.12 391 LEU A N 1
ATOM 2823 C CA . LEU A 1 391 ? 24.376 -42.574 -30.429 1.00 89.12 391 LEU A CA 1
ATOM 2824 C C . LEU A 1 391 ? 25.505 -41.957 -31.268 1.00 89.12 391 LEU A C 1
ATOM 2826 O O . LEU A 1 391 ? 26.162 -42.661 -32.034 1.00 89.12 391 LEU A O 1
ATOM 2830 N N . LEU A 1 392 ? 25.775 -40.659 -31.094 1.00 90.31 392 LEU A N 1
ATOM 2831 C CA . LEU A 1 392 ? 26.855 -39.959 -31.791 1.00 90.31 392 LEU A CA 1
ATOM 2832 C C . LEU A 1 392 ? 28.231 -40.529 -31.414 1.00 90.31 392 LEU A C 1
ATOM 2834 O O . LEU A 1 392 ? 29.071 -40.756 -32.286 1.00 90.31 392 LEU A O 1
ATOM 2838 N N . LEU A 1 393 ? 28.445 -40.819 -30.130 1.00 91.88 393 LEU A N 1
ATOM 2839 C CA . LEU A 1 393 ? 29.678 -41.427 -29.627 1.00 91.88 393 LEU A CA 1
ATOM 2840 C C . LEU A 1 393 ? 29.878 -42.839 -30.196 1.00 91.88 393 LEU A C 1
ATOM 2842 O O . LEU A 1 393 ? 30.976 -43.171 -30.643 1.00 91.88 393 LEU A O 1
ATOM 2846 N N . LEU A 1 394 ? 28.810 -43.640 -30.272 1.00 93.31 394 LEU A 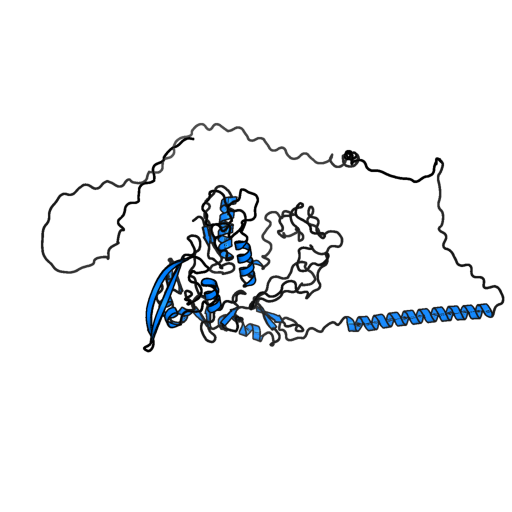N 1
ATOM 2847 C CA . LEU A 1 394 ? 28.836 -44.964 -30.897 1.00 93.31 394 LEU A CA 1
ATOM 2848 C C . LEU A 1 394 ? 29.217 -44.876 -32.385 1.00 93.31 394 LEU A C 1
ATOM 2850 O O . LEU A 1 394 ? 30.064 -45.637 -32.852 1.00 93.31 394 LEU A O 1
ATOM 2854 N N . ILE A 1 395 ? 28.643 -43.920 -33.123 1.00 93.00 395 ILE A N 1
ATOM 2855 C CA . ILE A 1 395 ? 28.955 -43.692 -34.542 1.00 93.00 395 ILE A CA 1
ATOM 2856 C C . ILE A 1 395 ? 30.429 -43.307 -34.718 1.00 93.00 395 ILE A C 1
ATOM 2858 O O . ILE A 1 395 ? 31.106 -43.867 -35.581 1.00 93.00 395 ILE A O 1
ATOM 2862 N N . LEU A 1 396 ? 30.959 -42.405 -33.886 1.00 93.31 396 LEU A N 1
ATOM 2863 C CA . LEU A 1 396 ? 32.368 -42.002 -33.937 1.00 93.31 396 LEU A CA 1
ATOM 2864 C C . LEU A 1 396 ? 33.317 -43.170 -33.631 1.00 93.31 396 LEU A C 1
ATOM 2866 O O . LEU A 1 396 ? 34.331 -43.328 -34.313 1.00 93.31 396 LEU A O 1
ATOM 2870 N N . VAL A 1 397 ? 32.971 -44.033 -32.671 1.00 93.25 397 VAL A N 1
ATOM 2871 C CA . VAL A 1 397 ? 33.745 -45.246 -32.359 1.00 93.25 397 VAL A CA 1
ATOM 2872 C C . VAL A 1 397 ? 33.714 -46.237 -33.523 1.00 93.25 397 VAL A C 1
ATOM 2874 O O . VAL A 1 397 ? 34.759 -46.770 -33.894 1.00 93.25 397 VAL A O 1
ATOM 2877 N N . LEU A 1 398 ? 32.556 -46.454 -34.154 1.00 93.25 398 LEU A N 1
ATOM 2878 C CA . LEU A 1 398 ? 32.432 -47.332 -35.324 1.00 93.25 398 LEU A CA 1
ATOM 2879 C C . LEU A 1 398 ? 33.211 -46.795 -36.532 1.00 93.25 398 LEU A C 1
ATOM 2881 O O . LEU A 1 398 ? 33.877 -47.565 -37.228 1.00 93.25 398 LEU A O 1
ATOM 2885 N N . LEU A 1 399 ? 33.189 -45.480 -36.764 1.00 92.75 399 LEU A N 1
ATOM 2886 C CA . LEU A 1 399 ? 33.992 -44.829 -37.802 1.00 92.75 399 LEU A CA 1
ATOM 2887 C C . LEU A 1 399 ? 35.493 -44.956 -37.512 1.00 92.75 399 LEU A C 1
ATOM 2889 O O . LEU A 1 399 ? 36.258 -45.306 -38.413 1.00 92.75 399 LEU A O 1
ATOM 2893 N N . GLY A 1 400 ? 35.910 -44.759 -36.259 1.00 90.56 400 GLY A N 1
ATOM 2894 C CA . GLY A 1 400 ? 37.290 -44.962 -35.815 1.00 90.56 400 GLY A CA 1
ATOM 2895 C C . GLY A 1 400 ? 37.754 -46.412 -35.978 1.00 90.56 400 GLY A C 1
ATOM 2896 O O . GLY A 1 400 ? 38.827 -46.660 -36.529 1.00 90.56 400 GLY A O 1
ATOM 2897 N N . ALA A 1 401 ? 36.925 -47.384 -35.590 1.00 89.94 401 ALA A N 1
ATOM 2898 C CA . ALA A 1 401 ? 37.199 -48.810 -35.756 1.00 89.94 401 ALA A CA 1
ATOM 2899 C C . ALA A 1 401 ? 37.261 -49.218 -37.237 1.00 89.94 401 ALA A C 1
ATOM 2901 O O . ALA A 1 401 ? 38.150 -49.972 -37.631 1.00 89.94 401 ALA A O 1
ATOM 2902 N N . SER A 1 402 ? 36.374 -48.678 -38.079 1.00 88.44 402 SER A N 1
ATOM 2903 C CA . SER A 1 402 ? 36.392 -48.874 -39.534 1.00 88.44 402 SER A CA 1
ATOM 2904 C C . SER A 1 402 ? 37.661 -48.299 -40.162 1.00 88.44 402 SER A C 1
ATOM 2906 O O . SER A 1 402 ? 38.319 -48.972 -40.960 1.00 88.44 402 SER A O 1
ATOM 2908 N N . TYR A 1 403 ? 38.066 -47.090 -39.761 1.00 89.50 403 TYR A N 1
ATOM 2909 C CA . TYR A 1 403 ? 39.314 -46.479 -40.211 1.00 89.50 403 TYR A CA 1
ATOM 2910 C C . TYR A 1 403 ? 40.529 -47.302 -39.775 1.00 89.50 403 TYR A C 1
ATOM 2912 O O . TYR A 1 403 ? 41.395 -47.598 -40.597 1.00 89.50 403 TYR A O 1
ATOM 2920 N N . TRP A 1 404 ? 40.564 -47.752 -38.519 1.00 86.44 404 TRP A N 1
ATOM 2921 C CA . TRP A 1 404 ? 41.644 -48.586 -37.995 1.00 86.44 404 TRP A CA 1
ATOM 2922 C C . TRP A 1 404 ? 41.707 -49.948 -38.690 1.00 86.44 404 TRP A C 1
ATOM 2924 O O . TRP A 1 404 ? 42.783 -50.389 -39.089 1.00 86.44 404 TRP A O 1
ATOM 2934 N N . HIS A 1 405 ? 40.561 -50.587 -38.935 1.00 85.94 405 HIS A N 1
ATOM 2935 C CA . HIS A 1 405 ? 40.480 -51.829 -39.699 1.00 85.94 405 HIS A CA 1
ATOM 2936 C C . HIS A 1 405 ? 40.961 -51.631 -41.141 1.00 85.94 405 HIS A C 1
ATOM 2938 O O . HIS A 1 405 ? 41.766 -52.423 -41.628 1.00 85.94 405 HIS A O 1
ATOM 2944 N N . ARG A 1 406 ? 40.544 -50.552 -41.820 1.00 84.06 406 ARG A N 1
ATOM 2945 C CA . ARG A 1 406 ? 41.025 -50.208 -43.170 1.00 84.06 406 ARG A CA 1
ATOM 2946 C C . ARG A 1 406 ? 42.524 -49.928 -43.189 1.00 84.06 406 ARG A C 1
ATOM 2948 O O . ARG A 1 406 ? 43.200 -50.407 -44.094 1.00 84.06 406 ARG A O 1
ATOM 2955 N N . ALA A 1 407 ? 43.052 -49.209 -42.201 1.00 80.50 407 ALA A N 1
ATOM 2956 C CA . ALA A 1 407 ? 44.480 -48.940 -42.065 1.00 80.50 407 ALA A CA 1
ATOM 2957 C C . ALA A 1 407 ? 45.271 -50.236 -41.839 1.00 80.50 407 ALA A C 1
ATOM 2959 O O . ALA A 1 407 ? 46.268 -50.470 -42.516 1.00 80.50 407 ALA A O 1
ATOM 2960 N N . ARG A 1 408 ? 44.782 -51.130 -40.971 1.00 80.31 408 ARG A N 1
ATOM 2961 C CA . ARG A 1 408 ? 45.407 -52.426 -40.674 1.00 80.31 408 ARG A CA 1
ATOM 2962 C C . ARG A 1 408 ? 45.329 -53.392 -41.856 1.00 80.31 408 ARG A C 1
ATOM 2964 O O . ARG A 1 408 ? 46.292 -54.107 -42.119 1.00 80.31 408 ARG A O 1
ATOM 2971 N N . LEU A 1 409 ? 44.223 -53.389 -42.600 1.00 78.38 409 LEU A N 1
ATOM 2972 C CA . LEU A 1 409 ? 44.068 -54.151 -43.840 1.00 78.38 409 LEU A CA 1
ATOM 2973 C C . LEU A 1 409 ? 45.012 -53.618 -44.925 1.00 78.38 409 LEU A C 1
ATOM 2975 O O . LEU A 1 409 ? 45.696 -54.409 -45.565 1.00 78.38 409 LEU A O 1
ATOM 2979 N N . ARG A 1 410 ? 45.127 -52.289 -45.077 1.00 69.81 410 ARG A N 1
ATOM 2980 C CA . ARG A 1 410 ? 46.128 -51.651 -45.952 1.00 69.81 410 ARG A CA 1
ATOM 2981 C C . ARG A 1 410 ? 47.551 -52.012 -45.544 1.00 69.81 410 ARG A C 1
ATOM 2983 O O . ARG A 1 410 ? 48.359 -52.322 -46.408 1.00 69.81 410 ARG A O 1
ATOM 2990 N N . GLN A 1 411 ? 47.849 -52.017 -44.248 1.00 70.06 411 GLN A N 1
ATOM 2991 C CA . GLN A 1 411 ? 49.164 -52.372 -43.726 1.00 70.06 411 GLN A CA 1
ATOM 2992 C C . GLN A 1 411 ? 49.488 -53.852 -43.978 1.00 70.06 411 GLN A C 1
ATOM 2994 O O . GLN A 1 411 ? 50.598 -54.164 -44.392 1.00 70.06 411 GLN A O 1
ATOM 2999 N N . ARG A 1 412 ? 48.513 -54.760 -43.823 1.00 71.69 412 ARG A N 1
ATOM 3000 C CA . ARG A 1 412 ? 48.657 -56.184 -44.181 1.00 71.69 412 ARG A CA 1
ATOM 3001 C C . ARG A 1 412 ? 48.793 -56.395 -45.694 1.00 71.69 412 ARG A C 1
ATOM 3003 O O . ARG A 1 412 ? 49.628 -57.185 -46.113 1.00 71.69 412 ARG A O 1
ATOM 3010 N N . LEU A 1 413 ? 48.051 -55.653 -46.518 1.00 65.06 413 LEU A N 1
ATOM 3011 C CA . LEU A 1 413 ? 48.186 -55.670 -47.982 1.00 65.06 413 LEU A CA 1
ATOM 3012 C C . LEU A 1 413 ? 49.547 -55.117 -48.451 1.00 65.06 413 LEU A C 1
ATOM 3014 O O . LEU A 1 413 ? 50.121 -55.661 -49.389 1.00 65.06 413 LEU A O 1
ATOM 3018 N N . CYS A 1 414 ? 50.100 -54.104 -47.774 1.00 61.28 414 CYS A N 1
ATOM 3019 C CA . CYS A 1 414 ? 51.466 -53.609 -48.004 1.00 61.28 414 CYS A CA 1
ATOM 3020 C C . CYS A 1 414 ? 52.558 -54.590 -47.539 1.00 61.28 414 CYS A C 1
ATOM 3022 O O . CYS A 1 414 ? 53.684 -54.468 -47.992 1.00 61.28 414 CYS A O 1
ATOM 3024 N N . GLN A 1 415 ? 52.261 -55.543 -46.649 1.00 60.91 415 GLN A N 1
ATOM 3025 C CA . GLN A 1 415 ? 53.209 -56.596 -46.242 1.00 60.91 415 GLN A CA 1
ATOM 3026 C C . GLN A 1 415 ? 53.208 -57.789 -47.222 1.00 60.91 415 GLN A C 1
ATOM 3028 O O . GLN A 1 415 ? 54.189 -58.518 -47.307 1.00 60.91 415 GLN A O 1
ATOM 3033 N N . LEU A 1 416 ? 52.127 -57.974 -47.994 1.00 60.44 416 LEU A N 1
ATOM 3034 C CA . LEU A 1 416 ? 51.989 -59.020 -49.022 1.00 60.44 416 LEU A CA 1
ATOM 3035 C C . LEU A 1 416 ? 52.573 -58.627 -50.393 1.00 60.44 416 LEU A C 1
ATOM 3037 O O . LEU A 1 416 ? 52.813 -59.496 -51.228 1.00 60.44 416 LEU A O 1
ATOM 3041 N N . LYS A 1 417 ? 52.830 -57.337 -50.632 1.00 53.66 417 LYS A N 1
ATOM 3042 C CA . LYS A 1 417 ? 53.601 -56.839 -51.780 1.00 53.66 417 LYS A CA 1
ATOM 3043 C C . LYS A 1 417 ? 54.927 -56.293 -51.260 1.00 53.66 417 LYS A C 1
ATOM 3045 O O . LYS A 1 417 ? 54.923 -55.329 -50.507 1.00 53.66 417 LYS A O 1
ATOM 3050 N N . GLY A 1 418 ? 56.035 -56.919 -51.660 1.00 54.34 418 GLY A N 1
ATOM 3051 C CA . GLY A 1 418 ? 57.406 -56.502 -51.340 1.00 54.34 418 GLY A CA 1
ATOM 3052 C C . GLY A 1 418 ? 57.722 -55.025 -51.652 1.00 54.34 418 GLY A C 1
ATOM 3053 O O . GLY A 1 418 ? 56.878 -54.282 -52.153 1.00 54.34 418 GLY A O 1
ATOM 3054 N N . PRO A 1 419 ? 58.945 -54.573 -51.332 1.00 53.44 419 PRO A N 1
ATOM 3055 C CA . PRO A 1 419 ? 59.251 -53.236 -50.831 1.00 53.44 419 PRO A CA 1
ATOM 3056 C C . PRO A 1 419 ? 58.930 -52.134 -51.847 1.00 53.44 419 PRO A C 1
ATOM 3058 O O . PRO A 1 419 ? 59.755 -51.779 -52.679 1.00 53.44 419 PRO A O 1
ATOM 3061 N N . SER A 1 420 ? 57.730 -51.559 -51.763 1.00 53.94 420 SER A N 1
ATOM 3062 C CA . SER A 1 420 ? 57.401 -50.303 -52.453 1.00 53.94 420 SER A CA 1
ATOM 3063 C C . SER A 1 420 ? 56.396 -49.417 -51.698 1.00 53.94 420 SER A C 1
ATOM 3065 O O . SER A 1 420 ? 55.967 -48.397 -52.232 1.00 53.94 420 SER A O 1
ATOM 3067 N N . CYS A 1 421 ? 56.029 -49.733 -50.449 1.00 52.88 421 CYS A N 1
ATOM 3068 C CA . CYS A 1 421 ? 55.208 -48.835 -49.624 1.00 52.88 421 CYS A CA 1
ATOM 3069 C C . CYS A 1 421 ? 56.094 -47.825 -48.860 1.00 52.88 421 CYS A C 1
ATOM 3071 O O . CYS A 1 421 ? 56.234 -47.915 -47.645 1.00 52.88 421 CYS A O 1
ATOM 3073 N N . GLN A 1 422 ? 56.686 -46.850 -49.561 1.00 48.09 422 GLN A N 1
ATOM 3074 C CA . GLN A 1 422 ? 57.095 -45.580 -48.944 1.00 48.09 422 GLN A CA 1
ATOM 3075 C C . GLN A 1 422 ? 55.988 -44.555 -49.200 1.00 48.09 422 GLN A C 1
ATOM 3077 O O . GLN A 1 422 ? 55.743 -44.187 -50.347 1.00 48.09 422 GLN A O 1
ATOM 3082 N N . TYR A 1 423 ? 55.307 -44.095 -48.146 1.00 47.69 423 TYR A N 1
ATOM 3083 C CA . TYR A 1 423 ? 54.397 -42.956 -48.259 1.00 47.69 423 TYR A CA 1
ATOM 3084 C C . TYR A 1 423 ? 55.089 -41.697 -47.742 1.00 47.69 423 TYR A C 1
ATOM 3086 O O . TYR A 1 423 ? 55.455 -41.595 -46.573 1.00 47.69 423 TYR A O 1
ATOM 3094 N N . ARG A 1 424 ? 55.253 -40.741 -48.655 1.00 39.81 424 ARG A N 1
ATOM 3095 C CA . ARG A 1 424 ? 55.637 -39.355 -48.399 1.00 39.81 424 ARG A CA 1
ATOM 3096 C C . ARG A 1 424 ? 54.482 -38.689 -47.649 1.00 39.81 424 ARG A C 1
ATOM 3098 O O . ARG A 1 424 ? 53.368 -38.638 -48.168 1.00 39.81 424 ARG A O 1
ATOM 3105 N N . ALA A 1 425 ? 54.725 -38.205 -46.434 1.00 39.25 425 ALA A N 1
ATOM 3106 C CA . ALA A 1 425 ? 53.789 -37.313 -45.762 1.00 39.25 425 ALA A CA 1
ATOM 3107 C C . ALA A 1 425 ? 53.657 -36.037 -46.608 1.00 39.25 425 ALA A C 1
ATOM 3109 O O . ALA A 1 425 ? 54.651 -35.356 -46.864 1.00 39.25 425 ALA A O 1
ATOM 3110 N N . ALA A 1 426 ? 52.451 -35.747 -47.093 1.00 37.41 426 ALA A N 1
ATOM 3111 C CA . ALA A 1 426 ? 52.159 -34.500 -47.780 1.00 37.41 426 ALA A CA 1
ATOM 3112 C C . ALA A 1 426 ? 52.174 -33.363 -46.748 1.00 37.41 426 ALA A C 1
ATOM 3114 O O . ALA A 1 426 ? 51.221 -33.187 -45.993 1.00 37.41 426 ALA A O 1
ATOM 3115 N N . GLN A 1 427 ? 53.281 -32.622 -46.695 1.00 37.41 427 GLN A N 1
ATOM 3116 C CA . GLN A 1 427 ? 53.296 -31.276 -46.136 1.00 37.41 427 GLN A CA 1
ATOM 3117 C C . GLN A 1 427 ? 52.610 -30.344 -47.140 1.00 37.41 427 GLN A C 1
ATOM 3119 O O . GLN A 1 427 ? 52.960 -30.311 -48.319 1.00 37.41 427 GLN A O 1
ATOM 3124 N N . SER A 1 428 ? 51.606 -29.621 -46.662 1.00 35.47 428 SER A N 1
ATOM 3125 C CA . SER A 1 428 ? 50.916 -28.544 -47.363 1.00 35.47 428 SER A CA 1
ATOM 3126 C C . SER A 1 428 ? 51.875 -27.377 -47.621 1.00 35.47 428 SER A C 1
ATOM 3128 O O . SER A 1 428 ? 52.289 -26.706 -46.677 1.00 35.47 428 SER A O 1
ATOM 3130 N N . GLY A 1 429 ? 52.214 -27.139 -48.887 1.00 32.62 429 GLY A N 1
ATOM 3131 C CA . GLY A 1 429 ? 52.842 -25.901 -49.353 1.00 32.62 429 GLY A CA 1
ATOM 3132 C C . GLY A 1 429 ? 51.787 -24.938 -49.924 1.00 32.62 429 GLY A C 1
ATOM 3133 O O . GLY A 1 429 ? 50.855 -25.420 -50.573 1.00 32.62 429 GLY A O 1
ATOM 3134 N N . PRO A 1 430 ? 51.892 -23.612 -49.719 1.00 38.09 430 PRO A N 1
ATOM 3135 C CA . PRO A 1 430 ? 51.045 -22.635 -50.404 1.00 38.09 430 PRO A CA 1
ATOM 3136 C C . PRO A 1 430 ? 51.618 -22.213 -51.770 1.00 38.09 430 PRO A C 1
ATOM 3138 O O . PRO A 1 430 ? 52.831 -22.098 -51.930 1.00 38.09 430 PRO A O 1
ATOM 3141 N N . GLN A 1 431 ? 50.713 -21.971 -52.726 1.00 33.06 431 GLN A N 1
ATOM 3142 C CA . GLN A 1 431 ? 50.944 -21.442 -54.081 1.00 33.06 431 GLN A CA 1
ATOM 3143 C C . GLN A 1 431 ? 51.373 -19.962 -54.104 1.00 33.06 431 GLN A C 1
ATOM 3145 O O . GLN A 1 431 ? 50.910 -19.160 -53.295 1.00 33.06 431 GLN A O 1
ATOM 3150 N N . GLU A 1 432 ? 52.194 -19.619 -55.103 1.00 33.88 432 GLU A N 1
ATOM 3151 C CA . GLU A 1 432 ? 52.608 -18.269 -55.522 1.00 33.88 432 GLU A CA 1
ATOM 3152 C C . GLU A 1 432 ? 51.515 -17.466 -56.252 1.00 33.88 432 GLU A C 1
ATOM 3154 O O . GLU A 1 432 ? 50.669 -18.044 -56.934 1.00 33.88 432 GLU A O 1
ATOM 3159 N N . CYS A 1 433 ? 51.639 -16.129 -56.209 1.00 28.55 433 CYS A N 1
ATOM 3160 C CA . CYS A 1 433 ? 51.523 -15.209 -57.359 1.00 28.55 433 CYS A CA 1
ATOM 3161 C C . CYS A 1 433 ? 52.103 -13.806 -56.982 1.00 28.55 433 CYS A C 1
ATOM 3163 O O . CYS A 1 433 ? 52.292 -13.557 -55.793 1.00 28.55 433 CYS A O 1
ATOM 3165 N N . PRO A 1 434 ? 52.459 -12.912 -57.936 1.00 37.25 434 PRO A N 1
ATOM 3166 C CA . PRO A 1 434 ? 53.831 -12.403 -58.115 1.00 37.25 434 PRO A CA 1
ATOM 3167 C C . PRO A 1 434 ? 54.111 -10.924 -57.725 1.00 37.25 434 PRO A C 1
ATOM 3169 O O . PRO A 1 434 ? 53.201 -10.152 -57.444 1.00 37.25 434 PRO A O 1
ATOM 3172 N N . GLU A 1 435 ? 55.418 -10.604 -57.739 1.00 31.42 435 GLU A N 1
ATOM 3173 C CA . GLU A 1 435 ? 56.221 -9.375 -57.463 1.00 31.42 435 GLU A CA 1
ATOM 3174 C C . GLU A 1 435 ? 55.665 -7.989 -57.905 1.00 31.42 435 GLU A C 1
ATOM 3176 O O . GLU A 1 435 ? 54.797 -7.946 -58.780 1.00 31.42 435 GLU A O 1
ATOM 3181 N N . PRO A 1 436 ? 56.180 -6.833 -57.383 1.00 38.25 436 PRO A N 1
ATOM 3182 C CA . PRO A 1 436 ? 57.511 -6.287 -57.768 1.00 38.25 436 PRO A CA 1
ATOM 3183 C C . PRO A 1 436 ? 58.243 -5.525 -56.590 1.00 38.25 436 PRO A C 1
ATOM 3185 O O . PRO A 1 436 ? 57.882 -5.747 -55.435 1.00 38.25 436 PRO A O 1
ATOM 3188 N N . PRO A 1 437 ? 59.306 -4.692 -56.768 1.00 42.62 437 PRO A N 1
ATOM 3189 C CA . PRO A 1 437 ? 60.664 -5.035 -56.313 1.00 42.62 437 PRO A CA 1
ATOM 3190 C C . PRO A 1 437 ? 61.323 -4.061 -55.289 1.00 42.62 437 PRO A C 1
ATOM 3192 O O . PRO A 1 437 ? 60.952 -2.902 -55.155 1.00 42.62 437 PRO A O 1
ATOM 3195 N N . GLN A 1 438 ? 62.440 -4.540 -54.713 1.00 33.59 438 GLN A N 1
ATOM 3196 C CA . GLN A 1 438 ? 63.708 -3.834 -54.389 1.00 33.59 438 GLN A CA 1
ATOM 3197 C C . GLN A 1 438 ? 63.926 -2.978 -53.105 1.00 33.59 438 GLN A C 1
ATOM 3199 O O . GLN A 1 438 ? 63.488 -1.845 -52.977 1.00 33.59 438 GLN A O 1
ATOM 3204 N N . ARG A 1 439 ? 64.846 -3.523 -52.277 1.00 30.41 439 ARG A N 1
ATOM 3205 C CA . ARG A 1 439 ? 66.096 -2.953 -51.689 1.00 30.41 439 ARG A CA 1
ATOM 3206 C C . ARG A 1 439 ? 66.076 -1.665 -50.838 1.00 30.41 439 ARG A C 1
ATOM 3208 O O . ARG A 1 439 ? 66.001 -0.573 -51.378 1.00 30.41 439 ARG A O 1
ATOM 3215 N N . ALA A 1 440 ? 66.447 -1.822 -49.555 1.00 29.56 440 ALA A N 1
ATOM 3216 C CA . ALA A 1 440 ? 67.681 -1.313 -48.892 1.00 29.56 440 ALA A CA 1
ATOM 3217 C C . ALA A 1 440 ? 67.502 -1.447 -47.355 1.00 29.56 440 ALA A C 1
ATOM 3219 O O . ALA A 1 440 ? 66.620 -0.824 -46.787 1.00 29.56 440 ALA A O 1
ATOM 3220 N N . LEU A 1 441 ? 68.084 -2.426 -46.652 1.00 31.86 441 LEU A N 1
ATOM 3221 C CA . LEU A 1 441 ? 69.456 -2.490 -46.116 1.00 31.86 441 LEU A CA 1
ATOM 3222 C C . LEU A 1 441 ? 69.853 -1.268 -45.263 1.00 31.86 441 LEU A C 1
ATOM 3224 O O . LEU A 1 441 ? 70.253 -0.257 -45.824 1.00 31.86 441 LEU A O 1
ATOM 3228 N N . LEU A 1 442 ? 69.781 -1.409 -43.927 1.00 29.47 442 LEU A N 1
ATOM 3229 C CA . LEU A 1 442 ? 70.741 -0.880 -42.935 1.00 29.47 442 LEU A CA 1
ATOM 3230 C C . LEU A 1 442 ? 70.368 -1.338 -41.504 1.00 29.47 442 LEU A C 1
ATOM 3232 O O . LEU A 1 442 ? 69.459 -0.813 -40.874 1.00 29.47 442 LEU A O 1
ATOM 3236 N N . MET A 1 443 ? 71.108 -2.332 -41.003 1.00 31.92 443 MET A N 1
ATOM 3237 C CA . MET A 1 443 ? 71.448 -2.500 -39.576 1.00 31.92 443 MET A CA 1
ATOM 3238 C C . MET A 1 443 ? 72.781 -1.753 -39.355 1.00 31.92 443 MET A C 1
ATOM 3240 O O . MET A 1 443 ? 73.538 -1.653 -40.326 1.00 31.92 443 MET A O 1
ATOM 3244 N N . PRO A 1 444 ? 73.118 -1.222 -38.159 1.00 40.38 444 PRO A N 1
ATOM 3245 C CA . PRO A 1 444 ? 73.524 -2.020 -36.982 1.00 40.38 444 PRO A CA 1
ATOM 3246 C C . PRO A 1 444 ? 73.022 -1.390 -35.653 1.00 40.38 444 PRO A C 1
ATOM 3248 O O . PRO A 1 444 ? 72.447 -0.316 -35.654 1.00 40.38 444 PRO A O 1
ATOM 3251 N N . GLY A 1 445 ? 73.140 -1.958 -34.455 1.00 29.16 445 GLY A N 1
ATOM 3252 C CA . GLY A 1 445 ? 74.022 -2.978 -33.911 1.00 29.16 445 GLY A CA 1
ATOM 3253 C C . GLY A 1 445 ? 73.683 -3.215 -32.429 1.00 29.16 445 GLY A C 1
ATOM 3254 O O . GLY A 1 445 ? 72.642 -2.798 -31.932 1.00 29.16 445 GLY A O 1
ATOM 3255 N N . ALA A 1 446 ? 74.550 -3.951 -31.749 1.00 32.22 446 ALA A N 1
ATOM 3256 C CA . ALA A 1 446 ? 74.232 -4.827 -30.629 1.00 32.22 446 ALA A CA 1
ATOM 3257 C C . ALA A 1 446 ? 74.730 -4.338 -29.252 1.00 32.22 446 ALA A C 1
ATOM 3259 O O . ALA A 1 446 ? 75.784 -3.718 -29.197 1.00 32.22 446 ALA A O 1
ATOM 3260 N N . LYS A 1 447 ? 74.061 -4.836 -28.184 1.00 31.77 447 LYS A N 1
ATOM 3261 C CA . LYS A 1 447 ? 74.540 -5.085 -26.788 1.00 31.77 447 LYS A CA 1
ATOM 3262 C C . LYS A 1 447 ? 74.929 -3.819 -25.974 1.00 31.77 447 LYS A C 1
ATOM 3264 O O . LYS A 1 447 ? 75.337 -2.829 -26.544 1.00 31.77 447 LYS A O 1
ATOM 3269 N N . ALA A 1 448 ? 74.827 -3.718 -24.645 1.00 30.23 448 ALA A N 1
ATOM 3270 C CA . ALA A 1 448 ? 74.796 -4.677 -23.543 1.00 30.23 448 ALA A CA 1
ATOM 3271 C C . ALA A 1 448 ? 74.150 -4.056 -22.274 1.00 30.23 448 ALA A C 1
ATOM 3273 O O . ALA A 1 448 ? 73.943 -2.848 -22.191 1.00 30.23 448 ALA A O 1
ATOM 3274 N N . SER A 1 449 ? 73.894 -4.912 -21.282 1.00 33.59 449 SER A N 1
ATOM 3275 C CA . SER A 1 449 ? 73.499 -4.632 -19.893 1.00 33.59 449 SER A CA 1
ATOM 3276 C C . SER A 1 449 ? 74.410 -3.657 -19.128 1.00 33.59 449 SER A C 1
ATOM 3278 O O . SER A 1 449 ? 75.626 -3.768 -19.252 1.00 33.59 449 SER A O 1
ATOM 3280 N N . ALA A 1 450 ? 73.840 -2.839 -18.226 1.00 31.98 450 ALA A N 1
ATOM 3281 C CA . ALA A 1 450 ? 74.023 -2.928 -16.758 1.00 31.98 450 ALA A CA 1
ATOM 3282 C C . ALA A 1 450 ? 73.631 -1.633 -15.995 1.00 31.98 450 ALA A C 1
ATOM 3284 O O . ALA A 1 450 ? 73.980 -0.536 -16.406 1.00 31.98 450 ALA A O 1
ATOM 3285 N N . LEU A 1 451 ? 73.001 -1.842 -14.825 1.00 33.25 451 LEU A N 1
ATOM 3286 C CA . LEU A 1 451 ? 73.077 -1.074 -13.563 1.00 33.25 451 LEU A CA 1
ATOM 3287 C C . LEU A 1 451 ? 72.627 0.409 -13.492 1.00 33.25 451 LEU A C 1
ATOM 3289 O O . LEU A 1 451 ? 73.362 1.315 -13.852 1.00 33.25 451 LEU A O 1
ATOM 3293 N N . GLY A 1 452 ? 71.525 0.627 -12.757 1.00 31.64 452 GLY A N 1
ATOM 3294 C CA . GLY A 1 452 ? 71.559 1.419 -11.514 1.00 31.64 452 GLY A CA 1
ATOM 3295 C C . GLY A 1 452 ? 71.178 2.912 -11.541 1.00 31.64 452 GLY A C 1
ATOM 3296 O O . GLY A 1 452 ? 71.851 3.723 -12.158 1.00 31.64 452 GLY A O 1
ATOM 3297 N N . PHE A 1 453 ? 70.216 3.238 -10.664 1.00 30.91 453 PHE A N 1
ATOM 3298 C CA . PHE A 1 453 ? 69.907 4.527 -10.009 1.00 30.91 453 PHE A CA 1
ATOM 3299 C C . PHE A 1 453 ? 68.849 5.493 -10.585 1.00 30.91 453 PHE A C 1
ATOM 3301 O O . PHE A 1 453 ? 68.655 5.665 -11.782 1.00 30.91 453 PHE A O 1
ATOM 3308 N N . LEU A 1 454 ? 68.134 6.071 -9.609 1.00 36.69 454 LEU A N 1
ATOM 3309 C CA . LEU A 1 454 ? 66.888 6.845 -9.617 1.00 36.69 454 LEU A CA 1
ATOM 3310 C C . LEU A 1 454 ? 67.097 8.344 -9.909 1.00 36.69 454 LEU A C 1
ATOM 3312 O O . LEU A 1 454 ? 67.974 8.950 -9.298 1.00 36.69 454 LEU A O 1
ATOM 3316 N N . ALA A 1 455 ? 66.213 8.952 -10.720 1.00 34.91 455 ALA A N 1
ATOM 3317 C CA . ALA A 1 455 ? 65.868 10.391 -10.724 1.00 34.91 455 ALA A CA 1
ATOM 3318 C C . ALA A 1 455 ? 64.552 10.651 -11.535 1.00 34.91 455 ALA A C 1
ATOM 3320 O O . ALA A 1 455 ? 64.107 9.740 -12.227 1.00 34.91 455 ALA A O 1
ATOM 3321 N N . PRO A 1 456 ? 63.894 11.831 -11.437 1.00 40.75 456 PRO A N 1
ATOM 3322 C CA . PRO A 1 456 ? 62.437 12.011 -11.227 1.00 40.75 456 PRO A CA 1
ATOM 3323 C C . PRO A 1 456 ? 61.563 12.145 -12.505 1.00 40.75 456 PRO A C 1
ATOM 3325 O O . PRO A 1 456 ? 62.102 12.310 -13.601 1.00 40.75 456 PRO A O 1
ATOM 3328 N N . PRO A 1 457 ? 60.208 12.110 -12.404 1.00 40.16 457 PRO A N 1
ATOM 3329 C CA . PRO A 1 457 ? 59.333 12.132 -13.578 1.00 40.16 457 PRO A CA 1
ATOM 3330 C C . PRO A 1 457 ? 59.275 13.513 -14.246 1.00 40.16 457 PRO A C 1
ATOM 3332 O O . PRO A 1 457 ? 59.018 14.535 -13.611 1.00 40.16 457 PRO A O 1
ATOM 3335 N N . SER A 1 458 ? 59.475 13.514 -15.564 1.00 39.59 458 SER A N 1
ATOM 3336 C CA . SER A 1 458 ? 59.283 14.664 -16.451 1.00 39.59 458 SER A CA 1
ATOM 3337 C C . SER A 1 458 ? 57.843 14.702 -16.982 1.00 39.59 458 SER A C 1
ATOM 3339 O O . SER A 1 458 ? 57.234 13.658 -17.207 1.00 39.59 458 SER A O 1
ATOM 3341 N N . ARG A 1 459 ? 57.318 15.918 -17.180 1.00 40.06 459 ARG A N 1
ATOM 3342 C CA . ARG A 1 459 ? 55.994 16.254 -17.747 1.00 40.06 459 ARG A CA 1
ATOM 3343 C C . ARG A 1 459 ? 55.623 15.457 -19.016 1.00 40.06 459 ARG A C 1
ATOM 3345 O O . ARG A 1 459 ? 56.503 15.232 -19.845 1.00 40.06 459 ARG A O 1
ATOM 3352 N N . PRO A 1 460 ? 54.325 15.178 -19.259 1.00 37.75 460 PRO A N 1
ATOM 3353 C CA . PRO A 1 460 ? 53.850 14.711 -20.561 1.00 37.75 460 PRO A CA 1
ATOM 3354 C C . PRO A 1 460 ? 53.938 15.807 -21.637 1.00 37.75 460 PRO A C 1
ATOM 3356 O O . PRO A 1 460 ? 53.603 16.967 -21.381 1.00 37.75 460 PRO A O 1
ATOM 3359 N N . LEU A 1 461 ? 54.360 15.419 -22.844 1.00 40.00 461 LEU A N 1
ATOM 3360 C CA . LEU A 1 461 ? 54.229 16.198 -24.081 1.00 40.00 461 LEU A CA 1
ATOM 3361 C C . LEU A 1 461 ? 52.763 16.217 -24.579 1.00 40.00 461 LEU A C 1
ATOM 3363 O O . LEU A 1 461 ? 52.003 15.303 -24.250 1.00 40.00 461 LEU A O 1
ATOM 3367 N N . PRO A 1 462 ? 52.352 17.237 -25.360 1.00 43.38 462 PRO A N 1
ATOM 3368 C CA . PRO A 1 462 ? 51.001 17.341 -25.919 1.00 43.38 462 PRO A CA 1
ATOM 3369 C C . PRO A 1 462 ? 50.751 16.312 -27.043 1.00 43.38 462 PRO A C 1
ATOM 3371 O O . PRO A 1 462 ? 51.710 15.865 -27.673 1.00 43.38 462 PRO A O 1
ATOM 3374 N N . PRO A 1 463 ? 49.484 15.939 -27.313 1.00 45.31 463 PRO A N 1
ATOM 3375 C CA . PRO A 1 463 ? 49.144 14.947 -28.333 1.00 45.31 463 PRO A CA 1
ATOM 3376 C C . PRO A 1 463 ? 49.263 15.490 -29.768 1.00 45.31 463 PRO A C 1
ATOM 3378 O O . PRO A 1 463 ? 49.037 16.674 -30.024 1.00 45.31 463 PRO A O 1
ATOM 3381 N N . ASP A 1 464 ? 49.587 14.585 -30.696 1.00 45.88 464 ASP A N 1
ATOM 3382 C CA . ASP A 1 464 ? 49.722 14.827 -32.137 1.00 45.88 464 ASP A CA 1
ATOM 3383 C C . ASP A 1 464 ? 48.414 15.293 -32.819 1.00 45.88 464 ASP A C 1
ATOM 3385 O O . ASP A 1 464 ? 47.312 14.933 -32.389 1.00 45.88 464 ASP A O 1
ATOM 3389 N N . PRO A 1 465 ? 48.503 16.071 -33.918 1.00 45.09 465 PRO A N 1
ATOM 3390 C CA . PRO A 1 465 ? 47.344 16.637 -34.599 1.00 45.09 465 PRO A CA 1
ATOM 3391 C C . PRO A 1 465 ? 46.544 15.603 -35.412 1.00 45.09 465 PRO A C 1
ATOM 3393 O O . PRO A 1 465 ? 47.082 14.767 -36.137 1.00 45.09 465 PRO A O 1
ATOM 3396 N N . VAL A 1 466 ? 45.218 15.726 -35.323 1.00 45.78 466 VAL A N 1
ATOM 3397 C CA . VAL A 1 466 ? 44.207 14.890 -35.989 1.00 45.78 466 VAL A CA 1
ATOM 3398 C C . VAL A 1 466 ? 44.267 15.013 -37.523 1.00 45.78 466 VAL A C 1
ATOM 3400 O O . VAL A 1 466 ? 44.467 16.090 -38.084 1.00 45.78 466 VAL A O 1
ATOM 3403 N N . SER A 1 467 ? 44.053 13.885 -38.207 1.00 41.50 467 SER A N 1
ATOM 3404 C CA . SER A 1 467 ? 44.136 13.717 -39.663 1.00 41.50 467 SER A CA 1
ATOM 3405 C C . SER A 1 467 ? 43.094 14.532 -40.456 1.00 41.50 467 SER A C 1
ATOM 3407 O O . SER A 1 467 ? 41.900 14.525 -40.153 1.00 41.50 467 SER A O 1
ATOM 3409 N N . ARG A 1 468 ? 43.546 15.168 -41.550 1.00 44.66 468 ARG A N 1
ATOM 3410 C CA . ARG A 1 468 ? 42.810 16.061 -42.481 1.00 44.66 468 ARG A CA 1
ATOM 3411 C C . ARG A 1 468 ? 41.602 15.447 -43.216 1.00 44.66 468 ARG A C 1
ATOM 3413 O O . ARG A 1 468 ? 41.018 16.111 -44.067 1.00 44.66 468 ARG A O 1
ATOM 3420 N N . ARG A 1 469 ? 41.200 14.207 -42.920 1.00 45.94 469 ARG A N 1
ATOM 3421 C CA . ARG A 1 469 ? 40.105 13.516 -43.629 1.00 45.94 469 ARG A CA 1
ATOM 3422 C C . ARG A 1 469 ? 38.714 13.704 -43.014 1.00 45.94 469 ARG A C 1
ATOM 3424 O O . ARG A 1 469 ? 37.746 13.332 -43.660 1.00 45.94 469 ARG A O 1
ATOM 3431 N N . LEU A 1 470 ? 38.600 14.327 -41.835 1.00 43.06 470 LEU A N 1
ATOM 3432 C CA . LEU A 1 470 ? 37.306 14.634 -41.196 1.00 43.06 470 LEU A CA 1
ATOM 3433 C C . LEU A 1 470 ? 36.757 16.044 -41.501 1.00 43.06 470 LEU A C 1
ATOM 3435 O O . LEU A 1 470 ? 35.643 16.362 -41.105 1.00 43.06 470 LEU A O 1
ATOM 3439 N N . GLN A 1 471 ? 37.513 16.902 -42.198 1.00 44.28 471 GLN A N 1
ATOM 3440 C CA . GLN A 1 471 ? 37.085 18.279 -42.506 1.00 44.28 471 GLN A CA 1
ATOM 3441 C C . GLN A 1 471 ? 36.317 18.413 -43.833 1.00 44.28 471 GLN A C 1
ATOM 3443 O O . GLN A 1 471 ? 35.768 19.475 -44.104 1.00 44.28 471 GLN A O 1
ATOM 3448 N N . ALA A 1 472 ? 36.240 17.353 -44.644 1.00 42.50 472 ALA A N 1
ATOM 3449 C CA . ALA A 1 472 ? 35.576 17.392 -45.951 1.00 42.50 472 ALA A CA 1
ATOM 3450 C C . ALA A 1 472 ? 34.089 16.973 -45.929 1.00 42.50 472 ALA A C 1
ATOM 3452 O O . ALA A 1 472 ? 33.389 17.242 -46.895 1.00 42.50 472 ALA A O 1
ATOM 3453 N N . GLU A 1 473 ? 33.581 16.385 -44.836 1.00 45.25 473 GLU A N 1
ATOM 3454 C CA . GLU A 1 473 ? 32.156 16.006 -44.690 1.00 45.25 473 GLU A CA 1
ATOM 3455 C C . GLU A 1 473 ? 31.325 16.981 -43.830 1.00 45.25 473 GLU A C 1
ATOM 3457 O O . GLU A 1 473 ? 30.168 16.715 -43.519 1.00 45.25 473 GLU A O 1
ATOM 3462 N N . LEU A 1 474 ? 31.876 18.146 -43.467 1.00 42.62 474 LEU A N 1
ATOM 3463 C CA . LEU A 1 474 ? 31.121 19.234 -42.817 1.00 42.62 474 LEU A CA 1
ATOM 3464 C C . LEU A 1 474 ? 30.794 20.411 -43.754 1.00 42.62 474 LEU A C 1
ATOM 3466 O O . LEU A 1 474 ? 30.219 21.399 -43.304 1.00 42.62 474 LEU A O 1
ATOM 3470 N N . ALA A 1 475 ? 31.135 20.323 -45.042 1.00 43.78 475 ALA A N 1
ATOM 3471 C CA . ALA A 1 475 ? 30.972 21.429 -45.989 1.00 43.78 475 ALA A CA 1
ATOM 3472 C C . ALA A 1 475 ? 29.629 21.443 -46.749 1.00 43.78 475 ALA A C 1
ATOM 3474 O O . ALA A 1 475 ? 29.412 22.368 -47.525 1.00 43.78 475 ALA A O 1
ATOM 3475 N N . ASP A 1 476 ? 28.728 20.476 -46.521 1.00 46.75 476 ASP A N 1
ATOM 3476 C CA . ASP A 1 476 ? 27.455 20.380 -47.260 1.00 46.75 476 ASP A CA 1
ATOM 3477 C C . ASP A 1 476 ? 26.223 20.258 -46.343 1.00 46.75 476 ASP A C 1
ATOM 3479 O O . ASP A 1 476 ? 25.402 19.344 -46.437 1.00 46.75 476 ASP A O 1
ATOM 3483 N N . ARG A 1 477 ? 26.091 21.199 -45.400 1.00 46.69 477 ARG A N 1
ATOM 3484 C CA . ARG A 1 477 ? 24.819 21.466 -44.711 1.00 46.69 477 ARG A CA 1
ATOM 3485 C C . ARG A 1 477 ? 24.318 22.867 -45.070 1.00 46.69 477 ARG A C 1
ATOM 3487 O O . ARG A 1 477 ? 25.114 23.805 -45.032 1.00 46.69 477 ARG A O 1
ATOM 3494 N N . PRO A 1 478 ? 23.014 23.054 -45.351 1.00 48.62 478 PRO A N 1
ATOM 3495 C CA . PRO A 1 478 ? 22.452 24.390 -45.498 1.00 48.62 478 PRO A CA 1
ATOM 3496 C C . PRO A 1 478 ? 22.534 25.139 -44.164 1.00 48.62 478 PRO A C 1
ATOM 3498 O O . PRO A 1 478 ? 22.343 24.545 -43.099 1.00 48.62 478 PRO A O 1
ATOM 3501 N N . ASN A 1 479 ? 22.781 26.448 -44.222 1.00 42.12 479 ASN A N 1
ATOM 3502 C CA . ASN A 1 479 ? 22.762 27.300 -43.035 1.00 42.12 479 ASN A CA 1
ATOM 3503 C C . ASN A 1 479 ? 21.390 27.240 -42.329 1.00 42.12 479 ASN A C 1
ATOM 3505 O O . ASN A 1 479 ? 20.358 27.196 -43.007 1.00 42.12 479 ASN A O 1
ATOM 3509 N N . PRO A 1 480 ? 21.349 27.276 -40.983 1.00 47.16 480 PRO A N 1
ATOM 3510 C CA . PRO A 1 480 ? 20.094 27.362 -40.242 1.00 47.16 480 PRO A CA 1
ATOM 3511 C C . PRO A 1 480 ? 19.356 28.674 -40.570 1.00 47.16 480 PRO A C 1
ATOM 3513 O O . PRO A 1 480 ? 20.008 29.690 -40.831 1.00 47.16 480 PRO A O 1
ATOM 3516 N N . PRO A 1 481 ? 18.009 28.690 -40.546 1.00 42.94 481 PRO A N 1
ATOM 3517 C CA . PRO A 1 481 ? 17.246 29.888 -40.864 1.00 42.94 481 PRO A CA 1
ATOM 3518 C C . PRO A 1 481 ? 17.519 30.979 -39.826 1.00 42.94 481 PRO A C 1
ATOM 3520 O O . PRO A 1 481 ? 17.378 30.775 -38.618 1.00 42.94 481 PRO A O 1
ATOM 3523 N N . THR A 1 482 ? 17.905 32.157 -40.305 1.00 46.25 482 THR A N 1
ATOM 3524 C CA . THR A 1 482 ? 18.091 33.355 -39.492 1.00 46.25 482 THR A CA 1
ATOM 3525 C C . THR A 1 482 ? 16.748 33.774 -38.896 1.00 46.25 482 THR A C 1
ATOM 3527 O O . THR A 1 482 ? 15.797 34.088 -39.611 1.00 46.25 482 THR A O 1
ATOM 3530 N N . ARG A 1 483 ? 16.665 33.779 -37.563 1.00 46.69 483 ARG A N 1
ATOM 3531 C CA . ARG A 1 483 ? 15.535 34.336 -36.812 1.00 46.69 483 ARG A CA 1
ATOM 3532 C C . ARG A 1 483 ? 15.400 35.833 -37.144 1.00 46.69 483 ARG A C 1
ATOM 3534 O O . ARG A 1 483 ? 16.417 36.526 -37.083 1.00 46.69 483 ARG A O 1
ATOM 3541 N N . PRO A 1 484 ? 14.203 36.366 -37.450 1.00 43.19 484 PRO A N 1
ATOM 3542 C CA . PRO A 1 484 ? 14.038 37.807 -37.591 1.00 43.19 484 PRO A CA 1
ATOM 3543 C C . PRO A 1 484 ? 14.269 38.480 -36.235 1.00 43.19 484 PRO A C 1
ATOM 3545 O O . PRO A 1 484 ? 13.821 37.974 -35.202 1.00 43.19 484 PRO A O 1
ATOM 3548 N N . LEU A 1 485 ? 14.968 39.615 -36.244 1.00 47.19 485 LEU A N 1
ATOM 3549 C CA . LEU A 1 485 ? 15.063 40.506 -35.087 1.00 47.19 485 LEU A CA 1
ATOM 3550 C C . LEU A 1 485 ? 13.650 40.949 -34.652 1.00 47.19 485 LEU A C 1
ATOM 3552 O O . LEU A 1 485 ? 12.769 41.078 -35.508 1.00 47.19 485 LEU A O 1
ATOM 3556 N N . PRO A 1 486 ? 13.405 41.186 -33.350 1.00 45.97 486 PRO A N 1
ATOM 3557 C CA . PRO A 1 486 ? 12.131 41.733 -32.902 1.00 45.97 486 PRO A CA 1
ATOM 3558 C C . PRO A 1 486 ? 11.934 43.125 -33.511 1.00 45.97 486 PRO A C 1
ATOM 3560 O O . PRO A 1 486 ? 12.874 43.914 -33.558 1.00 45.97 486 PRO A O 1
ATOM 3563 N N . ALA A 1 487 ? 10.720 43.423 -33.975 1.00 49.84 487 ALA A N 1
ATOM 3564 C CA . ALA A 1 487 ? 10.376 44.760 -34.443 1.00 49.84 487 ALA A CA 1
ATOM 3565 C C . ALA A 1 487 ? 10.411 45.771 -33.284 1.00 49.84 487 ALA A C 1
ATOM 3567 O O . ALA A 1 487 ? 10.004 45.445 -32.164 1.00 49.84 487 ALA A O 1
ATOM 3568 N N . ASP A 1 488 ? 10.863 46.994 -33.576 1.00 48.03 488 ASP A N 1
ATOM 3569 C CA . ASP A 1 488 ? 10.864 48.117 -32.637 1.00 48.03 488 ASP A CA 1
ATOM 3570 C C . ASP A 1 488 ? 9.468 48.365 -32.031 1.00 48.03 488 ASP A C 1
ATOM 3572 O O . ASP A 1 488 ? 8.444 48.185 -32.706 1.00 48.03 488 ASP A O 1
ATOM 3576 N N . PRO A 1 489 ? 9.389 48.802 -30.760 1.00 41.94 489 PRO A N 1
ATOM 3577 C CA . PRO A 1 489 ? 8.119 49.031 -30.094 1.00 41.94 489 PRO A CA 1
ATOM 3578 C C . PRO A 1 489 ? 7.360 50.186 -30.756 1.00 41.94 489 PRO A C 1
ATOM 3580 O O . PRO A 1 489 ? 7.781 51.342 -30.745 1.00 41.94 489 PRO A O 1
ATOM 3583 N N . VAL A 1 490 ? 6.187 49.867 -31.301 1.00 40.81 490 VAL A N 1
ATOM 3584 C CA . VAL A 1 490 ? 5.237 50.851 -31.826 1.00 40.81 490 VAL A CA 1
ATOM 3585 C C . VAL A 1 490 ? 4.715 51.715 -30.677 1.00 40.81 490 VAL A C 1
ATOM 3587 O O . VAL A 1 490 ? 3.999 51.239 -29.793 1.00 40.81 490 VAL A O 1
ATOM 3590 N N . VAL A 1 491 ? 5.024 53.011 -30.725 1.00 44.38 491 VAL A N 1
ATOM 3591 C CA . VAL A 1 491 ? 4.395 54.041 -29.891 1.00 44.38 491 VAL A CA 1
ATOM 3592 C C . VAL A 1 491 ? 2.900 54.094 -30.224 1.00 44.38 491 VAL A C 1
ATOM 3594 O O . VAL A 1 491 ? 2.505 54.491 -31.320 1.00 44.38 491 VAL A O 1
ATOM 3597 N N . ARG A 1 492 ? 2.043 53.690 -29.280 1.00 36.44 492 ARG A N 1
ATOM 3598 C CA . ARG A 1 492 ? 0.591 53.886 -29.384 1.00 36.44 492 ARG A CA 1
ATOM 3599 C C . ARG A 1 492 ? 0.211 55.264 -28.845 1.00 36.44 492 ARG A C 1
ATOM 3601 O O . ARG A 1 492 ? 0.314 55.517 -27.649 1.00 36.44 492 ARG A O 1
ATOM 3608 N N . HIS A 1 493 ? -0.291 56.125 -29.728 1.00 41.25 493 HIS A N 1
ATOM 3609 C CA . HIS A 1 493 ? -1.084 57.295 -29.349 1.00 41.25 493 HIS A CA 1
ATOM 3610 C C . HIS A 1 493 ? -2.439 56.880 -28.733 1.00 41.25 493 HIS A C 1
ATOM 3612 O O . HIS A 1 493 ? -2.952 55.797 -29.038 1.00 41.25 493 HIS A O 1
ATOM 3618 N N . PRO A 1 494 ? -3.032 57.723 -27.866 1.00 41.59 494 PRO A N 1
ATOM 3619 C CA . PRO A 1 494 ? -4.139 57.337 -26.999 1.00 41.59 494 PRO A CA 1
ATOM 3620 C C . PRO A 1 494 ? -5.480 57.366 -27.745 1.00 41.59 494 PRO A C 1
ATOM 3622 O O . PRO A 1 494 ? -5.826 58.363 -28.376 1.00 41.59 494 PRO A O 1
ATOM 3625 N N . LYS A 1 495 ? -6.273 56.292 -27.634 1.00 37.03 495 LYS A N 1
ATOM 3626 C CA . LYS A 1 495 ? -7.697 56.296 -28.003 1.00 37.03 495 LYS A CA 1
ATOM 3627 C C . LYS A 1 495 ? -8.578 56.177 -26.759 1.00 37.03 495 LYS A C 1
ATOM 3629 O O . LYS A 1 495 ? -8.499 55.200 -26.026 1.00 37.03 495 LYS A O 1
ATOM 3634 N N . SER A 1 496 ? -9.352 57.248 -26.579 1.00 40.03 496 SER A N 1
ATOM 3635 C CA . SER A 1 496 ? -10.668 57.438 -25.950 1.00 40.03 496 SER A CA 1
ATOM 3636 C C . SER A 1 496 ? -11.257 56.372 -25.015 1.00 40.03 496 SER A C 1
ATOM 3638 O O . SER A 1 496 ? -11.391 55.199 -25.350 1.00 40.03 496 SER A O 1
ATOM 3640 N N . GLN A 1 497 ? -11.739 56.905 -23.892 1.00 44.81 497 GLN A N 1
ATOM 3641 C CA . GLN A 1 497 ? -12.467 56.315 -22.771 1.00 44.81 497 GLN A CA 1
ATOM 3642 C C . GLN A 1 497 ? -13.651 55.404 -23.156 1.00 44.81 497 GLN A C 1
ATOM 3644 O O . GLN A 1 497 ? -14.501 55.774 -23.962 1.00 44.81 497 GLN A O 1
ATOM 3649 N N . GLY A 1 498 ? -13.743 54.263 -22.467 1.00 41.69 498 GLY A N 1
ATOM 3650 C CA . GLY A 1 498 ? -14.972 53.502 -22.206 1.00 41.69 498 GLY A CA 1
ATOM 3651 C C . GLY A 1 498 ? -15.176 53.373 -20.683 1.00 41.69 498 GLY A C 1
ATOM 3652 O O . GLY A 1 498 ? -14.204 53.538 -19.940 1.00 41.69 498 GLY A O 1
ATOM 3653 N N . PRO A 1 499 ? -16.410 53.160 -20.190 1.00 41.03 499 PRO A N 1
ATOM 3654 C CA . PRO A 1 499 ? -16.801 53.546 -18.835 1.00 41.03 499 PRO A CA 1
ATOM 3655 C C . PRO A 1 499 ? -16.225 52.633 -17.744 1.00 41.03 499 PRO A C 1
ATOM 3657 O O . PRO A 1 499 ? -16.179 51.411 -17.877 1.00 41.03 499 PRO A O 1
ATOM 3660 N N . ALA A 1 500 ? -15.802 53.260 -16.645 1.00 41.50 500 ALA A N 1
ATOM 3661 C CA . ALA A 1 500 ? -15.236 52.611 -15.469 1.00 41.50 500 ALA A CA 1
ATOM 3662 C C . ALA A 1 500 ? -16.288 51.819 -14.666 1.00 41.50 500 ALA A C 1
ATOM 3664 O O . ALA A 1 500 ? -17.421 52.263 -14.482 1.00 41.50 500 ALA A O 1
ATOM 3665 N N . LYS A 1 501 ? -15.869 50.659 -14.142 1.00 47.06 501 LYS A N 1
ATOM 3666 C CA . LYS A 1 501 ? -16.593 49.858 -13.140 1.00 47.06 501 LYS A CA 1
ATOM 3667 C C . LYS A 1 501 ? -16.766 50.652 -11.827 1.00 47.06 501 LYS A C 1
ATOM 3669 O O . LYS A 1 501 ? -15.823 51.336 -11.428 1.00 47.06 501 LYS A O 1
ATOM 3674 N N . PRO A 1 502 ? -17.911 50.538 -11.126 1.00 44.97 502 PRO A N 1
ATOM 3675 C CA .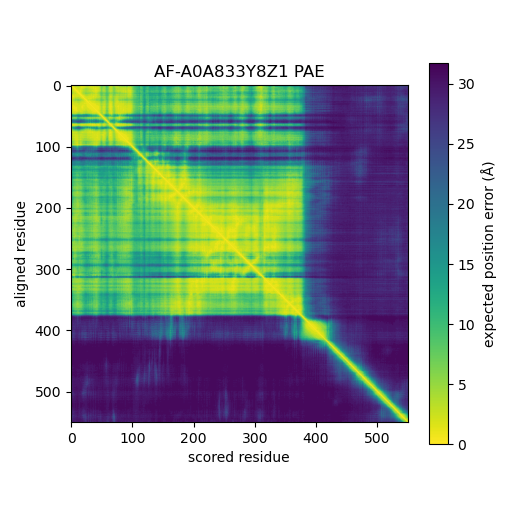 PRO A 1 502 ? -18.135 51.249 -9.868 1.00 44.97 502 PRO A CA 1
ATOM 3676 C C . PRO A 1 502 ? -17.369 50.613 -8.686 1.00 44.97 502 PRO A C 1
ATOM 3678 O O . PRO A 1 502 ? -17.167 49.395 -8.675 1.00 44.97 502 PRO A O 1
ATOM 3681 N N . PRO A 1 503 ? -16.952 51.413 -7.684 1.00 49.22 503 PRO A N 1
ATOM 3682 C CA . PRO A 1 503 ? -16.260 50.930 -6.489 1.00 49.22 503 PRO A CA 1
ATOM 3683 C C . PRO A 1 503 ? -17.222 50.346 -5.429 1.00 49.22 503 PRO A C 1
ATOM 3685 O O . PRO A 1 503 ? -18.413 50.667 -5.430 1.00 49.22 503 PRO A O 1
ATOM 3688 N N . PRO A 1 504 ? -16.716 49.508 -4.502 1.00 42.81 504 PRO A N 1
ATOM 3689 C CA . PRO A 1 504 ? -17.528 48.846 -3.479 1.00 42.81 504 PRO A CA 1
ATOM 3690 C C . PRO A 1 504 ? -18.034 49.814 -2.385 1.00 42.81 504 PRO A C 1
ATOM 3692 O O . PRO A 1 504 ? -17.372 50.812 -2.085 1.00 42.81 504 PRO A O 1
ATOM 3695 N N . PRO A 1 505 ? -19.195 49.527 -1.757 1.00 38.47 505 PRO A N 1
ATOM 3696 C CA . PRO A 1 505 ? -19.847 50.438 -0.818 1.00 38.47 505 PRO A CA 1
ATOM 3697 C C . PRO A 1 505 ? -19.144 50.506 0.548 1.00 38.47 505 PRO A C 1
ATOM 3699 O O . PRO A 1 505 ? -18.736 49.496 1.120 1.00 38.47 505 PRO A O 1
ATOM 3702 N N . ARG A 1 506 ? -19.054 51.725 1.098 1.00 39.56 506 ARG A N 1
ATOM 3703 C CA . ARG A 1 506 ? -18.573 52.017 2.458 1.00 39.56 506 ARG A CA 1
ATOM 3704 C C . ARG A 1 506 ? -19.713 51.871 3.476 1.00 39.56 506 ARG A C 1
ATOM 3706 O O . ARG A 1 506 ? -20.790 52.423 3.268 1.00 39.56 506 ARG A O 1
ATOM 3713 N N . LYS A 1 507 ? -19.462 51.171 4.589 1.00 37.06 507 LYS A N 1
ATOM 3714 C CA . LYS A 1 507 ? -20.367 51.108 5.755 1.00 37.06 507 LYS A CA 1
ATOM 3715 C C . LYS A 1 507 ? -20.400 52.458 6.505 1.00 37.06 507 LYS A C 1
ATOM 3717 O O . LYS A 1 507 ? -19.330 53.038 6.691 1.00 37.06 507 LYS A O 1
ATOM 3722 N N . PRO A 1 508 ? -21.568 52.936 6.979 1.00 37.62 508 PRO A N 1
ATOM 3723 C CA . PRO A 1 508 ? -21.660 54.111 7.849 1.00 37.62 508 PRO A CA 1
ATOM 3724 C C . PRO A 1 508 ? -21.280 53.795 9.306 1.00 37.62 508 PRO A C 1
ATOM 3726 O O . PRO A 1 508 ? -21.516 52.689 9.792 1.00 37.62 508 PRO A O 1
ATOM 3729 N N . LEU A 1 509 ? -20.720 54.793 9.995 1.00 38.31 509 LEU A N 1
ATOM 3730 C CA . LEU A 1 509 ? -20.489 54.816 11.446 1.00 38.31 509 LEU A CA 1
ATOM 3731 C C . LEU A 1 509 ? -21.829 54.851 12.213 1.00 38.31 509 LEU A C 1
ATOM 3733 O O . LEU A 1 509 ? -22.746 55.536 11.755 1.00 38.31 509 LEU A O 1
ATOM 3737 N N . PRO A 1 510 ? -21.959 54.188 13.377 1.00 41.22 510 PRO A N 1
ATOM 3738 C CA . PRO A 1 510 ? -23.138 54.331 14.219 1.00 41.22 510 PRO A CA 1
ATOM 3739 C C . PRO A 1 510 ? -23.076 55.590 15.093 1.00 41.22 510 PRO A C 1
ATOM 3741 O O . PRO A 1 510 ? -22.021 55.968 15.601 1.00 41.22 510 PRO A O 1
ATOM 3744 N N . ALA A 1 511 ? -24.245 56.207 15.263 1.00 37.31 511 ALA A N 1
ATOM 3745 C CA . ALA A 1 511 ? -24.511 57.277 16.212 1.00 37.31 511 ALA A CA 1
ATOM 3746 C C . ALA A 1 511 ? -24.743 56.719 17.629 1.00 37.31 511 ALA A C 1
ATOM 3748 O O . ALA A 1 511 ? -25.267 55.620 17.805 1.00 37.31 511 ALA A O 1
ATOM 3749 N N . ASP A 1 512 ? -24.344 57.516 18.612 1.00 39.00 512 ASP A N 1
ATOM 3750 C CA . ASP A 1 512 ? -24.430 57.289 20.056 1.00 39.00 512 ASP A CA 1
ATOM 3751 C C . ASP A 1 512 ? -25.890 57.308 20.567 1.00 39.00 512 ASP A C 1
ATOM 3753 O O . ASP A 1 512 ? -26.659 58.165 20.115 1.00 39.00 512 ASP A O 1
ATOM 3757 N N . PRO A 1 513 ? -26.298 56.448 21.525 1.00 41.59 513 PRO A N 1
ATOM 3758 C CA . PRO A 1 513 ? -27.519 56.686 22.284 1.00 41.59 513 PRO A CA 1
ATOM 3759 C C . PRO A 1 513 ? -27.287 56.800 23.798 1.00 41.59 513 PRO A C 1
ATOM 3761 O O . PRO A 1 513 ? -26.780 55.905 24.476 1.00 41.59 513 PRO A O 1
ATOM 3764 N N . GLN A 1 514 ? -27.786 57.912 24.333 1.00 31.94 514 GLN A N 1
ATOM 3765 C CA . GLN A 1 514 ? -28.015 58.159 25.751 1.00 31.94 514 GLN A CA 1
ATOM 3766 C C . GLN A 1 514 ? -29.203 57.331 26.286 1.00 31.94 514 GLN A C 1
ATOM 3768 O O . GLN A 1 514 ? -30.278 57.343 25.701 1.00 31.94 514 GLN A O 1
ATOM 3773 N N . GLY A 1 515 ? -29.012 56.707 27.453 1.00 32.12 515 GLY A N 1
ATOM 3774 C CA . GLY A 1 515 ? -29.847 56.879 28.655 1.00 32.12 515 GLY A CA 1
ATOM 3775 C C . GLY A 1 515 ? -31.315 56.398 28.723 1.00 32.12 515 GLY A C 1
ATOM 3776 O O . GLY A 1 515 ? -32.188 56.947 28.064 1.00 32.12 515 GLY A O 1
ATOM 3777 N N . ARG A 1 516 ? -31.556 55.577 29.768 1.00 30.69 516 ARG A N 1
ATOM 3778 C CA . ARG A 1 516 ? -32.753 55.419 30.648 1.00 30.69 516 ARG A CA 1
ATOM 3779 C C . ARG A 1 516 ? -33.718 54.224 30.456 1.00 30.69 516 ARG A C 1
ATOM 3781 O O . ARG A 1 516 ? -34.440 54.117 29.477 1.00 30.69 516 ARG A O 1
ATOM 3788 N N . CYS A 1 517 ? -33.771 53.416 31.529 1.00 27.42 517 CYS A N 1
ATOM 3789 C CA . CYS A 1 517 ? -34.824 52.498 32.026 1.00 27.42 517 CYS A CA 1
ATOM 3790 C C . CYS A 1 517 ? -36.186 53.219 32.299 1.00 27.42 517 CYS A C 1
ATOM 3792 O O . CYS A 1 517 ? -36.165 54.452 32.219 1.00 27.42 517 CYS A O 1
ATOM 3794 N N . PRO A 1 518 ? -37.313 52.577 32.752 1.00 47.06 518 PRO A N 1
ATOM 3795 C CA . PRO A 1 518 ? -37.459 51.221 33.344 1.00 47.06 518 PRO A CA 1
ATOM 3796 C C . PRO A 1 518 ? -38.785 50.410 33.108 1.00 47.06 518 PRO A C 1
ATOM 3798 O O . PRO A 1 518 ? -39.789 50.933 32.651 1.00 47.06 518 PRO A O 1
ATOM 3801 N N . SER A 1 519 ? -38.750 49.147 33.580 1.00 31.03 519 SER A N 1
ATOM 3802 C CA . SER A 1 519 ? -39.775 48.328 34.291 1.00 31.03 519 SER A CA 1
ATOM 3803 C C . SER A 1 519 ? -41.053 47.731 33.639 1.00 31.03 519 SER A C 1
ATOM 3805 O O . SER A 1 519 ? -41.915 48.440 33.133 1.00 31.03 519 SER A O 1
ATOM 3807 N N . SER A 1 520 ? -41.207 46.426 33.952 1.00 30.41 520 SER A N 1
ATOM 3808 C CA . SER A 1 520 ? -42.395 45.611 34.338 1.00 30.41 520 SER A CA 1
ATOM 3809 C C . SER A 1 520 ? -43.339 44.929 33.317 1.00 30.41 520 SER A C 1
ATOM 3811 O O . SER A 1 520 ? -43.944 45.570 32.469 1.00 30.41 520 SER A O 1
ATOM 3813 N N . ASP A 1 521 ? -43.513 43.621 33.595 1.00 31.06 521 ASP A N 1
ATOM 3814 C CA . ASP A 1 521 ? -44.670 42.710 33.444 1.00 31.06 521 ASP A CA 1
ATOM 3815 C C . ASP A 1 521 ? -44.853 41.786 32.203 1.00 31.06 521 ASP A C 1
ATOM 3817 O O . ASP A 1 521 ? -44.765 42.180 31.046 1.00 31.06 521 ASP A O 1
ATOM 3821 N N . LEU A 1 522 ? -45.091 40.501 32.534 1.00 32.78 522 LEU A N 1
ATOM 3822 C CA . LEU A 1 522 ? -45.373 39.262 31.758 1.00 32.78 522 LEU A CA 1
ATOM 3823 C C . LEU A 1 522 ? -46.871 39.152 31.326 1.00 32.78 522 LEU A C 1
ATOM 3825 O O . LEU A 1 522 ? -47.641 39.979 31.817 1.00 32.78 522 LEU A O 1
ATOM 3829 N N . PRO A 1 523 ? -47.381 38.105 30.598 1.00 47.84 523 PRO A N 1
ATOM 3830 C CA . PRO A 1 523 ? -46.748 36.985 29.845 1.00 47.84 523 PRO A CA 1
ATOM 3831 C C . PRO A 1 523 ? -47.311 36.660 28.409 1.00 47.84 523 PRO A C 1
ATOM 3833 O O . PRO A 1 523 ? -48.438 37.012 28.075 1.00 47.84 523 PRO A O 1
ATOM 3836 N N . ASP A 1 524 ? -46.525 35.848 27.662 1.00 33.12 524 ASP A N 1
ATOM 3837 C CA . ASP A 1 524 ? -46.827 34.823 26.606 1.00 33.12 524 ASP A CA 1
ATOM 3838 C C . ASP A 1 524 ? -47.433 35.167 25.211 1.00 33.12 524 ASP A C 1
ATOM 3840 O O . ASP A 1 524 ? -48.175 36.135 25.073 1.00 33.12 524 ASP A O 1
ATOM 3844 N N . PRO A 1 525 ? -47.291 34.298 24.169 1.00 43.66 525 PRO A N 1
ATOM 3845 C CA . PRO A 1 525 ? -46.123 33.531 23.688 1.00 43.66 525 PRO A CA 1
ATOM 3846 C C . PRO A 1 525 ? -45.884 33.696 22.157 1.00 43.66 525 PRO A C 1
ATOM 3848 O O . PRO A 1 525 ? -46.816 33.908 21.383 1.00 43.66 525 PRO A O 1
ATOM 3851 N N . GLY A 1 526 ? -44.651 33.496 21.664 1.00 28.84 526 GLY A N 1
ATOM 3852 C CA . GLY A 1 526 ? -44.425 33.316 20.219 1.00 28.84 526 GLY A CA 1
ATOM 3853 C C . GLY A 1 526 ? -42.987 33.498 19.723 1.00 28.84 526 GLY A C 1
ATOM 3854 O O . GLY A 1 526 ? -42.436 34.583 19.828 1.00 28.84 526 GLY A O 1
ATOM 3855 N N . ALA A 1 527 ? -42.444 32.427 19.129 1.00 35.06 527 ALA A N 1
ATOM 3856 C CA . ALA A 1 527 ? -41.345 32.360 18.152 1.00 35.06 527 ALA A CA 1
ATOM 3857 C C . ALA A 1 527 ? -40.063 33.191 18.410 1.00 35.06 527 ALA A C 1
ATOM 3859 O O . ALA A 1 527 ? -40.026 34.400 18.201 1.00 35.06 527 ALA A O 1
ATOM 3860 N N . GLY A 1 528 ? -38.948 32.515 18.716 1.00 30.95 528 GLY A N 1
ATOM 3861 C CA . GLY A 1 528 ? -37.636 33.159 18.821 1.00 30.95 528 GLY A CA 1
ATOM 3862 C C . GLY A 1 528 ? -36.465 32.199 18.623 1.00 30.95 528 GLY A C 1
ATOM 3863 O O . GLY A 1 528 ? -36.364 31.176 19.291 1.00 30.95 528 GLY A O 1
ATOM 3864 N N . ASN A 1 529 ? -35.599 32.564 17.680 1.00 33.44 529 ASN A N 1
ATOM 3865 C CA . ASN A 1 529 ? -34.373 31.889 17.266 1.00 33.44 529 ASN A CA 1
ATOM 3866 C C . ASN A 1 529 ? -33.303 31.854 18.375 1.00 33.44 529 ASN A C 1
ATOM 3868 O O . ASN A 1 529 ? -33.162 32.806 19.141 1.00 33.44 529 ASN A O 1
ATOM 3872 N N . LEU A 1 530 ? -32.505 30.781 18.404 1.00 34.06 530 LEU A N 1
ATOM 3873 C CA . LEU A 1 530 ? -31.330 30.620 19.271 1.00 34.06 530 LEU A CA 1
ATOM 3874 C C . LEU A 1 530 ? -30.134 31.489 18.803 1.00 34.06 530 LEU A C 1
ATOM 3876 O O . LEU A 1 530 ? -29.979 31.714 17.600 1.00 34.06 530 LEU A O 1
ATOM 3880 N N . PRO A 1 531 ? -29.283 31.977 19.731 1.00 38.44 531 PRO A N 1
ATOM 3881 C CA . PRO A 1 531 ? -28.279 33.009 19.472 1.00 38.44 531 PRO A CA 1
ATOM 3882 C C . PRO A 1 531 ? -26.927 32.475 18.973 1.00 38.44 531 PRO A C 1
ATOM 3884 O O . PRO A 1 531 ? -26.460 31.406 19.364 1.00 38.44 531 PRO A O 1
ATOM 3887 N N . LEU A 1 532 ? -26.262 33.300 18.159 1.00 33.19 532 LEU A N 1
ATOM 3888 C CA . LEU A 1 532 ? -24.879 33.148 17.712 1.00 33.19 532 LEU A CA 1
ATOM 3889 C C . LEU A 1 532 ? -23.927 33.712 18.786 1.00 33.19 532 LEU A C 1
ATOM 3891 O O . LEU A 1 532 ? -23.987 34.897 19.115 1.00 33.19 532 LEU A O 1
ATOM 3895 N N . VAL A 1 533 ? -23.044 32.875 19.328 1.00 36.59 533 VAL A N 1
ATOM 3896 C CA . VAL A 1 533 ? -21.967 33.280 20.245 1.00 36.59 533 VAL A CA 1
ATOM 3897 C C . VAL A 1 533 ? -20.837 33.932 19.439 1.00 36.59 533 VAL A C 1
ATOM 3899 O O . VAL A 1 533 ? -20.290 33.320 18.526 1.00 36.59 533 VAL A O 1
ATOM 3902 N N . VAL A 1 534 ? -20.475 35.173 19.781 1.00 39.84 534 VAL A N 1
ATOM 3903 C CA . VAL A 1 534 ? -19.313 35.893 19.227 1.00 39.84 534 VAL A CA 1
ATOM 3904 C C . VAL A 1 534 ? -18.148 35.822 20.231 1.00 39.84 534 VAL A C 1
ATOM 3906 O O . VAL A 1 534 ? -18.344 36.180 21.395 1.00 39.84 534 VAL A O 1
ATOM 3909 N N . PRO A 1 535 ? -16.930 35.408 19.830 1.00 39.88 535 PRO A N 1
ATOM 3910 C CA . PRO A 1 535 ? -15.756 35.432 20.700 1.00 39.88 535 PRO A CA 1
ATOM 3911 C C . PRO A 1 535 ? -15.273 36.863 20.962 1.00 39.88 535 PRO A C 1
ATOM 3913 O O . PRO A 1 535 ? -15.123 37.672 20.048 1.00 39.88 535 PRO A O 1
ATOM 3916 N N . SER A 1 536 ? -14.971 37.159 22.224 1.00 36.59 536 SER A N 1
ATOM 3917 C CA . SER A 1 536 ? -14.407 38.434 22.670 1.00 36.59 536 SER A CA 1
ATOM 3918 C C . SER A 1 536 ? -12.880 38.349 22.774 1.00 36.59 536 SER A C 1
ATOM 3920 O O . SER A 1 536 ? -12.385 37.806 23.758 1.00 36.59 536 SER A O 1
ATOM 3922 N N . ARG A 1 537 ? -12.131 38.895 21.801 1.00 42.94 537 ARG A N 1
ATOM 3923 C CA . ARG A 1 537 ? -10.791 39.503 22.006 1.00 42.94 537 ARG A CA 1
ATOM 3924 C C . ARG A 1 537 ? -10.240 40.156 20.722 1.00 42.94 537 ARG A C 1
ATOM 3926 O O . ARG A 1 537 ? -10.296 39.528 19.668 1.00 42.94 537 ARG A O 1
ATOM 3933 N N . PRO A 1 538 ? -9.664 41.373 20.790 1.00 44.75 538 PRO A N 1
ATOM 3934 C CA . PRO A 1 538 ? -8.885 41.948 19.691 1.00 44.75 538 PRO A CA 1
ATOM 3935 C C . PRO A 1 538 ? -7.523 41.255 19.528 1.00 44.75 538 PRO A C 1
ATOM 3937 O O . PRO A 1 538 ? -6.934 40.796 20.508 1.00 44.75 538 PRO A O 1
ATOM 3940 N N . ALA A 1 539 ? -7.008 41.232 18.296 1.00 41.41 539 ALA A N 1
ATOM 3941 C CA . ALA A 1 539 ? -5.656 40.775 17.979 1.00 41.41 539 ALA A CA 1
ATOM 3942 C C . ALA A 1 539 ? -4.579 41.708 18.583 1.00 41.41 539 ALA A C 1
ATOM 3944 O O . ALA A 1 539 ? -4.790 42.925 18.626 1.00 41.41 539 ALA A O 1
ATOM 3945 N N . PRO A 1 540 ? -3.425 41.178 19.035 1.00 50.44 540 PRO A N 1
ATOM 3946 C CA . PRO A 1 540 ? -2.303 41.999 19.482 1.00 50.44 540 PRO A CA 1
ATOM 3947 C C . PRO A 1 540 ? -1.675 42.779 18.307 1.00 50.44 540 PRO A C 1
ATOM 3949 O O . PRO A 1 540 ? -1.668 42.283 17.177 1.00 50.44 540 PRO A O 1
ATOM 3952 N N . PRO A 1 541 ? -1.150 43.996 18.543 1.00 52.12 541 PRO A N 1
ATOM 3953 C CA . PRO A 1 541 ? -0.498 44.7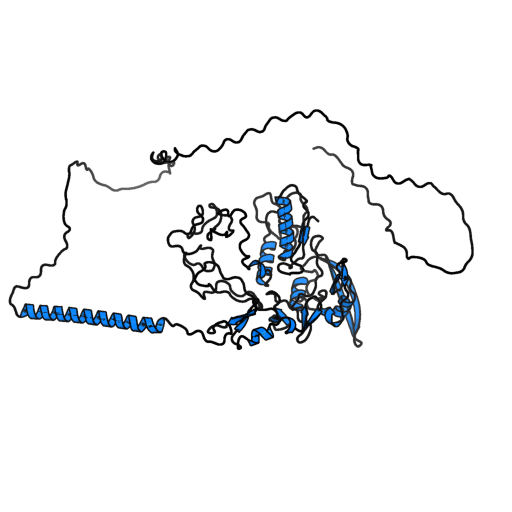87 17.503 1.00 52.12 541 PRO A CA 1
ATOM 3954 C C . PRO A 1 541 ? 0.824 44.143 17.040 1.00 52.12 541 PRO A C 1
ATOM 3956 O O . PRO A 1 541 ? 1.475 43.447 17.824 1.00 52.12 541 PRO A O 1
ATOM 3959 N N . PRO A 1 542 ? 1.245 44.383 15.783 1.00 47.94 542 PRO A N 1
ATOM 3960 C CA . PRO A 1 542 ? 2.498 43.857 15.250 1.00 47.94 542 PRO A CA 1
ATOM 3961 C C . PRO A 1 542 ? 3.716 44.429 16.003 1.00 47.94 542 PRO A C 1
ATOM 3963 O O . PRO A 1 542 ? 3.680 45.591 16.422 1.00 47.94 542 PRO A O 1
ATOM 3966 N N . PRO A 1 543 ? 4.805 43.652 16.167 1.00 45.97 543 PRO A N 1
ATOM 3967 C CA . PRO A 1 543 ? 6.027 44.147 16.788 1.00 45.97 543 PRO A CA 1
ATOM 3968 C C . PRO A 1 543 ? 6.646 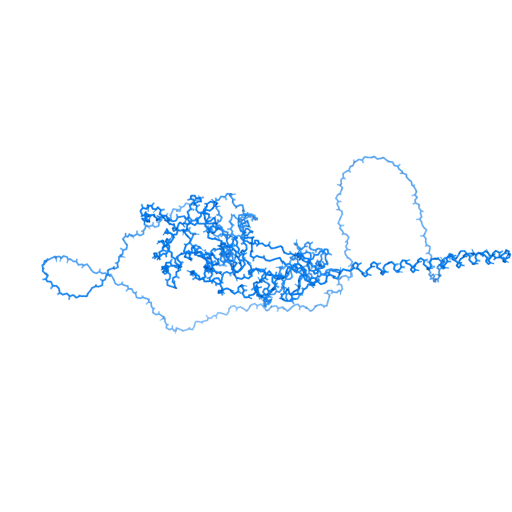45.268 15.944 1.00 45.97 543 PRO A C 1
ATOM 3970 O O . PRO A 1 543 ? 6.690 45.201 14.714 1.00 45.97 543 PRO A O 1
ATOM 3973 N N . GLY A 1 544 ? 7.096 46.320 16.630 1.00 37.66 544 GLY A N 1
ATOM 3974 C CA . GLY A 1 544 ? 7.694 47.501 16.017 1.00 37.66 544 GLY A CA 1
ATOM 3975 C C . GLY A 1 544 ? 8.956 47.162 15.226 1.00 37.66 544 GLY A C 1
ATOM 3976 O O . GLY A 1 544 ? 9.810 46.406 15.681 1.00 37.66 544 GLY A O 1
ATOM 3977 N N . VAL A 1 545 ? 9.066 47.753 14.038 1.00 39.50 545 VAL A N 1
ATOM 3978 C CA . VAL A 1 545 ? 10.245 47.674 13.176 1.00 39.50 545 VAL A CA 1
ATOM 3979 C C . VAL A 1 545 ? 11.389 48.440 13.841 1.00 39.50 545 VAL A C 1
ATOM 3981 O O . VAL A 1 545 ? 11.463 49.665 13.745 1.00 39.50 545 VAL A O 1
ATOM 3984 N N . THR A 1 546 ? 12.296 47.735 14.512 1.00 37.03 546 THR A N 1
ATOM 3985 C CA . THR A 1 546 ? 13.605 48.284 14.875 1.00 37.03 546 THR A CA 1
ATOM 3986 C C . THR A 1 546 ? 14.541 48.119 13.685 1.00 37.03 546 THR A C 1
ATOM 3988 O O . THR A 1 546 ? 15.077 47.048 13.417 1.00 37.03 546 THR A O 1
ATOM 3991 N N . SER A 1 547 ? 14.708 49.217 12.953 1.00 37.31 547 SER A N 1
ATOM 3992 C CA . SER A 1 547 ? 15.816 49.425 12.029 1.00 37.31 547 SER A CA 1
ATOM 3993 C C . SER A 1 547 ? 17.118 49.495 12.826 1.00 37.31 547 SER A C 1
ATOM 3995 O O . SER A 1 547 ? 17.269 50.390 13.657 1.00 37.31 547 SER A O 1
ATOM 3997 N N . LEU A 1 548 ? 18.055 48.585 12.568 1.00 37.22 548 LEU A N 1
ATOM 3998 C CA . LEU A 1 548 ? 19.463 48.789 12.891 1.00 37.22 548 LEU A CA 1
ATOM 3999 C C . LEU A 1 548 ? 20.314 48.345 11.701 1.00 37.22 548 LEU A C 1
ATOM 4001 O O . LEU A 1 548 ? 20.510 47.163 11.441 1.00 37.22 548 LEU A O 1
ATOM 4005 N N . TYR A 1 549 ? 20.791 49.359 10.983 1.00 35.50 549 TYR A N 1
ATOM 4006 C CA . TYR A 1 549 ? 22.055 49.336 10.264 1.00 35.50 549 TYR A CA 1
ATOM 4007 C C . TYR A 1 549 ? 23.183 48.907 11.214 1.00 35.50 549 TYR A C 1
ATOM 4009 O O . TYR A 1 549 ? 23.432 49.613 12.195 1.00 35.50 549 TYR A O 1
ATOM 4017 N N . LEU A 1 550 ? 23.856 47.799 10.898 1.00 36.38 550 LEU A N 1
ATOM 4018 C CA . LEU A 1 550 ? 25.314 47.667 10.720 1.00 36.38 550 LEU A CA 1
ATOM 4019 C C . LEU A 1 550 ? 25.676 46.219 10.383 1.00 36.38 550 LEU A C 1
ATOM 4021 O O . LEU A 1 550 ? 25.288 45.321 11.162 1.00 36.38 550 LEU A O 1
#

pLDDT: mean 72.87, std 21.96, range [27.42, 97.56]

Organism: NCBI:txid89673

InterPro domains:
  IPR000742 EGF-like domain [PS01186] (361-372)
  IPR000742 EGF-like domain [PS50026] (341-373)
  IPR001590 Peptidase M12B, ADAM/reprolysin [PF01421] (2-101)
  IPR001590 Peptidase M12B, ADAM/reprolysin [PS50215] (1-102)
  IPR001762 Disintegrin domain [PF00200] (121-191)
  IPR001762 Disintegrin domain [PS50214] (109-196)
  IPR001762 Disintegrin domain [SM00050] (125-194)
  IPR006586 ADAM, cysteine-rich domain [PF08516] (196-311)
  IPR006586 ADAM, cysteine-rich domain [SM00608] (195-337)
  IPR024079 Metallopeptidase, catalytic domain superfamily [G3DSA:3.40.390.10] (1-102)
  IPR034027 Reprolysin domain, adamalysin-type [cd04269] (2-99)
  IPR036436 Disintegrin domain superfamily [G3DSA:4.10.70.10] (108-192)
  IPR036436 Disintegrin domain superfamily [SSF57552] (121-192)